Protein AF-A0A6A5VJM5-F1 (afdb_monomer_lite)

Foldseek 3Di:
DDPDDPPLPQCADPVRANDDDDDDDDDDDDCQLCLLLPDDQDDDDDDPDPDDPDDDPDDDPCNVVVVVVVVVLQQQLQAPDPRVQVVRPHFLAGWPDSDPDPPDTNDGDPVVSSVVLSVLSNCCRHVVPVVCVRSNVRNVVVVVVVLQDADPQGGQPPCRHPSHRGVVLVCLPPFQQDPVNQVPDRQRKDFLQSLLLVLLSLCSVQVVCVVVVHHDVCSSPCSSVSLSVNQLQQDPDPRSLAGQGIDRVSHGDPAPSLFLSNLVSQLSNADLPDALDPSSNHLQHLSNLLSLQSNQVLCCPPPQNPPPAFQDQDQGFGGNCQCCQSHPVDGRTDRDPCSSVSSVSSVVSNVSSCVVVVDHADDPRNQVSCCRNVVPDDGRD

Organism: NCBI:txid1447943

Sequence (381 aa):
MGTRDLSPRKFYNSNGQCTDRFNFCAVLWWALVLASIAGLGYLIYALPNFQDVDTHQEFPADWFKTQKTVSVNAIFANFGSAGAKAYNASQGILLDSALPDPRDHLWTRIRDSSLVFKTLIDRFVINGDEKLRTAINNYITAQAAVQKAQSRSGNLTEGNSAANEPYSWQLWHQPSIDFWSSIRKVNLVDSVFGRAVQHHTLFKGAVFARVIRKECPICETQAPQILCTMQSFRKVGEDKSTIVPELVNTEVSERSGRDTSTILGSVLNFDLDAECNDETFQPCSQPMLRKHKEVVDSFRGWSINNGVGAGKAVATGRFPEDGEGNDVRLPGGNAWYVGTLAAAGQLYDALWAYDKFGSITIGDASLPFWQAIYPDAEKGL

Radius of gyration: 21.41 Å; chains: 1; bounding box: 58×48×58 Å

Structure (mmCIF, N/CA/C/O backbone):
data_AF-A0A6A5VJM5-F1
#
_entry.id   AF-A0A6A5VJM5-F1
#
loop_
_atom_site.group_PDB
_atom_site.id
_atom_site.type_symbol
_atom_site.label_atom_id
_atom_site.label_alt_id
_atom_site.label_comp_id
_atom_site.label_asym_id
_atom_site.label_entity_id
_atom_site.label_seq_id
_atom_site.pdbx_PDB_ins_code
_atom_site.Cartn_x
_atom_site.Cartn_y
_atom_site.Cartn_z
_atom_site.occupancy
_atom_site.B_iso_or_equiv
_atom_site.auth_seq_id
_atom_site.auth_comp_id
_atom_site.auth_asym_id
_atom_site.auth_atom_id
_atom_site.pdbx_PDB_model_num
ATOM 1 N N . MET A 1 1 ? 30.643 -13.262 13.855 1.00 32.84 1 MET A N 1
ATOM 2 C CA . MET A 1 1 ? 29.408 -13.434 14.648 1.00 32.84 1 MET A CA 1
ATOM 3 C C . MET A 1 1 ? 29.295 -12.257 15.594 1.00 32.84 1 MET A C 1
ATOM 5 O O . MET A 1 1 ? 30.251 -11.964 16.294 1.00 32.84 1 MET A O 1
ATOM 9 N N . GLY A 1 2 ? 28.178 -11.548 15.522 1.00 26.95 2 GLY A N 1
ATOM 10 C CA . GLY A 1 2 ? 27.902 -10.321 16.260 1.00 26.95 2 GLY A CA 1
ATOM 11 C C . GLY A 1 2 ? 26.589 -9.767 15.730 1.00 26.95 2 GLY A C 1
ATOM 12 O O . GLY A 1 2 ? 26.587 -8.922 14.841 1.00 26.95 2 GLY A O 1
ATOM 13 N N . THR A 1 3 ? 25.478 -10.338 16.187 1.00 26.16 3 THR A N 1
ATOM 14 C CA . THR A 1 3 ? 24.123 -9.859 15.906 1.00 26.16 3 THR A CA 1
ATOM 15 C C . THR A 1 3 ? 23.966 -8.499 16.577 1.00 26.16 3 THR A C 1
ATOM 17 O O . THR A 1 3 ? 23.711 -8.418 17.777 1.00 26.16 3 THR A O 1
ATOM 20 N N . ARG A 1 4 ? 24.200 -7.413 15.833 1.00 30.33 4 ARG A N 1
ATOM 21 C CA . ARG A 1 4 ? 23.780 -6.089 16.292 1.00 30.33 4 ARG A CA 1
ATOM 22 C C . ARG A 1 4 ? 22.262 -6.054 16.206 1.00 30.33 4 ARG A C 1
ATOM 24 O O . ARG A 1 4 ? 21.709 -6.133 15.115 1.00 30.33 4 ARG A O 1
ATOM 31 N N . ASP A 1 5 ? 21.649 -5.986 17.377 1.00 32.69 5 ASP A N 1
ATOM 32 C CA . ASP A 1 5 ? 20.227 -5.766 1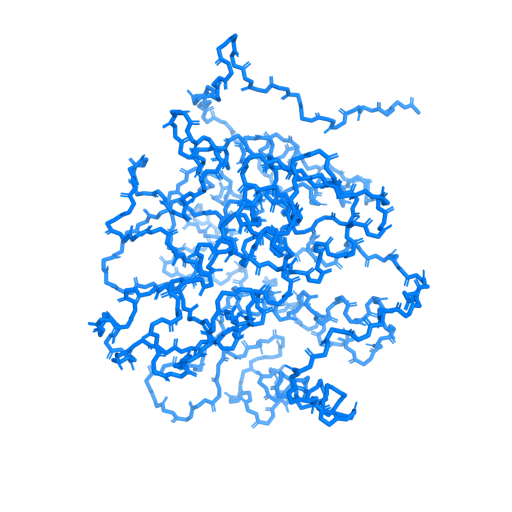7.571 1.00 32.69 5 ASP A CA 1
ATOM 33 C C . ASP A 1 5 ? 19.764 -4.543 16.756 1.00 32.69 5 ASP A C 1
ATOM 35 O O . ASP A 1 5 ? 20.320 -3.445 16.887 1.00 32.69 5 ASP A O 1
ATOM 39 N N . LEU A 1 6 ? 18.807 -4.786 15.857 1.00 33.38 6 LEU A N 1
ATOM 40 C CA . LEU A 1 6 ? 18.124 -3.782 15.036 1.00 33.38 6 LEU A CA 1
ATOM 41 C C . LEU A 1 6 ? 16.783 -3.377 15.657 1.00 33.38 6 LEU A C 1
ATOM 43 O O . LEU A 1 6 ? 15.984 -2.730 14.980 1.00 33.38 6 LEU A O 1
ATOM 47 N N . SER A 1 7 ? 16.527 -3.742 16.920 1.00 30.52 7 SER A N 1
ATOM 48 C CA . SER A 1 7 ? 15.418 -3.181 17.679 1.00 30.52 7 SER A CA 1
ATOM 49 C C . SER A 1 7 ? 15.451 -1.652 17.561 1.00 30.52 7 SER A C 1
ATOM 51 O O . SER A 1 7 ? 16.541 -1.057 17.518 1.00 30.52 7 SER A O 1
ATOM 53 N N . PRO A 1 8 ? 14.284 -0.990 17.455 1.00 32.47 8 PRO A N 1
ATOM 54 C CA . PRO A 1 8 ? 14.216 0.460 17.403 1.00 32.47 8 PRO A CA 1
ATOM 55 C C . PRO A 1 8 ? 14.941 1.012 18.631 1.00 32.47 8 PRO A C 1
ATOM 57 O O . PRO A 1 8 ? 14.432 0.957 19.753 1.00 32.47 8 PRO A O 1
ATOM 60 N N . ARG A 1 9 ? 16.169 1.519 18.459 1.00 33.88 9 ARG A N 1
ATOM 61 C CA . ARG A 1 9 ? 16.814 2.268 19.535 1.00 33.88 9 ARG A CA 1
ATOM 62 C C . ARG A 1 9 ? 15.917 3.463 19.761 1.00 33.88 9 ARG A C 1
ATOM 64 O O . ARG A 1 9 ? 15.761 4.282 18.867 1.00 33.88 9 ARG A O 1
ATOM 71 N N . LYS A 1 10 ? 15.275 3.498 20.923 1.00 35.69 10 LYS A N 1
ATOM 72 C CA . LYS A 1 10 ? 14.340 4.537 21.342 1.00 35.69 10 LYS A CA 1
ATOM 73 C C . LYS A 1 10 ? 14.981 5.915 21.134 1.00 35.69 10 LYS A C 1
ATOM 75 O O . LYS A 1 10 ? 15.751 6.366 21.972 1.00 35.69 10 LYS A O 1
ATOM 80 N N . PHE A 1 11 ? 14.649 6.581 20.028 1.00 42.34 11 PHE A N 1
ATOM 81 C CA . PHE A 1 11 ? 14.987 7.983 19.742 1.00 42.34 11 PHE A CA 1
ATOM 82 C C . PHE A 1 11 ? 13.976 8.926 20.419 1.00 42.34 11 PHE A C 1
ATOM 84 O O . PHE A 1 11 ? 13.573 9.950 19.874 1.00 42.34 11 PHE A O 1
ATOM 91 N N . TYR A 1 12 ? 13.540 8.542 21.617 1.00 42.12 12 TYR A N 1
ATOM 92 C CA . TYR A 1 12 ? 12.601 9.282 22.439 1.00 42.12 12 TYR A CA 1
ATOM 93 C C . TYR A 1 12 ? 13.398 10.020 23.516 1.00 42.12 12 TYR A C 1
ATOM 95 O O . TYR A 1 12 ? 14.265 9.426 24.163 1.00 42.12 12 TYR A O 1
ATOM 103 N N . ASN A 1 13 ? 13.115 11.305 23.737 1.00 47.38 13 ASN A N 1
ATOM 104 C CA . ASN A 1 13 ? 13.624 11.985 24.928 1.00 47.38 13 ASN A CA 1
ATOM 105 C C . ASN A 1 13 ? 13.018 11.372 26.210 1.00 47.38 13 ASN A C 1
ATOM 107 O O . ASN A 1 13 ? 12.140 10.508 26.160 1.00 47.38 13 ASN A O 1
ATOM 111 N N . SER A 1 14 ? 13.447 11.857 27.378 1.00 37.53 14 SER A N 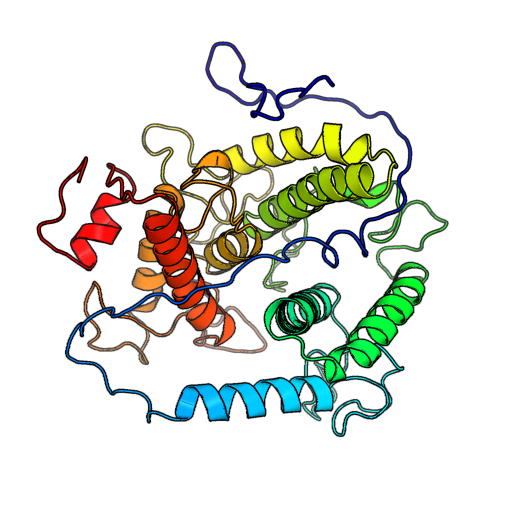1
ATOM 112 C CA . SER A 1 14 ? 12.933 11.431 28.691 1.00 37.53 14 SER A CA 1
ATOM 113 C C . SER A 1 14 ? 11.411 11.565 28.859 1.00 37.53 14 SER A C 1
ATOM 115 O O . SER A 1 14 ? 10.859 11.003 29.798 1.00 37.53 14 SER A O 1
ATOM 117 N N . ASN A 1 15 ? 10.739 12.283 27.953 1.00 41.16 15 ASN A N 1
ATOM 118 C CA . ASN A 1 15 ? 9.299 12.526 27.954 1.00 41.16 15 ASN A CA 1
ATOM 119 C C . ASN A 1 15 ? 8.558 11.724 26.864 1.00 41.16 15 ASN A C 1
ATOM 121 O O . ASN A 1 15 ? 7.366 11.940 26.655 1.00 41.16 15 ASN A O 1
ATOM 125 N N . GLY A 1 16 ? 9.233 10.818 26.145 1.00 42.38 16 GLY A N 1
ATOM 126 C CA . GLY A 1 16 ? 8.606 10.015 25.091 1.00 42.38 16 GLY A CA 1
ATOM 127 C C . GLY A 1 16 ? 8.358 10.768 23.778 1.00 42.38 16 GLY A C 1
ATOM 128 O O . GLY A 1 16 ? 7.544 10.318 22.978 1.00 42.38 16 GLY A O 1
ATOM 129 N N . GLN A 1 17 ? 9.010 11.914 23.551 1.00 45.88 17 GLN A N 1
ATOM 130 C CA . GLN A 1 17 ? 8.847 12.715 22.332 1.00 45.88 17 GLN A CA 1
ATOM 131 C C . GLN A 1 17 ? 10.015 12.483 21.362 1.00 45.88 17 GLN A C 1
ATOM 133 O O . GLN A 1 17 ? 11.178 12.511 21.778 1.00 45.88 17 GLN A O 1
ATOM 138 N N . CYS A 1 18 ? 9.697 12.282 20.076 1.00 48.16 18 CYS A N 1
ATOM 139 C CA . CYS A 1 18 ? 10.659 12.338 18.971 1.00 48.16 18 CYS A CA 1
ATOM 140 C C . CYS A 1 18 ? 11.252 13.747 18.918 1.00 48.16 18 CYS A C 1
ATOM 142 O O . CYS A 1 18 ? 10.523 14.722 18.745 1.00 48.16 18 CYS A O 1
ATOM 144 N N . THR A 1 19 ? 12.561 13.881 19.116 1.00 41.09 19 THR A N 1
ATOM 145 C CA . THR A 1 19 ? 13.209 15.192 19.049 1.00 41.09 19 THR A CA 1
ATOM 146 C C . THR A 1 19 ? 13.570 15.507 17.607 1.00 41.09 19 THR A C 1
ATOM 148 O O . THR A 1 19 ? 14.595 15.043 17.108 1.00 41.09 19 THR A O 1
ATOM 151 N N . ASP A 1 20 ? 12.743 16.322 16.957 1.00 42.50 20 ASP A N 1
ATOM 152 C CA . ASP A 1 20 ? 13.117 17.042 15.744 1.00 42.50 20 ASP A CA 1
ATOM 153 C C . ASP A 1 20 ? 14.386 17.850 16.019 1.00 42.50 20 ASP A C 1
ATOM 155 O O . ASP A 1 20 ? 14.364 18.771 16.838 1.00 42.50 20 ASP A O 1
ATOM 159 N N . ARG A 1 21 ? 15.493 17.479 15.367 1.00 33.44 21 ARG A N 1
ATOM 160 C CA . ARG A 1 21 ? 16.594 18.350 14.907 1.00 33.44 21 ARG A CA 1
ATOM 161 C C . ARG A 1 21 ? 17.814 17.490 14.601 1.00 33.44 21 ARG A C 1
ATOM 163 O O . ARG A 1 21 ? 18.617 17.226 15.489 1.00 33.44 21 ARG A O 1
ATOM 170 N N . PHE A 1 22 ? 18.027 17.169 13.328 1.00 33.91 22 PHE A N 1
ATOM 171 C CA . PHE A 1 22 ? 19.390 16.978 12.841 1.00 33.91 22 PHE A CA 1
ATOM 172 C C . PHE A 1 22 ? 19.614 17.727 11.529 1.00 33.91 22 PHE A C 1
ATOM 174 O O . PHE A 1 22 ? 18.931 17.520 10.531 1.00 33.91 22 PHE A O 1
ATOM 181 N N . ASN A 1 23 ? 20.577 18.648 11.598 1.00 25.69 23 ASN A N 1
ATOM 182 C CA . ASN A 1 23 ? 21.116 19.410 10.485 1.00 25.69 23 ASN A CA 1
ATOM 183 C C . ASN A 1 23 ? 21.919 18.505 9.542 1.00 25.69 23 ASN A C 1
ATOM 185 O O . ASN A 1 23 ? 22.612 17.586 9.975 1.00 25.69 23 ASN A O 1
ATOM 189 N N . PHE A 1 24 ? 21.827 18.855 8.260 1.00 28.39 24 PHE A N 1
ATOM 190 C CA . PHE A 1 24 ? 22.558 18.354 7.098 1.00 28.39 24 PHE A CA 1
ATOM 191 C C . PHE A 1 24 ? 23.978 17.827 7.364 1.00 28.39 24 PHE A C 1
ATOM 193 O O . PHE A 1 24 ? 24.811 18.533 7.928 1.00 28.39 24 PHE A O 1
ATOM 200 N N . CYS A 1 25 ? 24.289 16.665 6.781 1.00 22.88 25 CYS A N 1
ATOM 201 C CA . CYS A 1 25 ? 25.530 16.451 6.036 1.00 22.88 25 CYS A CA 1
ATOM 202 C C . CYS A 1 25 ? 25.424 15.215 5.132 1.00 22.88 25 CYS A C 1
ATOM 204 O O . CYS A 1 25 ? 24.651 14.294 5.378 1.00 22.88 25 CYS A O 1
ATOM 206 N N . ALA A 1 26 ? 26.165 15.282 4.034 1.00 24.75 26 ALA A N 1
ATOM 207 C CA . ALA A 1 26 ? 25.969 14.549 2.798 1.00 24.75 26 ALA A CA 1
ATOM 208 C C . ALA A 1 26 ? 26.534 13.117 2.776 1.00 24.75 26 ALA A C 1
ATOM 210 O O . ALA A 1 26 ? 27.402 12.771 3.573 1.00 24.75 26 ALA A O 1
ATOM 211 N N . VAL A 1 27 ? 26.105 12.367 1.749 1.00 24.91 27 VAL A N 1
ATOM 212 C CA . VAL A 1 27 ? 26.924 11.630 0.752 1.00 24.91 27 VAL A CA 1
ATOM 213 C C . VAL A 1 27 ? 26.337 10.238 0.441 1.00 24.91 27 VAL A C 1
ATOM 215 O O . VAL A 1 27 ? 26.381 9.355 1.289 1.00 24.91 27 VAL A O 1
ATOM 218 N N . LEU A 1 28 ? 25.884 10.118 -0.825 1.00 23.59 28 LEU A N 1
ATOM 219 C CA . LEU A 1 28 ? 25.772 8.974 -1.767 1.00 23.59 28 LEU A CA 1
ATOM 220 C C . LEU A 1 28 ? 25.026 7.699 -1.312 1.00 23.59 28 LEU A C 1
ATOM 222 O O . LEU A 1 28 ? 25.209 7.307 -0.181 1.00 23.59 28 LEU A O 1
ATOM 226 N N . TRP A 1 29 ? 24.231 7.032 -2.174 1.00 33.44 29 TRP A N 1
ATOM 227 C CA . TRP A 1 29 ? 24.177 5.549 -2.331 1.00 33.44 29 TRP A CA 1
ATOM 228 C C . TRP A 1 29 ? 23.164 4.964 -3.362 1.00 33.44 29 TRP A C 1
ATOM 230 O O . TRP A 1 29 ? 22.020 5.391 -3.520 1.00 33.44 29 TRP A O 1
ATOM 240 N N . TRP A 1 30 ? 23.625 3.855 -3.959 1.00 28.77 30 TRP A N 1
ATOM 241 C CA . TRP A 1 30 ? 23.414 3.308 -5.310 1.00 28.77 30 TRP A CA 1
ATOM 242 C C . TRP A 1 30 ? 22.229 2.330 -5.559 1.00 28.77 30 TRP A C 1
ATOM 244 O O . TRP A 1 30 ? 22.300 1.559 -6.513 1.00 28.77 30 TRP A O 1
ATOM 254 N N . ALA A 1 31 ? 21.152 2.236 -4.763 1.00 32.38 31 ALA A N 1
ATOM 255 C CA . ALA A 1 31 ? 20.311 1.009 -4.836 1.00 32.38 31 ALA A CA 1
ATOM 256 C C . ALA A 1 31 ? 18.784 1.117 -4.622 1.00 32.38 31 ALA A C 1
ATOM 258 O O . ALA A 1 31 ? 18.171 0.160 -4.150 1.00 32.38 31 ALA A O 1
ATOM 259 N N . LEU A 1 32 ? 18.121 2.212 -5.005 1.00 39.69 32 LEU A N 1
ATOM 260 C CA . LEU A 1 32 ? 16.695 2.419 -4.668 1.00 39.69 32 LEU A CA 1
ATOM 261 C C . LEU A 1 32 ? 15.642 1.896 -5.669 1.00 39.69 32 LEU A C 1
ATOM 263 O O . LEU A 1 32 ? 14.454 2.040 -5.413 1.00 39.69 32 LEU A O 1
ATOM 267 N N . VAL A 1 33 ? 16.027 1.218 -6.758 1.00 35.91 33 VAL A N 1
ATOM 268 C CA . VAL A 1 33 ? 15.058 0.523 -7.649 1.00 35.91 33 VAL A CA 1
ATOM 269 C C . VAL A 1 33 ? 15.178 -1.008 -7.597 1.00 35.91 33 VAL A C 1
ATOM 271 O O . VAL A 1 33 ? 14.279 -1.713 -8.038 1.00 35.91 33 VAL A O 1
ATOM 274 N N . LEU A 1 34 ? 16.238 -1.548 -6.983 1.00 31.78 34 LEU A N 1
ATOM 275 C CA . LEU A 1 34 ? 16.456 -3.000 -6.880 1.00 31.78 34 LEU A CA 1
ATOM 276 C C . LEU A 1 34 ? 16.066 -3.591 -5.511 1.00 31.78 34 LEU A C 1
ATOM 278 O O . LEU A 1 34 ? 15.781 -4.783 -5.431 1.00 31.78 34 LEU A O 1
ATOM 282 N N . ALA A 1 35 ? 15.991 -2.786 -4.444 1.00 32.03 35 ALA A N 1
ATOM 283 C CA . ALA A 1 35 ? 15.690 -3.280 -3.094 1.00 32.03 35 ALA A CA 1
ATOM 284 C C . ALA A 1 35 ? 14.216 -3.680 -2.872 1.00 32.03 35 ALA A C 1
ATOM 286 O O . ALA A 1 35 ? 13.937 -4.501 -2.002 1.00 32.03 35 ALA A O 1
ATOM 287 N N . SER A 1 36 ? 13.278 -3.180 -3.680 1.00 34.00 36 SER A N 1
ATOM 288 C CA . SER A 1 36 ? 11.877 -3.632 -3.681 1.00 34.00 36 SER A CA 1
ATOM 289 C C . SER A 1 36 ? 11.651 -4.919 -4.493 1.00 34.00 36 SER A C 1
ATOM 291 O O . SER A 1 36 ? 10.546 -5.455 -4.480 1.00 34.00 36 SER A O 1
ATOM 293 N N . ILE A 1 37 ? 12.690 -5.437 -5.168 1.00 38.28 37 ILE A N 1
ATOM 294 C CA . ILE A 1 37 ? 12.622 -6.610 -6.061 1.00 38.28 37 ILE A CA 1
ATOM 295 C C . ILE A 1 37 ? 13.185 -7.889 -5.399 1.00 38.28 37 ILE A C 1
ATOM 297 O O . ILE A 1 37 ? 12.952 -8.985 -5.899 1.00 38.28 37 ILE A O 1
ATOM 301 N N . ALA A 1 38 ? 13.891 -7.796 -4.264 1.00 30.75 38 ALA A N 1
ATOM 302 C CA . ALA A 1 38 ? 14.704 -8.908 -3.742 1.00 30.75 38 ALA A CA 1
ATOM 303 C C . ALA A 1 38 ? 14.396 -9.379 -2.304 1.00 30.75 38 ALA A C 1
ATOM 305 O O . ALA A 1 38 ? 15.216 -10.073 -1.705 1.00 30.75 38 ALA A O 1
ATOM 306 N N . GLY A 1 39 ? 13.239 -9.048 -1.733 1.00 33.91 39 GLY A N 1
ATOM 307 C CA . GLY A 1 39 ? 12.830 -9.557 -0.421 1.00 33.91 39 GLY A CA 1
ATOM 308 C C . GLY A 1 39 ? 11.450 -10.190 -0.491 1.00 33.91 39 GLY A C 1
ATOM 309 O O . GLY A 1 39 ? 10.539 -9.529 -0.969 1.00 33.91 39 GLY A O 1
ATOM 310 N N . LEU A 1 40 ? 11.332 -11.413 0.043 1.00 34.06 40 LEU A N 1
ATOM 311 C CA . LEU A 1 40 ? 10.129 -12.242 0.258 1.00 34.06 40 LEU A CA 1
ATOM 312 C C . LEU A 1 40 ? 10.044 -13.488 -0.638 1.00 34.06 40 LEU A C 1
ATOM 314 O O . LEU A 1 40 ? 9.138 -13.663 -1.445 1.00 34.06 40 LEU A O 1
ATOM 318 N N . GLY A 1 41 ? 10.994 -14.401 -0.433 1.00 31.58 41 GLY A N 1
ATOM 319 C CA . GLY A 1 41 ? 10.823 -15.812 -0.760 1.00 31.58 41 GLY A CA 1
ATOM 320 C C . GLY A 1 41 ? 10.731 -16.615 0.528 1.00 31.58 41 GLY A C 1
ATOM 321 O O . GLY A 1 41 ? 11.765 -17.036 1.017 1.00 31.58 41 GLY A O 1
ATOM 322 N N . TYR A 1 42 ? 9.527 -16.780 1.077 1.00 31.53 42 TYR A N 1
ATOM 323 C CA . TYR A 1 42 ? 9.138 -17.906 1.935 1.00 31.53 42 TYR A CA 1
ATOM 324 C C . TYR A 1 42 ? 7.618 -17.878 2.115 1.00 31.53 42 TYR A C 1
ATOM 326 O O . TYR A 1 42 ? 7.102 -16.939 2.706 1.00 31.53 42 TYR A O 1
ATOM 334 N N . LEU A 1 43 ? 6.925 -18.902 1.607 1.00 31.55 43 LEU A N 1
ATOM 335 C CA . LEU A 1 43 ? 5.739 -19.504 2.226 1.00 31.55 43 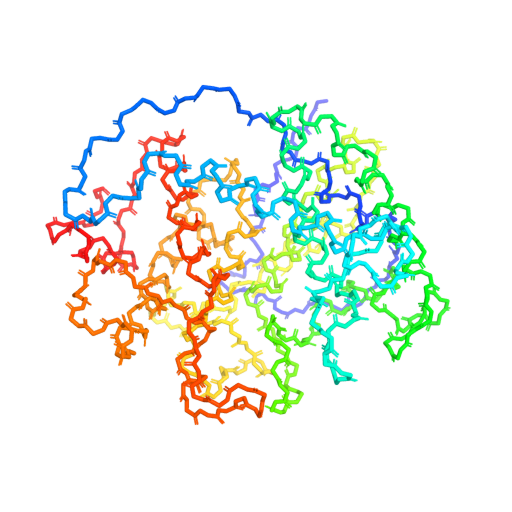LEU A CA 1
ATOM 336 C C . LEU A 1 43 ? 5.389 -20.791 1.470 1.00 31.55 43 LEU A C 1
ATOM 338 O O . LEU A 1 43 ? 4.935 -20.771 0.328 1.00 31.55 43 LEU A O 1
ATOM 342 N N . ILE A 1 44 ? 5.627 -21.914 2.143 1.00 29.11 44 ILE A N 1
ATOM 343 C CA . ILE A 1 44 ? 4.929 -23.174 1.902 1.00 29.11 44 ILE A CA 1
ATOM 344 C C . ILE A 1 44 ? 3.963 -23.347 3.079 1.00 29.11 44 ILE A C 1
ATOM 346 O O . ILE A 1 44 ? 4.325 -23.038 4.212 1.00 29.11 44 ILE A O 1
ATOM 350 N N . TYR A 1 45 ? 2.798 -23.911 2.758 1.00 28.02 45 TYR A N 1
ATOM 351 C CA . TYR A 1 45 ? 1.735 -24.444 3.618 1.00 28.02 45 TYR A CA 1
ATOM 352 C C . TYR A 1 45 ? 0.594 -23.487 3.984 1.00 28.02 45 TYR A C 1
ATOM 354 O O . TYR A 1 45 ? 0.619 -22.768 4.969 1.00 28.02 45 TYR A O 1
ATOM 362 N N . ALA A 1 46 ? -0.420 -23.537 3.112 1.00 32.22 46 ALA A N 1
ATOM 363 C CA . ALA A 1 46 ? -1.816 -23.848 3.424 1.00 32.22 46 ALA A CA 1
ATOM 364 C C . ALA A 1 46 ? -2.334 -23.468 4.822 1.00 32.22 46 ALA A C 1
ATOM 366 O O . ALA A 1 46 ? -2.010 -24.131 5.802 1.00 32.22 46 ALA A O 1
ATOM 367 N N . LEU A 1 47 ? -3.277 -22.523 4.857 1.00 30.92 47 LEU A N 1
ATOM 368 C CA . LEU A 1 47 ? -4.257 -22.426 5.936 1.00 30.92 47 LEU A CA 1
ATOM 369 C C . LEU A 1 47 ? -5.395 -23.423 5.660 1.00 30.92 47 LEU A C 1
ATOM 371 O O . LEU A 1 47 ? -6.054 -23.304 4.620 1.00 30.92 47 LEU A O 1
ATOM 375 N N . PRO A 1 48 ? -5.637 -24.413 6.534 1.00 33.97 48 PRO A N 1
ATOM 376 C CA . PRO A 1 48 ? -6.828 -25.239 6.467 1.00 33.97 48 PRO A CA 1
ATOM 377 C C . PRO A 1 48 ? -8.004 -24.520 7.145 1.00 33.97 48 PRO A C 1
ATOM 379 O O . PRO A 1 48 ? -7.905 -24.091 8.287 1.00 33.97 48 PRO A O 1
ATOM 382 N N . ASN A 1 49 ? -9.134 -24.467 6.437 1.00 36.06 49 ASN A N 1
ATOM 383 C CA . ASN A 1 49 ? -10.493 -24.300 6.965 1.00 36.06 49 ASN A CA 1
ATOM 384 C C . ASN A 1 49 ? -10.756 -23.088 7.879 1.00 36.06 49 ASN A C 1
ATOM 386 O O . ASN A 1 49 ? -10.954 -23.236 9.083 1.00 36.06 49 ASN A O 1
ATOM 390 N N . PHE A 1 50 ? -10.939 -21.913 7.272 1.00 34.44 50 PHE A N 1
ATOM 391 C CA . PHE A 1 50 ? -11.879 -20.934 7.824 1.00 34.44 50 PHE A CA 1
ATOM 392 C C . PHE A 1 50 ? -13.296 -21.424 7.497 1.00 34.44 50 PHE A C 1
ATOM 394 O O . PHE A 1 50 ? -13.684 -21.443 6.329 1.00 34.44 50 PHE A O 1
ATOM 401 N N . GLN A 1 51 ? -14.026 -21.908 8.505 1.00 35.00 51 GLN A N 1
ATOM 402 C CA . GLN A 1 51 ? -15.440 -22.257 8.358 1.00 35.00 51 GLN A CA 1
ATOM 403 C C . GLN A 1 51 ? -16.305 -20.994 8.288 1.00 35.00 51 GLN A C 1
ATOM 405 O O . GLN A 1 51 ? -16.014 -19.991 8.939 1.00 35.00 51 GLN A O 1
ATOM 410 N N . ASP A 1 52 ? -17.344 -21.098 7.460 1.00 39.22 52 ASP A N 1
ATOM 411 C CA . ASP A 1 52 ? -18.263 -20.062 6.996 1.00 39.22 52 ASP A CA 1
ATOM 412 C C . ASP A 1 52 ? -18.678 -19.013 8.030 1.00 39.22 52 ASP A C 1
ATOM 414 O O . ASP A 1 52 ? -19.283 -19.314 9.061 1.00 39.22 52 ASP A O 1
ATOM 418 N N . VAL A 1 53 ? -18.466 -17.747 7.661 1.00 40.84 53 VAL A N 1
ATOM 419 C CA . VAL A 1 53 ? -19.265 -16.632 8.174 1.00 40.84 53 VAL A CA 1
ATOM 420 C C . VAL A 1 53 ? -20.366 -16.367 7.151 1.00 40.84 53 VAL A C 1
ATOM 422 O O . VAL A 1 53 ? -20.157 -15.725 6.122 1.00 40.84 53 VAL A O 1
ATOM 425 N N . ASP A 1 54 ? -21.526 -16.935 7.459 1.00 46.81 54 ASP A N 1
ATOM 426 C CA . ASP A 1 54 ? -22.722 -17.018 6.630 1.00 46.81 54 ASP A CA 1
ATOM 427 C C . ASP A 1 54 ? -23.309 -15.636 6.248 1.00 46.81 54 ASP A C 1
ATOM 429 O O . ASP A 1 54 ? -23.187 -14.637 6.968 1.00 46.81 54 ASP A O 1
ATOM 433 N N . THR A 1 55 ? -23.985 -15.629 5.097 1.00 45.12 55 THR A N 1
ATOM 434 C CA . THR A 1 55 ? -24.693 -14.545 4.391 1.00 45.12 55 THR A CA 1
ATOM 435 C C . THR A 1 55 ? -23.849 -13.516 3.628 1.00 45.12 55 THR A C 1
ATOM 437 O O . THR A 1 55 ? -23.897 -12.322 3.924 1.00 45.12 55 THR A O 1
ATOM 440 N N . HIS A 1 56 ? -23.167 -13.929 2.560 1.00 50.47 56 HIS A N 1
ATOM 441 C CA . HIS A 1 56 ? -22.871 -13.041 1.431 1.00 50.47 56 HIS A CA 1
ATOM 442 C C . HIS A 1 56 ? -23.067 -13.801 0.121 1.00 50.47 56 HIS A C 1
ATOM 444 O O . HIS A 1 56 ? -22.937 -15.016 0.081 1.00 50.47 56 HIS A O 1
ATOM 450 N N . GLN A 1 57 ? -23.434 -13.085 -0.940 1.00 53.59 57 GLN A N 1
ATOM 451 C CA . GLN A 1 57 ? -23.510 -13.629 -2.291 1.00 53.59 57 GLN A CA 1
ATOM 452 C C . GLN A 1 57 ? -22.138 -14.233 -2.612 1.00 53.59 57 GLN A C 1
ATOM 454 O O . GLN A 1 57 ? -21.187 -13.492 -2.863 1.00 53.59 57 GLN A O 1
ATOM 459 N N . GLU A 1 58 ? -22.006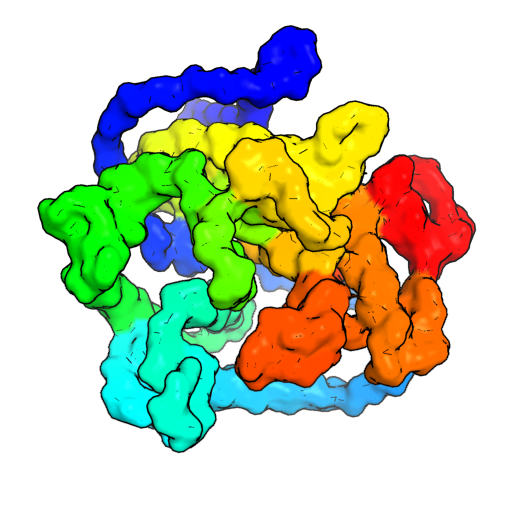 -15.555 -2.494 1.00 60.09 58 GLU A N 1
ATOM 460 C CA . GLU A 1 58 ? -20.741 -16.219 -2.765 1.00 60.09 58 GLU A CA 1
ATOM 461 C C . GLU A 1 58 ? -20.353 -15.879 -4.197 1.00 60.09 58 GLU A C 1
ATOM 463 O O . GLU A 1 58 ? -21.144 -16.030 -5.138 1.00 60.09 58 GLU A O 1
ATOM 468 N N . PHE A 1 59 ? -19.135 -15.366 -4.369 1.00 66.25 59 PHE A N 1
ATOM 469 C CA . PHE A 1 59 ? -18.575 -15.291 -5.703 1.00 66.25 59 PHE A CA 1
ATOM 470 C C . PHE A 1 59 ? -18.654 -16.697 -6.306 1.00 66.25 59 PHE A C 1
ATOM 472 O O . PHE A 1 59 ? -18.356 -17.665 -5.601 1.00 66.25 59 PHE A O 1
ATOM 479 N N . PRO A 1 60 ? -19.020 -16.840 -7.593 1.00 76.88 60 PRO A N 1
ATOM 480 C CA . PRO A 1 60 ? -18.919 -18.131 -8.257 1.00 76.88 60 PRO A CA 1
ATOM 481 C C . PRO A 1 60 ? -17.548 -18.748 -7.960 1.00 76.88 60 PRO A C 1
ATOM 483 O O . PRO A 1 60 ? -16.554 -18.020 -7.984 1.00 76.88 60 PRO A O 1
ATOM 486 N N . ALA A 1 61 ? -17.482 -20.054 -7.691 1.00 73.25 61 ALA A N 1
ATOM 487 C CA . ALA A 1 61 ? -16.265 -20.712 -7.192 1.00 73.25 61 ALA A CA 1
ATOM 488 C C . ALA A 1 61 ? -14.995 -20.394 -8.018 1.00 73.25 61 ALA A C 1
ATOM 490 O O . ALA A 1 61 ? -13.895 -20.296 -7.478 1.00 73.25 61 ALA A O 1
ATOM 491 N N . ASP A 1 62 ? -15.150 -20.150 -9.324 1.00 83.94 62 ASP A N 1
ATOM 492 C CA . ASP A 1 62 ? -14.062 -19.817 -10.250 1.00 83.94 62 ASP A CA 1
ATOM 493 C C . ASP A 1 62 ? -13.868 -18.313 -10.524 1.00 83.94 62 ASP A C 1
ATOM 495 O O . ASP A 1 62 ? -13.009 -17.936 -11.331 1.00 83.94 62 ASP A O 1
ATOM 499 N N . TRP A 1 63 ? -14.633 -17.421 -9.890 1.00 85.19 63 TRP A N 1
ATOM 500 C CA . TRP A 1 63 ? -14.590 -15.985 -10.177 1.00 85.19 63 TRP A CA 1
ATOM 501 C C . TRP A 1 63 ? -13.206 -15.400 -9.906 1.00 85.19 63 TRP A C 1
ATOM 503 O O . TRP A 1 63 ? -12.628 -14.781 -10.796 1.00 85.19 63 TRP A O 1
ATOM 513 N N . PHE A 1 64 ? -12.613 -15.666 -8.736 1.00 81.00 64 PHE A N 1
ATOM 514 C CA . PHE A 1 64 ? -11.277 -15.156 -8.403 1.00 81.00 64 PHE A CA 1
ATOM 515 C C . PHE A 1 64 ? -10.205 -15.676 -9.364 1.00 81.00 64 PHE A C 1
ATOM 517 O O . PHE A 1 64 ? -9.325 -14.924 -9.784 1.00 81.00 64 PHE A O 1
ATOM 524 N N . LYS A 1 65 ? -10.294 -16.947 -9.769 1.00 82.44 65 LYS A N 1
ATOM 525 C CA . LYS A 1 65 ? -9.381 -17.554 -10.748 1.00 82.44 65 LYS A CA 1
ATOM 526 C C . LYS A 1 65 ? -9.518 -16.901 -12.127 1.00 82.44 65 LYS A C 1
ATOM 528 O O . LYS A 1 65 ? -8.512 -16.591 -12.774 1.00 82.44 65 LYS A O 1
ATOM 533 N N . THR A 1 66 ? -10.752 -16.653 -12.553 1.00 85.88 66 THR A N 1
ATOM 534 C CA . THR A 1 66 ? -11.070 -15.991 -13.822 1.00 85.88 66 THR A CA 1
ATOM 535 C C . THR A 1 66 ? -10.592 -14.543 -13.806 1.00 85.88 66 THR A C 1
ATOM 537 O O . THR A 1 66 ? -9.813 -14.136 -14.670 1.00 85.88 66 THR A O 1
ATOM 540 N N . GLN A 1 67 ? -10.958 -13.787 -12.773 1.00 87.44 67 GLN A N 1
ATOM 541 C CA . GLN A 1 67 ? -10.597 -12.383 -12.629 1.00 87.44 67 GLN A CA 1
ATOM 542 C C . GLN A 1 67 ? -9.081 -12.197 -12.492 1.00 87.44 67 GLN A C 1
ATOM 544 O O . GLN A 1 67 ? -8.527 -11.284 -13.097 1.00 87.44 67 GLN A O 1
ATOM 549 N N . LYS A 1 68 ? -8.373 -13.098 -11.794 1.00 85.00 68 LYS A N 1
ATOM 550 C CA . LYS A 1 68 ? -6.899 -13.106 -11.729 1.00 85.00 68 LYS A CA 1
ATOM 551 C C . LYS A 1 68 ? -6.272 -13.188 -13.123 1.00 85.00 68 LYS A C 1
ATOM 553 O O . LYS A 1 68 ? -5.310 -12.471 -13.396 1.00 85.00 68 LYS A O 1
ATOM 558 N N . THR A 1 69 ? -6.800 -14.048 -13.995 1.00 85.38 69 THR A N 1
ATOM 559 C CA . THR A 1 69 ? -6.326 -14.186 -15.383 1.00 85.38 69 THR A CA 1
ATOM 560 C C . THR A 1 69 ? -6.612 -12.922 -16.192 1.00 85.38 69 THR A C 1
ATOM 562 O O . THR A 1 69 ? -5.717 -12.410 -16.864 1.00 85.38 69 THR A O 1
ATOM 565 N N . VAL A 1 70 ? -7.827 -12.375 -16.082 1.00 87.62 70 VAL A N 1
ATOM 566 C CA . VAL A 1 70 ? -8.222 -11.130 -16.760 1.00 87.62 70 VAL A CA 1
ATOM 567 C C . VAL A 1 70 ? -7.321 -9.964 -16.345 1.00 87.62 70 VAL A C 1
ATOM 569 O O . VAL A 1 70 ? -6.786 -9.277 -17.213 1.00 87.62 70 VAL A O 1
ATOM 572 N N . SER A 1 71 ? -7.088 -9.776 -15.044 1.00 87.69 71 SER A N 1
ATOM 573 C CA . SER A 1 71 ? -6.259 -8.686 -14.519 1.00 87.69 71 SER A CA 1
ATOM 574 C C . SER A 1 71 ? -4.809 -8.766 -15.003 1.00 87.69 71 SER A C 1
ATOM 576 O O . SER A 1 71 ? -4.249 -7.759 -15.428 1.00 87.69 71 SER A O 1
ATOM 578 N N . VAL A 1 72 ? -4.197 -9.956 -14.999 1.00 86.19 72 VAL A N 1
ATOM 579 C CA . VAL A 1 72 ? -2.817 -10.130 -15.490 1.00 86.19 72 VAL A CA 1
ATOM 580 C C . VAL A 1 72 ? -2.729 -9.854 -16.988 1.00 86.19 72 VAL A C 1
ATOM 582 O O . VAL A 1 72 ? -1.843 -9.122 -17.425 1.00 86.19 72 VAL A O 1
ATOM 585 N N . ASN A 1 73 ? -3.670 -10.374 -17.778 1.00 89.06 73 ASN A N 1
ATOM 586 C CA . ASN A 1 73 ? -3.704 -10.113 -19.216 1.00 89.06 73 ASN A CA 1
ATOM 587 C C . ASN A 1 73 ? -3.909 -8.621 -19.519 1.00 89.06 73 ASN A C 1
ATOM 589 O O . ASN A 1 73 ? -3.303 -8.102 -20.453 1.00 89.06 73 ASN A O 1
ATOM 593 N N . ALA A 1 74 ? -4.717 -7.918 -18.721 1.00 88.69 74 ALA A N 1
ATOM 594 C CA . ALA A 1 74 ? -4.911 -6.477 -18.854 1.00 88.69 74 ALA A CA 1
ATOM 595 C C . ALA A 1 74 ? -3.626 -5.685 -18.554 1.00 88.69 74 ALA A C 1
ATOM 597 O O . ALA A 1 74 ? -3.304 -4.764 -19.302 1.00 88.69 74 ALA A O 1
ATOM 598 N N . ILE A 1 75 ? -2.855 -6.080 -17.532 1.00 89.62 75 ILE A N 1
ATOM 599 C CA . ILE A 1 75 ? -1.534 -5.492 -17.251 1.00 89.62 75 ILE A CA 1
ATOM 600 C C . ILE A 1 75 ? -0.611 -5.659 -18.464 1.00 89.62 75 ILE A C 1
ATOM 602 O O . ILE A 1 75 ? -0.026 -4.686 -18.934 1.00 89.62 75 ILE A O 1
ATOM 606 N N . PHE A 1 76 ? -0.521 -6.872 -19.017 1.00 91.06 76 PHE A N 1
ATOM 607 C CA . PHE A 1 76 ? 0.318 -7.137 -20.188 1.00 91.06 76 PHE A CA 1
ATOM 608 C C . PHE A 1 76 ? -0.156 -6.422 -21.451 1.00 91.06 76 PHE A C 1
ATOM 610 O O . PHE A 1 76 ? 0.670 -6.027 -22.270 1.00 91.06 76 PHE A O 1
ATOM 617 N N . ALA A 1 77 ? -1.462 -6.201 -21.604 1.00 91.19 77 ALA A N 1
ATOM 618 C CA . ALA A 1 77 ? -1.981 -5.399 -22.701 1.00 91.19 77 ALA A CA 1
ATOM 619 C C . ALA A 1 77 ? -1.461 -3.952 -22.639 1.00 91.19 77 ALA A C 1
ATOM 621 O O . ALA A 1 77 ? -1.181 -3.385 -23.691 1.00 91.19 77 ALA A O 1
ATOM 622 N N . ASN A 1 78 ? -1.278 -3.382 -21.445 1.00 90.31 78 ASN A N 1
ATOM 623 C CA . ASN A 1 78 ? -0.759 -2.022 -21.249 1.00 90.31 78 ASN A CA 1
ATOM 624 C C . ASN A 1 78 ? 0.781 -1.941 -21.230 1.00 90.31 78 ASN A C 1
ATOM 626 O O . ASN A 1 78 ? 1.334 -0.847 -21.093 1.00 90.31 78 ASN A O 1
ATOM 630 N N . PHE A 1 79 ? 1.485 -3.074 -21.321 1.00 92.00 79 PHE A N 1
ATOM 631 C CA . PHE A 1 79 ? 2.937 -3.132 -21.175 1.00 92.00 79 PHE A CA 1
ATOM 632 C C . PHE A 1 79 ? 3.653 -3.037 -22.526 1.00 92.00 79 PHE A C 1
ATOM 634 O O . PHE A 1 79 ? 3.425 -3.829 -23.445 1.00 92.00 79 PHE A O 1
ATOM 641 N N . GLY A 1 80 ? 4.548 -2.062 -22.644 1.00 91.00 80 GLY A N 1
ATOM 642 C CA . GLY A 1 80 ? 5.343 -1.848 -23.840 1.00 91.00 80 GLY A CA 1
ATOM 643 C C . GLY A 1 80 ? 6.387 -2.949 -24.061 1.00 91.00 80 GLY A C 1
ATOM 644 O O . GLY A 1 80 ? 6.944 -3.519 -23.120 1.00 91.00 80 GLY A O 1
ATOM 645 N N . SER A 1 81 ? 6.731 -3.283 -25.305 1.00 87.62 81 SER A N 1
ATOM 646 C CA . SER A 1 81 ? 6.252 -2.710 -26.577 1.00 87.62 81 SER A CA 1
ATOM 647 C C . SER A 1 81 ? 5.210 -3.571 -27.303 1.00 87.62 81 SER A C 1
ATOM 649 O O . SER A 1 81 ? 4.684 -3.157 -28.330 1.00 87.62 81 SER A O 1
ATOM 651 N N . ALA A 1 82 ? 4.919 -4.771 -26.797 1.00 84.94 82 ALA A N 1
ATOM 652 C CA . ALA A 1 82 ? 4.089 -5.763 -27.484 1.00 84.94 82 ALA A CA 1
ATOM 653 C C . ALA A 1 82 ? 2.619 -5.781 -27.026 1.00 84.94 82 ALA A C 1
ATOM 655 O O . ALA A 1 82 ? 1.800 -6.476 -27.626 1.00 84.94 82 ALA A O 1
ATOM 656 N N . GLY A 1 83 ? 2.276 -5.060 -25.955 1.00 90.12 83 GLY A N 1
ATOM 657 C CA . GLY A 1 83 ? 0.918 -5.022 -25.428 1.00 90.12 83 GLY A CA 1
ATOM 658 C C . GLY A 1 83 ? -0.075 -4.410 -26.419 1.00 90.12 83 GLY A C 1
ATOM 659 O O . GLY A 1 83 ? 0.164 -3.344 -26.985 1.00 90.12 83 GLY A O 1
ATOM 660 N N . ALA A 1 84 ? -1.235 -5.053 -26.594 1.00 90.50 84 ALA A N 1
ATOM 661 C CA . ALA A 1 84 ? -2.286 -4.612 -27.524 1.00 90.50 84 ALA A CA 1
ATOM 662 C C . ALA A 1 84 ? -2.848 -3.205 -27.223 1.00 90.50 84 ALA A C 1
ATOM 664 O O . ALA A 1 84 ? -3.522 -2.604 -28.055 1.00 90.50 84 ALA A O 1
ATOM 665 N N . LYS A 1 85 ? -2.585 -2.697 -26.020 1.00 88.25 85 LYS A N 1
ATOM 666 C CA . LYS A 1 85 ? -3.006 -1.406 -25.481 1.00 88.25 85 LYS A CA 1
ATOM 667 C C . LYS A 1 85 ? -1.808 -0.540 -25.065 1.00 88.25 85 LYS A C 1
ATOM 669 O O . LYS A 1 85 ? -1.967 0.420 -24.321 1.00 88.25 85 LYS A O 1
ATOM 674 N N . ALA A 1 86 ? -0.603 -0.876 -25.529 1.00 86.44 86 ALA A N 1
ATOM 675 C CA . ALA A 1 86 ? 0.619 -0.172 -25.164 1.00 86.44 86 ALA A CA 1
ATOM 676 C C . ALA A 1 86 ? 0.886 1.079 -26.021 1.00 86.44 86 ALA A C 1
ATOM 678 O O . ALA A 1 86 ? 1.819 1.802 -25.713 1.00 86.44 86 ALA A O 1
ATOM 679 N N . TYR A 1 87 ? 0.115 1.350 -27.086 1.00 84.69 87 TYR A N 1
ATOM 680 C CA . TYR A 1 87 ? 0.191 2.580 -27.906 1.00 84.69 87 TYR A CA 1
ATOM 681 C C . TYR A 1 87 ? 1.625 3.063 -28.225 1.00 84.69 87 TYR A C 1
ATOM 683 O O . TYR A 1 87 ? 1.958 4.229 -28.027 1.00 84.69 87 TYR A O 1
ATOM 691 N N . ASN A 1 88 ? 2.481 2.162 -28.722 1.00 85.12 88 ASN A N 1
ATOM 692 C CA . ASN A 1 88 ? 3.904 2.403 -29.025 1.00 85.12 88 ASN A CA 1
ATOM 693 C C . ASN A 1 88 ? 4.801 2.736 -27.818 1.00 85.12 88 ASN A C 1
ATOM 695 O O . ASN A 1 88 ? 5.917 3.222 -28.002 1.00 85.12 88 ASN A O 1
ATOM 699 N N . ALA A 1 89 ? 4.359 2.463 -26.591 1.00 88.44 89 ALA A N 1
ATOM 700 C CA . ALA A 1 89 ? 5.199 2.569 -25.409 1.00 88.44 89 ALA A CA 1
ATOM 701 C C . ALA A 1 89 ? 6.463 1.715 -25.569 1.00 88.44 89 ALA A C 1
ATOM 703 O O . ALA A 1 89 ? 6.420 0.568 -26.028 1.00 88.44 89 ALA A O 1
ATOM 704 N N . SER A 1 90 ? 7.595 2.285 -25.162 1.00 91.75 90 SER A N 1
ATOM 705 C CA . SER A 1 90 ? 8.882 1.597 -25.170 1.00 91.75 90 SER A CA 1
ATOM 706 C C . SER A 1 90 ? 8.839 0.319 -24.333 1.00 91.75 90 SER A C 1
ATOM 708 O O . SER A 1 90 ? 8.068 0.194 -23.380 1.00 91.75 90 SER A O 1
ATOM 710 N N . GLN A 1 91 ? 9.708 -0.634 -24.665 1.00 94.44 91 GLN A N 1
ATOM 711 C CA . GLN A 1 91 ? 9.859 -1.857 -23.884 1.00 94.44 91 GLN A CA 1
ATOM 712 C C . GLN A 1 91 ? 10.113 -1.539 -22.403 1.00 94.44 91 GLN A C 1
ATOM 714 O O . GLN A 1 91 ? 10.940 -0.689 -22.085 1.00 94.44 91 GLN A O 1
ATOM 719 N N . GLY A 1 92 ? 9.401 -2.224 -21.504 1.00 90.00 92 GLY A N 1
ATOM 720 C CA . GLY A 1 92 ? 9.566 -2.023 -20.062 1.00 90.00 92 GLY A CA 1
ATOM 721 C C . GLY A 1 92 ? 8.738 -0.881 -19.466 1.00 90.00 92 GLY A C 1
ATOM 722 O O . GLY A 1 92 ? 8.748 -0.705 -18.249 1.00 90.00 92 GLY A O 1
ATOM 723 N N . ILE A 1 93 ? 7.999 -0.129 -20.289 1.00 91.88 93 ILE A N 1
ATOM 724 C CA . ILE A 1 93 ? 7.103 0.941 -19.843 1.00 91.88 93 ILE A CA 1
ATOM 725 C C . ILE A 1 93 ? 5.683 0.398 -19.680 1.00 91.88 93 ILE A C 1
ATOM 727 O O . ILE A 1 93 ? 5.135 -0.205 -20.601 1.00 91.88 93 ILE A O 1
ATOM 731 N N . LEU A 1 94 ? 5.078 0.626 -18.512 1.00 90.06 94 LEU A N 1
ATOM 732 C CA . LEU A 1 94 ? 3.681 0.290 -18.243 1.00 90.06 94 LEU A CA 1
ATOM 733 C C . LEU A 1 94 ? 2.828 1.558 -18.309 1.00 90.06 94 LEU A C 1
ATOM 735 O O . LEU A 1 94 ? 3.078 2.504 -17.564 1.00 90.06 94 LEU A O 1
ATOM 739 N N . LEU A 1 95 ? 1.819 1.568 -19.177 1.00 87.00 95 LEU A N 1
ATOM 740 C CA . LEU A 1 95 ? 0.864 2.673 -19.236 1.00 87.00 95 LEU A CA 1
ATOM 741 C C . LEU A 1 95 ? -0.169 2.579 -18.102 1.00 87.00 95 LEU A C 1
ATOM 743 O O . LEU A 1 95 ? -0.702 1.499 -17.842 1.00 87.00 95 LEU A O 1
ATOM 747 N N . ASP A 1 96 ? -0.460 3.724 -17.477 1.00 78.06 96 ASP A N 1
ATOM 748 C CA . ASP A 1 96 ? -1.475 3.913 -16.426 1.00 78.06 96 ASP A CA 1
ATOM 749 C C . ASP A 1 96 ? -2.852 3.433 -16.917 1.00 78.06 96 ASP A C 1
ATOM 751 O O . ASP A 1 96 ? -3.440 2.502 -16.362 1.00 78.06 96 ASP A O 1
ATOM 755 N N . SER A 1 97 ? -3.324 3.972 -18.046 1.00 73.38 97 SER A N 1
ATOM 756 C CA . SER A 1 97 ? -4.539 3.480 -18.687 1.00 73.38 97 SER A CA 1
ATOM 757 C C . SER A 1 97 ? -4.521 3.680 -20.200 1.00 73.38 97 SER A C 1
ATOM 759 O O . SER A 1 97 ? -3.894 4.573 -20.758 1.00 73.38 97 SER A O 1
ATOM 761 N N . ALA A 1 98 ? -5.241 2.800 -20.878 1.00 60.19 98 ALA A N 1
ATOM 762 C CA . ALA A 1 98 ? -5.304 2.686 -22.324 1.00 60.19 98 ALA A CA 1
ATOM 763 C C . ALA A 1 98 ? -6.630 3.221 -22.886 1.00 60.19 98 ALA A C 1
ATOM 765 O O . ALA A 1 98 ? -7.190 2.661 -23.830 1.00 60.19 98 ALA A O 1
ATOM 766 N N . LEU A 1 99 ? -7.184 4.260 -22.256 1.00 62.84 99 LEU A N 1
ATOM 767 C CA . LEU A 1 99 ? -8.395 4.909 -22.743 1.00 62.84 99 LEU A CA 1
ATOM 768 C C . LEU A 1 99 ? -8.038 5.876 -23.887 1.00 62.84 99 LEU A C 1
ATOM 770 O O . LEU A 1 99 ? -7.162 6.719 -23.704 1.00 62.84 99 LEU A O 1
ATOM 774 N N . PRO A 1 100 ? -8.709 5.787 -25.051 1.00 52.66 100 PRO A N 1
ATOM 775 C CA . PRO A 1 100 ? -8.376 6.563 -26.248 1.00 52.66 100 PRO A CA 1
ATOM 776 C C . PRO A 1 100 ? -8.781 8.051 -26.189 1.00 52.66 100 PRO A C 1
ATOM 778 O O . PRO A 1 100 ? -8.783 8.711 -27.227 1.00 52.66 100 PRO A O 1
ATOM 781 N N . ASP A 1 101 ? -9.130 8.601 -25.017 1.00 58.09 101 ASP A N 1
ATOM 782 C CA . ASP A 1 101 ? -9.406 10.038 -24.888 1.00 58.09 101 ASP A CA 1
ATOM 783 C C . ASP A 1 101 ? -8.080 10.826 -24.975 1.00 58.09 101 ASP A C 1
ATOM 785 O O . ASP A 1 101 ? -7.166 10.566 -24.182 1.00 58.09 101 ASP A O 1
ATOM 789 N N . PRO A 1 102 ? -7.958 11.800 -25.900 1.00 45.47 102 PRO A N 1
ATOM 790 C CA . PRO A 1 102 ? -6.754 12.608 -26.103 1.00 45.47 102 PRO A CA 1
ATOM 791 C C . PRO A 1 102 ? -6.338 13.476 -24.903 1.00 45.47 102 PRO A C 1
ATOM 793 O O . PRO A 1 102 ? -5.341 14.192 -25.010 1.00 45.47 102 PRO A O 1
ATOM 796 N N . ARG A 1 103 ? -7.060 13.445 -23.773 1.00 53.38 103 ARG A N 1
ATOM 797 C CA . ARG A 1 103 ? -6.752 14.283 -22.612 1.00 53.38 103 ARG A CA 1
ATOM 798 C C . ARG A 1 103 ? -5.964 13.664 -21.457 1.00 53.38 103 ARG A C 1
ATOM 800 O O . ARG A 1 103 ? -5.382 14.494 -20.770 1.00 53.38 103 ARG A O 1
ATOM 807 N N . ASP A 1 104 ? -5.872 12.343 -21.181 1.00 56.72 104 ASP A N 1
ATOM 808 C CA . ASP A 1 104 ? -5.390 12.022 -19.807 1.00 56.72 104 ASP A CA 1
ATOM 809 C C . ASP A 1 104 ? -4.749 10.688 -19.344 1.00 56.72 104 ASP A C 1
ATOM 811 O O . ASP A 1 104 ? -4.441 10.644 -18.159 1.00 56.72 104 ASP A O 1
ATOM 815 N N . HIS A 1 105 ? -4.442 9.633 -20.123 1.00 60.59 105 HIS A N 1
ATOM 816 C CA . HIS A 1 105 ? -3.832 8.424 -19.485 1.00 60.59 105 HIS A CA 1
ATOM 817 C C . HIS A 1 105 ? -2.745 7.645 -20.245 1.00 60.59 105 HIS A C 1
ATOM 819 O O . HIS A 1 105 ? -2.248 6.642 -19.731 1.00 60.59 105 HIS A O 1
ATOM 825 N N . LEU A 1 106 ? -2.271 8.135 -21.394 1.00 77.38 106 LEU A N 1
ATOM 826 C CA . LEU A 1 106 ? -1.133 7.538 -22.116 1.00 77.38 106 LEU A CA 1
ATOM 827 C C . LEU A 1 106 ? 0.224 7.914 -21.491 1.00 77.38 106 LEU A C 1
ATOM 829 O O . LEU A 1 106 ? 1.142 8.367 -22.171 1.00 77.38 106 LEU A O 1
ATOM 833 N N . TRP A 1 107 ? 0.345 7.739 -20.179 1.00 80.56 107 TRP A N 1
ATOM 834 C CA . TRP A 1 107 ? 1.542 8.044 -19.404 1.00 80.56 107 TRP A CA 1
ATOM 835 C C . TRP A 1 107 ? 1.957 6.833 -18.580 1.00 80.56 107 TRP A C 1
ATOM 837 O O . TRP A 1 107 ? 1.127 6.025 -18.171 1.00 80.56 107 TRP A O 1
ATOM 847 N N . THR A 1 108 ? 3.248 6.744 -18.278 1.00 84.00 108 THR A N 1
ATOM 848 C CA . THR A 1 108 ? 3.738 5.879 -17.204 1.00 84.00 108 THR A CA 1
ATOM 849 C C . THR A 1 108 ? 3.831 6.696 -15.925 1.00 84.00 108 THR A C 1
ATOM 851 O O . THR A 1 108 ? 4.462 7.755 -15.900 1.00 84.00 108 THR A O 1
ATOM 854 N N . ARG A 1 109 ? 3.218 6.212 -14.845 1.00 82.19 109 ARG A N 1
ATOM 855 C CA . ARG A 1 109 ? 3.406 6.766 -13.501 1.00 82.19 109 ARG A CA 1
ATOM 856 C C . ARG A 1 109 ? 4.344 5.850 -12.731 1.00 82.19 109 ARG A C 1
ATOM 858 O O . ARG A 1 109 ? 4.066 4.662 -12.621 1.00 82.19 109 ARG A O 1
ATOM 865 N N . ILE A 1 110 ? 5.422 6.407 -12.168 1.00 82.12 110 ILE A N 1
ATOM 866 C CA . ILE A 1 110 ? 6.423 5.643 -11.396 1.00 82.12 110 ILE A CA 1
ATOM 867 C C . ILE A 1 110 ? 5.754 4.849 -10.272 1.00 82.12 110 ILE A C 1
ATOM 869 O O . ILE A 1 110 ? 6.073 3.682 -10.059 1.00 82.12 110 ILE A O 1
ATOM 873 N N . ARG A 1 111 ? 4.806 5.474 -9.568 1.00 81.50 111 ARG A N 1
ATOM 874 C CA . ARG A 1 111 ? 4.024 4.840 -8.506 1.00 81.50 111 ARG A CA 1
ATOM 875 C C . ARG A 1 111 ? 3.271 3.619 -9.029 1.00 81.50 111 ARG A C 1
ATOM 877 O O . ARG A 1 111 ? 3.474 2.518 -8.536 1.00 81.50 111 ARG A O 1
ATOM 884 N N . ASP A 1 112 ? 2.432 3.820 -10.033 1.00 82.62 112 ASP A N 1
ATOM 885 C CA . ASP A 1 112 ? 1.513 2.815 -10.555 1.00 82.62 112 ASP A CA 1
ATOM 886 C C . ASP A 1 112 ? 2.292 1.635 -11.156 1.00 82.62 112 ASP A C 1
ATOM 888 O O . ASP A 1 112 ? 2.028 0.481 -10.817 1.00 82.62 112 ASP A O 1
ATOM 892 N N . SER A 1 113 ? 3.338 1.914 -11.945 1.00 88.25 113 SER A N 1
ATOM 893 C CA . SER A 1 113 ? 4.213 0.871 -12.483 1.00 88.25 113 SER A CA 1
ATOM 894 C C . SER A 1 113 ? 4.956 0.113 -11.384 1.00 88.25 113 SER A C 1
ATOM 896 O O . SER A 1 113 ? 5.033 -1.111 -11.444 1.00 88.25 113 SER A O 1
ATOM 898 N N . SER A 1 114 ? 5.448 0.797 -10.347 1.00 86.06 114 SER A N 1
ATOM 899 C CA . SER A 1 114 ? 6.156 0.141 -9.238 1.00 86.06 114 SER A CA 1
ATOM 900 C C . SER A 1 114 ? 5.241 -0.765 -8.417 1.00 86.06 114 SER A C 1
ATOM 902 O O . SER A 1 114 ? 5.648 -1.870 -8.069 1.00 86.06 114 SER A O 1
ATOM 904 N N . LEU A 1 115 ? 4.002 -0.341 -8.149 1.00 85.31 115 LEU A N 1
ATOM 905 C CA . LEU A 1 115 ? 3.017 -1.152 -7.429 1.00 85.31 115 LEU A CA 1
ATOM 906 C C . LEU A 1 115 ? 2.629 -2.402 -8.224 1.00 85.31 115 LEU A C 1
ATOM 908 O O . LEU A 1 115 ? 2.633 -3.505 -7.679 1.00 85.31 115 LEU A O 1
ATOM 912 N N . VAL A 1 116 ? 2.372 -2.256 -9.528 1.00 88.94 116 VAL A N 1
ATOM 913 C CA . VAL A 1 116 ? 2.068 -3.400 -10.398 1.00 88.94 116 VAL A CA 1
ATOM 914 C C . VAL A 1 116 ? 3.247 -4.368 -10.459 1.00 88.94 116 VAL A C 1
ATOM 916 O O . VAL A 1 116 ? 3.063 -5.575 -10.292 1.00 88.94 116 VAL A O 1
ATOM 919 N N . PHE A 1 117 ? 4.467 -3.863 -10.662 1.00 90.81 117 PHE A N 1
ATOM 920 C CA . PHE A 1 117 ? 5.641 -4.726 -10.745 1.00 90.81 117 PHE A CA 1
ATOM 921 C C . PHE A 1 117 ? 5.986 -5.387 -9.416 1.00 90.81 117 PHE A C 1
ATOM 923 O O . PHE A 1 117 ? 6.386 -6.547 -9.446 1.00 90.81 117 PHE A O 1
ATOM 930 N N . LYS A 1 118 ? 5.742 -4.743 -8.267 1.00 87.75 118 LYS A N 1
ATOM 931 C CA . LYS A 1 118 ? 5.834 -5.404 -6.957 1.00 87.75 118 LYS A CA 1
ATOM 932 C C . LYS A 1 118 ? 4.941 -6.647 -6.912 1.00 87.75 118 LYS A C 1
ATOM 934 O O . LYS A 1 118 ? 5.436 -7.731 -6.627 1.00 87.75 118 LYS A O 1
ATOM 939 N N . THR A 1 119 ? 3.672 -6.530 -7.310 1.00 86.31 119 THR A N 1
ATOM 940 C CA . THR A 1 119 ? 2.753 -7.680 -7.375 1.00 86.31 119 THR A CA 1
ATOM 941 C C . THR A 1 119 ? 3.206 -8.750 -8.377 1.00 86.31 119 THR A C 1
ATOM 943 O O . THR A 1 119 ? 3.086 -9.944 -8.101 1.00 86.31 119 THR A O 1
ATOM 946 N N . LEU A 1 120 ? 3.718 -8.369 -9.553 1.00 88.31 120 LEU A N 1
ATOM 947 C CA . LEU A 1 120 ? 4.217 -9.339 -10.539 1.00 88.31 120 LEU A CA 1
ATOM 948 C C . LEU A 1 120 ? 5.472 -10.072 -10.050 1.00 88.31 120 LEU A C 1
ATOM 950 O O . LEU A 1 120 ? 5.599 -11.273 -10.282 1.00 88.31 120 LEU A O 1
ATOM 954 N N . ILE A 1 121 ? 6.372 -9.375 -9.359 1.00 88.94 121 ILE A N 1
ATOM 955 C CA . ILE A 1 121 ? 7.565 -9.968 -8.751 1.00 88.94 121 ILE A CA 1
ATOM 956 C C . ILE A 1 121 ? 7.159 -10.937 -7.644 1.00 88.94 121 ILE A C 1
ATOM 958 O O . ILE A 1 121 ? 7.623 -12.073 -7.655 1.00 88.94 121 ILE A O 1
ATOM 962 N N . ASP A 1 122 ? 6.232 -10.554 -6.763 1.00 83.69 122 ASP A N 1
ATOM 963 C CA . ASP A 1 122 ? 5.718 -11.453 -5.724 1.00 83.69 122 ASP A CA 1
ATOM 964 C C . ASP A 1 122 ? 5.124 -12.720 -6.350 1.00 83.69 122 ASP A C 1
ATOM 966 O O . ASP A 1 122 ? 5.404 -13.833 -5.918 1.00 83.69 122 ASP A O 1
ATOM 970 N N . ARG A 1 123 ? 4.366 -12.591 -7.447 1.00 84.12 123 ARG A N 1
ATOM 971 C CA . ARG A 1 123 ? 3.842 -13.756 -8.177 1.00 84.12 123 ARG A CA 1
ATOM 972 C C . ARG A 1 123 ? 4.934 -14.620 -8.792 1.00 84.12 123 ARG A C 1
ATOM 974 O O . ARG A 1 123 ? 4.788 -15.840 -8.776 1.00 84.12 123 ARG A O 1
ATOM 981 N N . PHE A 1 124 ? 5.967 -14.008 -9.362 1.00 87.12 124 PHE A N 1
ATOM 982 C CA . PHE A 1 124 ? 7.110 -14.713 -9.933 1.00 87.12 124 PHE A CA 1
ATOM 983 C C . PHE A 1 124 ? 7.847 -15.513 -8.852 1.00 87.12 124 PHE A C 1
ATOM 985 O O . PHE A 1 124 ? 8.080 -16.703 -9.039 1.00 87.12 124 PHE A O 1
ATOM 992 N N . VAL A 1 125 ? 8.133 -14.889 -7.706 1.00 84.06 125 VAL A N 1
ATOM 993 C CA . VAL A 1 125 ? 8.860 -15.512 -6.593 1.00 84.06 125 VAL A CA 1
ATOM 994 C C . VAL A 1 125 ? 8.018 -16.583 -5.894 1.00 84.06 125 VAL A C 1
ATOM 996 O O . VAL A 1 125 ? 8.514 -17.679 -5.654 1.00 84.06 125 VAL A O 1
ATOM 999 N N . ILE A 1 126 ? 6.748 -16.297 -5.590 1.00 75.31 126 ILE A N 1
ATOM 1000 C CA . ILE A 1 126 ? 5.884 -17.180 -4.788 1.00 75.31 126 ILE A CA 1
ATOM 1001 C C . ILE A 1 126 ? 5.314 -18.331 -5.625 1.00 75.31 126 ILE A C 1
ATOM 1003 O O . ILE A 1 126 ? 5.277 -19.467 -5.163 1.00 75.31 126 ILE A O 1
ATOM 1007 N N . ASN A 1 127 ? 4.866 -18.062 -6.856 1.00 79.19 127 ASN A N 1
ATOM 1008 C CA . ASN A 1 127 ? 4.189 -19.069 -7.686 1.00 79.19 127 ASN A CA 1
ATOM 1009 C C . ASN A 1 127 ? 5.099 -19.697 -8.754 1.00 79.19 127 ASN A C 1
ATOM 1011 O O . ASN A 1 127 ? 4.620 -20.525 -9.528 1.00 79.19 127 ASN A O 1
ATOM 1015 N N . GLY A 1 128 ? 6.367 -19.278 -8.853 1.00 80.69 128 GLY A N 1
ATOM 1016 C CA . GLY A 1 128 ? 7.291 -19.756 -9.886 1.00 80.69 128 GLY A CA 1
ATOM 1017 C C . GLY A 1 128 ? 6.845 -19.410 -11.312 1.00 80.69 128 GLY A C 1
ATOM 1018 O O . GLY A 1 128 ? 7.077 -20.184 -12.240 1.00 80.69 128 GLY A O 1
ATOM 1019 N N . ASP A 1 129 ? 6.153 -18.279 -11.502 1.00 82.12 129 ASP A N 1
ATOM 1020 C CA . ASP A 1 129 ? 5.609 -17.865 -12.804 1.00 82.12 129 ASP A CA 1
ATOM 1021 C C . ASP A 1 129 ? 6.718 -17.309 -13.715 1.00 82.12 129 ASP A C 1
ATOM 1023 O O . ASP A 1 129 ? 6.836 -16.106 -13.951 1.00 82.12 129 ASP A O 1
ATOM 1027 N N . GLU A 1 130 ? 7.566 -18.206 -14.224 1.00 83.69 130 GLU A N 1
ATOM 1028 C CA . GLU A 1 130 ? 8.747 -17.905 -15.047 1.00 83.69 130 GLU A CA 1
ATOM 1029 C C . GLU A 1 130 ? 8.440 -17.056 -16.291 1.00 83.69 130 GLU A C 1
ATOM 1031 O O . GLU A 1 130 ? 9.312 -16.350 -16.804 1.00 83.69 130 GLU A O 1
ATOM 1036 N N . LYS A 1 131 ? 7.182 -17.043 -16.751 1.00 85.00 131 LYS A N 1
ATOM 1037 C CA . LYS A 1 131 ? 6.735 -16.201 -17.870 1.00 85.00 131 LYS A CA 1
ATOM 1038 C C . LYS A 1 131 ? 6.846 -14.706 -17.557 1.00 85.00 131 LYS A C 1
ATOM 1040 O O . LYS A 1 131 ? 6.970 -13.902 -18.479 1.00 85.00 131 LYS A O 1
ATOM 1045 N N . LEU A 1 132 ? 6.843 -14.324 -16.278 1.00 88.88 132 LEU A N 1
ATOM 1046 C CA . LEU A 1 132 ? 6.975 -12.934 -15.836 1.00 88.88 132 LEU A CA 1
ATOM 1047 C C . LEU A 1 132 ? 8.423 -12.423 -15.895 1.00 88.88 132 LEU A C 1
ATOM 1049 O O . LEU A 1 132 ? 8.632 -11.211 -15.953 1.00 88.88 132 LEU A O 1
ATOM 1053 N N . ARG A 1 133 ? 9.427 -13.314 -15.929 1.00 90.50 133 ARG A N 1
ATOM 1054 C CA . ARG A 1 133 ? 10.856 -12.960 -15.832 1.00 90.50 133 ARG A CA 1
ATOM 1055 C C . ARG A 1 133 ? 11.286 -11.930 -16.874 1.00 90.50 133 ARG A C 1
ATOM 1057 O O . ARG A 1 133 ? 11.922 -10.935 -16.534 1.00 90.50 133 ARG A O 1
ATOM 1064 N N . THR A 1 134 ? 10.918 -12.138 -18.137 1.00 92.19 134 THR A N 1
ATOM 1065 C CA . THR A 1 134 ? 11.264 -11.208 -19.224 1.00 92.19 134 THR A CA 1
ATOM 1066 C C . THR A 1 134 ? 10.656 -9.829 -18.992 1.00 92.19 134 THR A C 1
ATOM 1068 O O . THR A 1 134 ? 11.328 -8.820 -19.176 1.00 92.19 134 THR A O 1
ATOM 1071 N N . ALA A 1 135 ? 9.401 -9.771 -18.543 1.00 92.06 135 ALA A N 1
ATOM 1072 C CA . ALA A 1 135 ? 8.734 -8.505 -18.273 1.00 92.06 135 ALA A CA 1
ATOM 1073 C C . ALA A 1 135 ? 9.380 -7.753 -17.103 1.00 92.06 135 ALA A C 1
ATOM 1075 O O . ALA A 1 135 ? 9.610 -6.551 -17.208 1.00 92.06 135 ALA A O 1
ATOM 1076 N N . ILE A 1 136 ? 9.735 -8.468 -16.030 1.00 91.88 136 ILE A N 1
ATOM 1077 C CA . ILE A 1 136 ? 10.446 -7.916 -14.869 1.00 91.88 136 ILE A CA 1
ATOM 1078 C C . ILE A 1 136 ? 11.804 -7.343 -15.292 1.00 91.88 136 ILE A C 1
ATOM 1080 O O . ILE A 1 136 ? 12.111 -6.198 -14.971 1.00 91.88 136 ILE A O 1
ATOM 1084 N N . ASN A 1 137 ? 12.591 -8.090 -16.071 1.00 92.06 137 ASN A N 1
ATOM 1085 C CA . ASN A 1 137 ? 13.887 -7.615 -16.562 1.00 92.06 137 ASN A CA 1
ATOM 1086 C C . ASN A 1 137 ? 13.743 -6.367 -17.441 1.00 92.06 137 ASN A C 1
ATOM 1088 O O . ASN A 1 137 ? 14.467 -5.392 -17.250 1.00 92.06 137 ASN A O 1
ATOM 1092 N N . ASN A 1 138 ? 12.769 -6.367 -18.353 1.00 93.00 138 ASN A N 1
ATOM 1093 C CA . ASN A 1 138 ? 12.488 -5.216 -19.207 1.00 93.00 138 ASN A CA 1
ATOM 1094 C C . ASN A 1 138 ? 12.103 -3.982 -18.384 1.00 93.00 138 ASN A C 1
ATOM 1096 O O . ASN A 1 138 ? 12.575 -2.885 -18.674 1.00 93.00 138 ASN A O 1
ATOM 1100 N N . TYR A 1 139 ? 11.283 -4.155 -17.344 1.00 93.25 139 TYR A N 1
ATOM 1101 C CA . TYR A 1 139 ? 10.932 -3.077 -16.424 1.00 93.25 139 TYR A CA 1
ATOM 1102 C C . TYR A 1 139 ? 12.161 -2.521 -15.704 1.00 93.25 139 TYR A C 1
ATOM 1104 O O . TYR A 1 139 ? 12.371 -1.310 -15.721 1.00 93.25 139 TYR A O 1
ATOM 1112 N N . ILE A 1 140 ? 13.016 -3.387 -15.146 1.00 87.38 140 ILE A N 1
ATOM 1113 C CA . ILE A 1 140 ? 14.267 -2.985 -14.479 1.00 87.38 140 ILE A CA 1
ATOM 1114 C C . ILE A 1 140 ? 15.146 -2.159 -15.429 1.00 87.38 140 ILE A C 1
ATOM 1116 O O . ILE A 1 140 ? 15.614 -1.079 -15.062 1.00 87.38 140 ILE A O 1
ATOM 1120 N N . THR A 1 141 ? 15.337 -2.628 -16.666 1.00 87.81 141 THR A N 1
ATOM 1121 C CA . THR A 1 141 ? 16.113 -1.909 -17.685 1.00 87.81 141 THR A CA 1
ATOM 1122 C C . THR A 1 141 ? 15.487 -0.558 -18.033 1.00 87.81 141 THR A C 1
ATOM 1124 O O . THR A 1 141 ? 16.201 0.441 -18.116 1.00 87.81 141 THR A O 1
ATOM 1127 N N . ALA A 1 142 ? 14.163 -0.494 -18.191 1.00 88.06 142 ALA A N 1
ATOM 1128 C CA . ALA A 1 142 ? 13.469 0.753 -18.487 1.00 88.06 142 ALA A CA 1
ATOM 1129 C C . ALA A 1 142 ? 13.567 1.764 -17.336 1.00 88.06 142 ALA A C 1
ATOM 1131 O O . ALA A 1 142 ? 13.817 2.941 -17.591 1.00 88.06 142 ALA A O 1
ATOM 1132 N N . GLN A 1 143 ? 13.460 1.328 -16.075 1.00 85.38 143 GLN A N 1
ATOM 1133 C CA . GLN A 1 143 ? 13.593 2.235 -14.930 1.00 85.38 143 GLN A CA 1
ATOM 1134 C C . GLN A 1 143 ? 14.997 2.848 -14.835 1.00 85.38 143 GLN A C 1
ATOM 1136 O O . GLN A 1 143 ? 15.121 4.027 -14.509 1.00 85.38 143 GLN A O 1
ATOM 1141 N N . ALA A 1 144 ? 16.049 2.112 -15.209 1.00 80.56 144 ALA A N 1
ATOM 1142 C CA . ALA A 1 144 ? 17.404 2.664 -15.283 1.00 80.56 144 ALA A CA 1
ATOM 1143 C C . ALA A 1 144 ? 17.538 3.794 -16.326 1.00 80.56 144 ALA A C 1
ATOM 1145 O O . ALA A 1 144 ? 18.360 4.700 -16.162 1.00 80.56 144 ALA A O 1
ATOM 1146 N N . ALA A 1 145 ? 16.738 3.761 -17.397 1.00 82.12 145 ALA A N 1
ATOM 1147 C CA . ALA A 1 145 ? 16.659 4.846 -18.373 1.00 82.12 145 ALA A CA 1
ATOM 1148 C C . ALA A 1 145 ? 15.790 6.009 -17.867 1.00 82.12 145 ALA A C 1
ATOM 1150 O O . ALA A 1 145 ? 16.204 7.161 -17.979 1.00 82.12 145 ALA A O 1
ATOM 1151 N N . VAL A 1 146 ? 14.632 5.718 -17.258 1.00 82.31 146 VAL A N 1
ATOM 1152 C CA . VAL A 1 146 ? 13.729 6.728 -16.669 1.00 82.31 146 VAL A CA 1
ATOM 1153 C C . VAL A 1 146 ? 14.442 7.554 -15.604 1.00 82.31 146 VAL A C 1
ATOM 1155 O O . VAL A 1 146 ? 14.297 8.772 -15.590 1.00 82.31 146 VAL A O 1
ATOM 1158 N N . GLN A 1 147 ? 15.273 6.928 -14.767 1.00 72.44 147 GLN A N 1
ATOM 1159 C CA . GLN A 1 147 ? 16.088 7.640 -13.782 1.00 72.44 147 GLN A CA 1
ATOM 1160 C C . GLN A 1 147 ? 16.961 8.722 -14.421 1.00 72.44 147 GLN A C 1
ATOM 1162 O O . GLN A 1 147 ? 17.108 9.791 -13.847 1.00 72.44 147 GLN A O 1
ATOM 1167 N N . LYS A 1 148 ? 17.521 8.469 -15.610 1.00 74.06 148 LYS A N 1
ATOM 1168 C CA . LYS A 1 148 ? 18.418 9.396 -16.319 1.00 74.06 148 LYS A CA 1
ATOM 1169 C C . LYS A 1 148 ? 17.681 10.474 -17.110 1.00 74.06 148 LYS A C 1
ATOM 1171 O O . LYS A 1 148 ? 18.329 11.382 -17.627 1.00 74.06 148 LYS A O 1
ATOM 1176 N N . ALA A 1 149 ? 16.361 10.375 -17.237 1.00 75.44 149 ALA A N 1
ATOM 1177 C CA . ALA A 1 149 ? 15.581 11.319 -18.017 1.00 75.44 149 ALA A CA 1
ATOM 1178 C C . ALA A 1 149 ? 15.531 12.694 -17.333 1.00 75.44 149 ALA A C 1
ATOM 1180 O O . ALA A 1 149 ? 15.362 12.808 -16.119 1.00 75.44 149 ALA A O 1
ATOM 1181 N N . GLN A 1 150 ? 15.642 13.758 -18.128 1.00 76.81 150 GLN A N 1
ATOM 1182 C CA . GLN A 1 150 ? 15.379 15.110 -17.651 1.00 76.81 150 GLN A CA 1
ATOM 1183 C C . GLN A 1 150 ? 13.871 15.317 -17.498 1.00 76.81 150 GLN A C 1
ATOM 1185 O O . GLN A 1 150 ? 13.089 15.001 -18.394 1.00 76.81 150 GLN A O 1
ATOM 1190 N N . SER A 1 151 ? 13.467 15.883 -16.367 1.00 74.50 151 SER A N 1
ATOM 1191 C CA . SER A 1 151 ? 12.075 16.194 -16.058 1.00 74.50 151 SER A CA 1
ATOM 1192 C C . SER A 1 151 ? 11.935 17.627 -15.545 1.00 74.50 151 SER A C 1
ATOM 1194 O O . SER A 1 151 ? 12.919 18.299 -15.240 1.00 74.50 151 SER A O 1
ATOM 1196 N N . ARG A 1 152 ? 10.690 18.097 -15.396 1.00 72.62 152 ARG A N 1
ATOM 1197 C CA . ARG A 1 152 ? 10.400 19.366 -14.699 1.00 72.62 152 ARG A CA 1
ATOM 1198 C C . ARG A 1 152 ? 10.788 19.324 -13.225 1.00 72.62 152 ARG A C 1
ATOM 1200 O O . ARG A 1 152 ? 11.037 20.362 -12.630 1.00 72.62 152 ARG A O 1
ATOM 1207 N N . SER A 1 153 ? 10.849 18.123 -12.668 1.00 65.31 153 SER A N 1
ATOM 1208 C CA . SER A 1 153 ? 11.372 17.866 -11.340 1.00 65.31 153 SER A CA 1
ATOM 1209 C C . SER A 1 153 ? 12.888 17.692 -11.356 1.00 65.31 153 SER A C 1
ATOM 1211 O O . SER A 1 153 ? 13.365 17.170 -10.376 1.00 65.31 153 SER A O 1
ATOM 1213 N N . GLY A 1 154 ? 13.627 18.031 -12.427 1.00 63.38 154 GLY A N 1
ATOM 1214 C CA . GLY A 1 154 ? 15.097 17.968 -12.526 1.00 63.38 154 GLY A CA 1
ATOM 1215 C C . GLY A 1 154 ? 15.666 16.775 -13.315 1.00 63.38 154 GLY A C 1
ATOM 1216 O O . GLY A 1 154 ? 14.920 15.972 -13.879 1.00 63.38 154 GLY A O 1
ATOM 1217 N N . ASN A 1 155 ? 17.002 16.655 -13.349 1.00 61.16 155 ASN A N 1
ATOM 1218 C CA . ASN A 1 155 ? 17.772 15.540 -13.940 1.00 61.16 155 ASN A CA 1
ATOM 1219 C C . ASN A 1 155 ? 18.831 14.974 -12.963 1.00 61.16 155 ASN A C 1
ATOM 1221 O O . ASN A 1 155 ? 19.059 15.564 -11.909 1.00 61.16 155 ASN A O 1
ATOM 1225 N N . LEU A 1 156 ? 19.499 13.863 -13.312 1.00 59.41 156 LEU A N 1
ATOM 1226 C CA . LEU A 1 156 ? 20.534 13.218 -12.473 1.00 59.41 156 LEU A CA 1
ATOM 1227 C C . LEU A 1 156 ? 21.843 14.012 -12.286 1.00 59.41 156 LEU A C 1
ATOM 1229 O O . LEU A 1 156 ? 22.705 13.622 -11.504 1.00 59.41 156 LEU A O 1
ATOM 1233 N N . THR A 1 157 ? 22.049 15.080 -13.049 1.00 52.28 157 THR A N 1
ATOM 1234 C CA . THR A 1 157 ? 23.320 15.819 -13.086 1.00 52.28 157 THR A CA 1
ATOM 1235 C C . THR A 1 157 ? 23.264 17.148 -12.333 1.00 52.28 157 THR A C 1
ATOM 1237 O O . THR A 1 157 ? 24.299 17.647 -11.909 1.00 52.28 157 THR A O 1
ATOM 1240 N N . GLU A 1 158 ? 22.073 17.712 -12.124 1.00 46.56 158 GLU A N 1
ATOM 1241 C CA . GLU A 1 158 ? 21.873 19.061 -11.570 1.00 46.56 158 GLU A CA 1
ATOM 1242 C C . GLU A 1 158 ? 21.534 19.090 -10.073 1.00 46.56 158 GLU A C 1
ATOM 1244 O O . GLU A 1 158 ? 21.129 20.126 -9.560 1.00 46.56 158 GLU A O 1
ATOM 1249 N N . GLY A 1 159 ? 21.633 17.977 -9.342 1.00 44.19 159 GLY A N 1
ATOM 1250 C CA . GLY A 1 159 ? 21.285 17.930 -7.911 1.00 44.19 159 GLY A CA 1
ATOM 1251 C C . GLY A 1 159 ? 19.791 18.132 -7.584 1.00 44.19 159 GLY A C 1
ATOM 1252 O O . GLY A 1 159 ? 19.366 17.774 -6.497 1.00 44.19 159 GLY A O 1
ATOM 1253 N N . ASN A 1 160 ? 18.967 18.572 -8.540 1.00 38.66 160 ASN A N 1
ATOM 1254 C CA . ASN A 1 160 ? 17.590 19.031 -8.331 1.00 38.66 160 ASN A CA 1
ATOM 1255 C C . ASN A 1 160 ? 16.502 18.000 -8.684 1.00 38.66 160 ASN A C 1
ATOM 1257 O O . ASN A 1 160 ? 15.461 18.421 -9.172 1.00 38.66 160 ASN A O 1
ATOM 1261 N N . SER A 1 161 ? 16.716 16.679 -8.536 1.00 41.53 161 SER A N 1
ATOM 1262 C CA . SER A 1 161 ? 15.755 15.687 -9.062 1.00 41.53 161 SER A CA 1
ATOM 1263 C C . SER A 1 161 ? 15.294 14.583 -8.138 1.00 41.53 161 SER A C 1
ATOM 1265 O O . SER A 1 161 ? 16.059 14.084 -7.333 1.00 41.53 161 SER A O 1
ATOM 1267 N N . ALA A 1 162 ? 14.044 14.136 -8.290 1.00 42.47 162 ALA A N 1
ATOM 1268 C CA . ALA A 1 162 ? 13.524 12.959 -7.582 1.00 42.47 162 ALA A CA 1
ATOM 1269 C C . ALA A 1 162 ? 14.318 11.668 -7.891 1.00 42.47 162 ALA A C 1
ATOM 1271 O O . ALA A 1 162 ? 14.248 10.706 -7.131 1.00 42.47 162 ALA A O 1
ATOM 1272 N N . ALA A 1 163 ? 15.085 11.657 -8.990 1.00 37.41 163 ALA A N 1
ATOM 1273 C CA . ALA A 1 163 ? 16.021 10.596 -9.348 1.00 37.41 163 ALA A CA 1
ATOM 1274 C C . ALA A 1 163 ? 17.441 10.830 -8.796 1.00 37.41 163 ALA A C 1
ATOM 1276 O O . ALA A 1 163 ? 18.236 9.893 -8.765 1.00 37.41 163 ALA A O 1
ATOM 1277 N N . ASN A 1 164 ? 17.773 12.049 -8.353 1.00 35.47 164 ASN A N 1
ATOM 1278 C CA . ASN A 1 164 ? 19.079 12.366 -7.798 1.00 35.47 164 ASN A CA 1
ATOM 1279 C C . ASN A 1 164 ? 19.285 11.657 -6.473 1.00 35.47 164 ASN A C 1
ATOM 1281 O O . ASN A 1 164 ? 18.556 11.857 -5.501 1.00 35.47 164 ASN A O 1
ATOM 1285 N N . GLU A 1 165 ? 20.370 10.897 -6.441 1.00 38.09 165 GLU A N 1
ATOM 1286 C CA . GLU A 1 165 ? 20.901 10.260 -5.255 1.00 38.09 165 GLU A CA 1
ATOM 1287 C C . GLU A 1 165 ? 21.113 11.227 -4.079 1.00 38.09 165 GLU A C 1
ATOM 1289 O O . GLU A 1 165 ? 20.893 10.769 -2.970 1.00 38.09 165 GLU A O 1
ATOM 1294 N N . PRO A 1 166 ? 21.459 12.531 -4.230 1.00 37.75 166 PRO A N 1
ATOM 1295 C CA . PRO A 1 166 ? 21.438 13.465 -3.102 1.00 37.75 166 PRO A CA 1
ATOM 1296 C C . PRO A 1 166 ? 20.040 13.953 -2.694 1.00 37.75 166 PRO A C 1
ATOM 1298 O O . PRO A 1 166 ? 19.889 14.418 -1.576 1.00 37.75 166 PRO A O 1
ATOM 1301 N N . TYR A 1 167 ? 19.014 13.876 -3.541 1.00 38.31 167 TYR A N 1
ATOM 1302 C CA . TYR A 1 167 ? 17.773 14.623 -3.317 1.00 38.31 167 TYR A CA 1
ATOM 1303 C C . TYR A 1 167 ? 16.691 13.792 -2.614 1.00 38.31 167 TYR A C 1
ATOM 1305 O O . TYR A 1 167 ? 16.045 14.310 -1.719 1.00 38.31 167 TYR A O 1
ATOM 1313 N N . SER A 1 168 ? 16.504 12.498 -2.904 1.00 38.78 168 SER A N 1
ATOM 1314 C CA . SER A 1 168 ? 15.391 11.726 -2.302 1.00 38.78 168 SER A CA 1
ATOM 1315 C C . SER A 1 168 ? 15.464 11.588 -0.770 1.00 38.78 168 SER A C 1
ATOM 1317 O O . SER A 1 168 ? 14.425 11.595 -0.111 1.00 38.78 168 SER A O 1
ATOM 1319 N N . TRP A 1 169 ? 16.664 11.545 -0.176 1.00 42.78 169 TRP A N 1
ATOM 1320 C CA . TRP A 1 169 ? 16.845 11.581 1.285 1.00 42.78 169 TRP A CA 1
ATOM 1321 C C . TRP A 1 169 ? 16.913 13.007 1.857 1.00 42.78 169 TRP A C 1
ATOM 1323 O O . TRP A 1 169 ? 16.540 13.212 3.008 1.00 42.78 169 TRP A O 1
ATOM 1333 N N . GLN A 1 170 ? 17.322 14.014 1.079 1.00 46.88 170 GLN A N 1
ATOM 1334 C CA . GLN A 1 170 ? 17.174 15.425 1.485 1.00 46.88 170 GLN A CA 1
ATOM 1335 C C . GLN A 1 170 ? 15.704 15.858 1.471 1.00 46.88 170 GLN A C 1
ATOM 1337 O O . GLN A 1 170 ? 15.300 16.724 2.243 1.00 46.88 170 GLN A O 1
ATOM 1342 N N . LEU A 1 171 ? 14.914 15.228 0.602 1.00 52.78 171 LEU A N 1
ATOM 1343 C CA . LEU A 1 171 ? 13.498 15.471 0.405 1.00 52.78 171 LEU A CA 1
ATOM 1344 C C . LEU A 1 171 ? 12.609 14.583 1.252 1.00 52.78 171 LEU A C 1
ATOM 1346 O O . LEU A 1 171 ? 11.416 14.861 1.273 1.00 52.78 171 LEU A O 1
ATOM 1350 N N . TRP A 1 172 ? 13.109 13.533 1.924 1.00 60.47 172 TRP A N 1
ATOM 1351 C CA . TRP A 1 172 ? 12.202 12.768 2.773 1.00 60.47 172 TRP A CA 1
ATOM 1352 C C . TRP A 1 172 ? 11.610 13.736 3.790 1.00 60.47 172 TRP A C 1
ATOM 1354 O O . TRP A 1 172 ? 10.413 13.894 3.781 1.00 60.47 172 TRP A O 1
ATOM 1364 N N . HIS A 1 173 ? 12.386 14.565 4.480 1.00 65.12 173 HIS A N 1
ATOM 1365 C CA . HIS A 1 173 ? 11.851 15.616 5.359 1.00 65.12 173 HIS A CA 1
ATOM 1366 C C . HIS A 1 173 ? 10.997 16.702 4.668 1.00 65.12 173 HIS A C 1
ATOM 1368 O O . HIS A 1 173 ? 10.438 17.551 5.357 1.00 65.12 173 HIS A O 1
ATOM 1374 N N . GLN A 1 174 ? 10.923 16.735 3.334 1.00 66.00 174 GLN A N 1
ATOM 1375 C CA . GLN A 1 174 ? 10.104 17.700 2.612 1.00 66.00 174 GLN A CA 1
ATOM 1376 C C . GLN A 1 174 ? 8.701 17.137 2.356 1.00 66.00 174 GLN A C 1
ATOM 1378 O O . GLN A 1 174 ? 8.562 15.990 1.915 1.00 66.00 174 GLN A O 1
ATOM 1383 N N . PRO A 1 175 ? 7.657 17.948 2.578 1.00 66.94 175 PRO A N 1
ATOM 1384 C CA . PRO A 1 175 ? 6.308 17.585 2.183 1.00 66.94 175 PRO A CA 1
ATOM 1385 C C . PRO A 1 175 ? 6.230 17.334 0.666 1.00 66.94 175 PRO A C 1
ATOM 1387 O O . PRO A 1 175 ? 6.957 17.941 -0.127 1.00 66.94 175 PRO A O 1
ATOM 1390 N N . SER A 1 176 ? 5.337 16.442 0.239 1.00 67.81 176 SER A N 1
ATOM 1391 C CA . SER A 1 176 ? 5.213 16.016 -1.162 1.00 67.81 176 SER A CA 1
ATOM 1392 C C . SER A 1 176 ? 3.756 15.901 -1.603 1.00 67.81 176 SER A C 1
ATOM 1394 O O . SER A 1 176 ? 2.841 16.017 -0.796 1.00 67.81 176 SER A O 1
ATOM 1396 N N . ILE A 1 177 ? 3.524 15.700 -2.899 1.00 72.25 177 ILE A N 1
ATOM 1397 C CA . ILE A 1 177 ? 2.174 15.429 -3.401 1.00 72.25 177 ILE A CA 1
ATOM 1398 C C . ILE A 1 177 ? 1.701 14.070 -2.866 1.00 72.25 177 ILE A C 1
ATOM 1400 O O . ILE A 1 177 ? 2.444 13.088 -2.893 1.00 72.25 177 ILE A O 1
ATOM 1404 N N . ASP A 1 178 ? 0.452 14.025 -2.413 1.00 70.38 178 ASP A N 1
ATOM 1405 C CA . ASP A 1 178 ? -0.190 12.842 -1.852 1.00 70.38 178 ASP A CA 1
ATOM 1406 C C . ASP A 1 178 ? -0.404 11.699 -2.863 1.00 70.38 178 ASP A C 1
ATOM 1408 O O . ASP A 1 178 ? -0.217 11.828 -4.081 1.00 70.38 178 ASP A O 1
ATOM 1412 N N . PHE A 1 179 ? -0.861 10.549 -2.353 1.00 79.56 179 PHE A N 1
ATOM 1413 C CA . PHE A 1 179 ? -1.178 9.384 -3.182 1.00 79.56 179 PHE A CA 1
ATOM 1414 C C . PHE A 1 179 ? -2.260 9.682 -4.228 1.00 79.56 179 PHE A C 1
ATOM 1416 O O . PHE A 1 179 ? -2.243 9.094 -5.306 1.00 79.56 179 PHE A O 1
ATOM 1423 N N . TRP A 1 180 ? -3.188 10.606 -3.993 1.00 78.62 180 TRP A N 1
ATOM 1424 C CA . TRP A 1 180 ? -4.235 10.880 -4.977 1.00 78.62 180 TRP A CA 1
ATOM 1425 C C . TRP A 1 180 ? -3.830 11.913 -6.022 1.00 78.62 180 TRP A C 1
ATOM 1427 O O . TRP A 1 180 ? -4.513 12.036 -7.039 1.00 78.62 180 TRP A O 1
ATOM 1437 N N . SER A 1 181 ? -2.708 12.610 -5.818 1.00 68.44 181 SER A N 1
ATOM 1438 C CA . SER A 1 181 ? -2.279 13.721 -6.670 1.00 68.44 181 SER A CA 1
ATOM 1439 C C . SER A 1 181 ? -3.396 14.749 -6.856 1.00 68.44 181 SER A C 1
ATOM 1441 O O . SER A 1 181 ? -3.637 15.225 -7.969 1.00 68.44 181 SER A O 1
ATOM 1443 N N . SER A 1 182 ? -4.136 15.026 -5.777 1.00 59.34 182 SER A N 1
ATOM 1444 C CA . SER A 1 182 ? -5.367 15.808 -5.864 1.00 59.34 182 SER A CA 1
ATOM 1445 C C . SER A 1 182 ? -5.063 17.264 -6.257 1.00 59.34 182 SER A C 1
ATOM 1447 O O . SER A 1 182 ? -4.249 17.950 -5.652 1.00 59.34 182 SER A O 1
ATOM 1449 N N . ILE A 1 183 ? -5.690 17.722 -7.347 1.00 46.19 183 ILE A N 1
ATOM 1450 C CA . ILE A 1 183 ? -5.301 18.931 -8.110 1.00 46.19 183 ILE A CA 1
ATOM 1451 C C . ILE A 1 183 ? -5.721 20.237 -7.406 1.00 46.19 183 ILE A C 1
ATOM 1453 O O . ILE A 1 183 ? -5.295 21.336 -7.774 1.00 46.19 183 ILE A O 1
ATOM 1457 N N . ARG A 1 184 ? -6.576 20.157 -6.384 1.00 44.06 184 ARG A N 1
ATOM 1458 C CA . ARG A 1 184 ? -7.166 21.338 -5.748 1.00 44.06 184 ARG A CA 1
ATOM 1459 C C . ARG A 1 184 ? -6.267 21.808 -4.607 1.00 44.06 184 ARG A C 1
ATOM 1461 O O . ARG A 1 184 ? -6.481 21.438 -3.460 1.00 44.06 184 ARG A O 1
ATOM 1468 N N . LYS A 1 185 ? -5.321 22.677 -4.983 1.00 44.47 185 LYS A N 1
ATOM 1469 C CA . LYS A 1 185 ? -4.208 23.238 -4.195 1.00 44.47 185 LYS A CA 1
ATOM 1470 C C . LYS A 1 185 ? -3.049 22.243 -4.105 1.00 44.47 185 LYS A C 1
ATOM 1472 O O . LYS A 1 185 ? -3.208 21.144 -3.594 1.00 44.47 185 LYS A O 1
ATOM 1477 N N . VAL A 1 186 ? -1.884 22.635 -4.625 1.00 49.41 186 VAL A N 1
ATOM 1478 C CA . VAL A 1 186 ? -0.608 21.916 -4.473 1.00 49.41 186 VAL A CA 1
ATOM 1479 C C . VAL A 1 186 ? -0.191 22.017 -3.003 1.00 49.41 186 VAL A C 1
ATOM 1481 O O . VAL A 1 186 ? 0.719 22.759 -2.649 1.00 49.41 186 VAL A O 1
ATOM 1484 N N . ASN A 1 187 ? -0.926 21.344 -2.125 1.00 54.06 187 ASN A N 1
ATOM 1485 C CA . ASN A 1 187 ? -0.549 21.209 -0.735 1.00 54.06 187 ASN A CA 1
ATOM 1486 C C . ASN A 1 187 ? 0.453 20.068 -0.700 1.00 54.06 187 ASN A C 1
ATOM 1488 O O . ASN A 1 187 ? 0.112 18.908 -0.916 1.00 54.06 187 ASN A O 1
ATOM 1492 N N . LEU A 1 188 ? 1.716 20.428 -0.515 1.00 67.69 188 LEU A N 1
ATOM 1493 C CA . LEU A 1 188 ? 2.737 19.459 -0.181 1.00 67.69 188 LEU A CA 1
ATOM 1494 C C . LEU A 1 188 ? 2.429 18.962 1.239 1.00 67.69 188 LEU A C 1
ATOM 1496 O O . LEU A 1 188 ? 2.283 19.770 2.157 1.00 67.69 188 LEU A O 1
ATOM 1500 N N . VAL A 1 189 ? 2.294 17.649 1.399 1.00 71.19 189 VAL A N 1
ATOM 1501 C CA . VAL A 1 189 ? 1.913 16.996 2.653 1.00 71.19 189 VAL A CA 1
ATOM 1502 C C . VAL A 1 189 ? 2.935 15.956 3.078 1.00 71.19 189 VAL A C 1
ATOM 1504 O O . VAL A 1 189 ? 3.589 15.310 2.254 1.00 71.19 189 VAL A O 1
ATOM 1507 N N . ASP A 1 190 ? 3.019 15.756 4.386 1.00 77.25 190 ASP A N 1
ATOM 1508 C CA . ASP A 1 190 ? 3.526 14.516 4.951 1.00 77.25 190 ASP A CA 1
ATOM 1509 C C . ASP A 1 190 ? 2.362 13.541 5.036 1.00 77.25 190 ASP A C 1
ATOM 1511 O O . ASP A 1 190 ? 1.362 13.851 5.672 1.00 77.25 190 ASP A O 1
ATOM 1515 N N . SER A 1 191 ? 2.466 12.377 4.396 1.00 82.31 191 SER A N 1
ATOM 1516 C CA . SER A 1 191 ? 1.400 11.369 4.403 1.00 82.31 191 SER A CA 1
ATOM 1517 C C . SER A 1 191 ? 1.861 10.058 5.025 1.00 82.31 191 SER A C 1
ATOM 1519 O O . SER A 1 191 ? 3.020 9.654 4.867 1.00 82.31 191 SER A O 1
ATOM 1521 N N . VAL A 1 192 ? 0.930 9.355 5.674 1.00 85.31 192 VAL A N 1
ATOM 1522 C CA . VAL A 1 192 ? 1.155 8.000 6.202 1.00 85.31 192 VAL A CA 1
ATOM 1523 C C . VAL A 1 192 ? 1.632 7.073 5.090 1.00 85.31 192 VAL A C 1
ATOM 1525 O O . VAL A 1 192 ? 2.626 6.376 5.270 1.00 85.31 192 VAL A O 1
ATOM 1528 N N . PHE A 1 193 ? 0.988 7.117 3.917 1.00 86.12 193 PHE A N 1
ATOM 1529 C CA . PHE A 1 193 ? 1.403 6.346 2.743 1.00 86.12 193 PHE A CA 1
ATOM 1530 C C . PHE A 1 193 ? 2.867 6.614 2.373 1.00 86.12 193 PHE A C 1
ATOM 1532 O O . PHE A 1 193 ? 3.666 5.681 2.278 1.00 86.12 193 PHE A O 1
ATOM 1539 N N . GLY A 1 194 ? 3.229 7.888 2.179 1.00 82.62 194 GLY A N 1
ATOM 1540 C CA . GLY A 1 194 ? 4.564 8.263 1.720 1.00 82.62 194 GLY A CA 1
ATOM 1541 C C . GLY A 1 194 ? 5.643 7.838 2.710 1.00 82.62 194 GLY A C 1
ATOM 1542 O O . GLY A 1 194 ? 6.625 7.206 2.322 1.00 82.62 194 GLY A O 1
ATOM 1543 N N . ARG A 1 195 ? 5.434 8.121 3.999 1.00 84.62 195 ARG A N 1
ATOM 1544 C CA . ARG A 1 195 ? 6.393 7.799 5.063 1.00 84.62 195 ARG A CA 1
ATOM 1545 C C . ARG A 1 195 ? 6.523 6.302 5.300 1.00 84.62 195 ARG A C 1
ATOM 1547 O O . ARG A 1 195 ? 7.647 5.822 5.419 1.00 84.62 195 ARG A O 1
ATOM 1554 N N . ALA A 1 196 ? 5.414 5.564 5.314 1.00 86.62 196 ALA A N 1
ATOM 1555 C CA . ALA A 1 196 ? 5.434 4.119 5.514 1.00 86.62 196 ALA A CA 1
ATOM 1556 C C . ALA A 1 196 ? 6.207 3.414 4.389 1.00 86.62 196 ALA A C 1
ATOM 1558 O O . ALA A 1 196 ? 7.115 2.632 4.662 1.00 86.62 196 ALA A O 1
ATOM 1559 N N . VAL A 1 197 ? 5.941 3.761 3.124 1.00 84.12 197 VAL A N 1
ATOM 1560 C CA . VAL A 1 197 ? 6.652 3.169 1.976 1.00 84.12 197 VAL A CA 1
ATOM 1561 C C . VAL A 1 197 ? 8.128 3.590 1.944 1.00 84.12 197 VAL A C 1
ATOM 1563 O O . VAL A 1 197 ? 8.994 2.768 1.634 1.00 84.12 197 VAL A O 1
ATOM 1566 N N . GLN A 1 198 ? 8.455 4.838 2.299 1.00 82.88 198 GLN A N 1
ATOM 1567 C CA . GLN A 1 198 ? 9.847 5.297 2.410 1.00 82.88 198 GLN A CA 1
ATOM 1568 C C . GLN A 1 198 ? 10.612 4.548 3.509 1.00 82.88 198 GLN A C 1
ATOM 1570 O O . GLN A 1 198 ? 11.716 4.060 3.257 1.00 82.88 198 GLN A O 1
ATOM 1575 N N . HIS A 1 199 ? 10.019 4.413 4.700 1.00 86.12 199 HIS A N 1
ATOM 1576 C CA . HIS A 1 199 ? 10.577 3.628 5.798 1.00 86.12 199 HIS A CA 1
ATOM 1577 C C . HIS A 1 199 ? 10.826 2.183 5.358 1.00 86.12 199 HIS A C 1
ATOM 1579 O O . HIS A 1 199 ? 11.954 1.700 5.473 1.00 86.12 199 HIS A O 1
ATOM 1585 N N . HIS A 1 200 ? 9.807 1.528 4.787 1.00 84.94 200 HIS A N 1
ATOM 1586 C CA . HIS A 1 200 ? 9.905 0.154 4.295 1.00 84.94 200 HIS A CA 1
ATOM 1587 C C . HIS A 1 200 ? 11.072 -0.015 3.321 1.00 84.94 200 HIS A C 1
ATOM 1589 O O . HIS A 1 200 ? 11.888 -0.928 3.448 1.00 84.94 200 HIS A O 1
ATOM 1595 N N . THR A 1 201 ? 11.172 0.904 2.358 1.00 80.81 201 THR A N 1
ATOM 1596 C CA . THR A 1 201 ? 12.179 0.866 1.298 1.00 80.81 201 THR A CA 1
ATOM 1597 C C . THR A 1 201 ? 13.590 0.980 1.864 1.00 80.81 201 THR A C 1
ATOM 1599 O O . THR A 1 201 ? 14.464 0.199 1.488 1.00 80.81 201 THR A O 1
ATOM 1602 N N . LEU A 1 202 ? 13.831 1.915 2.789 1.00 81.19 202 LEU A N 1
ATOM 1603 C CA . LEU A 1 202 ? 15.143 2.059 3.418 1.00 81.19 202 LEU A CA 1
ATOM 1604 C C . LEU A 1 202 ? 15.464 0.873 4.328 1.00 81.19 202 LEU A C 1
ATOM 1606 O O . LEU A 1 202 ? 16.565 0.332 4.256 1.00 81.19 202 LEU A O 1
ATOM 1610 N N . PHE A 1 203 ? 14.502 0.411 5.125 1.00 84.50 203 PHE A N 1
ATOM 1611 C CA . PHE A 1 203 ? 14.696 -0.740 6.000 1.00 84.50 203 PHE A CA 1
ATOM 1612 C C . PHE A 1 203 ? 15.063 -2.004 5.206 1.00 84.50 203 PHE A C 1
ATOM 1614 O O . PHE A 1 203 ? 16.116 -2.606 5.443 1.00 84.50 203 PHE A O 1
ATOM 1621 N N . LYS A 1 204 ? 14.263 -2.373 4.195 1.00 82.94 204 LYS A N 1
ATOM 1622 C CA . LYS A 1 204 ? 14.558 -3.524 3.325 1.00 82.94 204 LYS A CA 1
ATOM 1623 C C . LYS A 1 204 ? 15.807 -3.287 2.464 1.00 82.94 204 LYS A C 1
ATOM 1625 O O . LYS A 1 204 ? 16.548 -4.233 2.206 1.00 82.94 204 LYS A O 1
ATOM 1630 N N . GLY A 1 205 ? 16.111 -2.041 2.098 1.00 80.06 205 GLY A N 1
ATOM 1631 C CA . GLY A 1 205 ? 17.360 -1.656 1.436 1.00 80.06 205 GLY A CA 1
ATOM 1632 C C . GLY A 1 205 ? 18.608 -1.958 2.270 1.00 80.06 205 GLY A C 1
ATOM 1633 O O . GLY A 1 205 ? 19.567 -2.525 1.745 1.00 80.06 205 GLY A O 1
ATOM 1634 N N . ALA A 1 206 ? 18.585 -1.669 3.576 1.00 82.38 206 ALA A N 1
ATOM 1635 C CA . ALA A 1 206 ? 19.672 -2.037 4.489 1.00 82.38 206 ALA A CA 1
ATOM 1636 C C . ALA A 1 206 ? 19.843 -3.561 4.585 1.00 82.38 206 ALA A C 1
ATOM 1638 O O . ALA A 1 206 ? 20.968 -4.065 4.567 1.00 82.38 206 ALA A O 1
ATOM 1639 N N . VAL A 1 207 ? 18.733 -4.305 4.657 1.00 85.69 207 VAL A N 1
ATOM 1640 C CA . VAL A 1 207 ? 18.753 -5.778 4.662 1.00 85.69 207 VAL A CA 1
ATOM 1641 C C . VAL A 1 207 ? 19.371 -6.311 3.368 1.00 85.69 207 VAL A C 1
ATOM 1643 O O . VAL A 1 207 ? 20.315 -7.100 3.420 1.00 85.69 207 VAL A O 1
ATOM 1646 N N . PHE A 1 208 ? 18.901 -5.837 2.213 1.00 83.56 208 PHE A N 1
ATOM 1647 C CA . PHE A 1 208 ? 19.410 -6.244 0.906 1.00 83.56 208 PHE A CA 1
ATOM 1648 C C . PHE A 1 208 ? 20.903 -5.939 0.744 1.00 83.56 208 PHE A C 1
ATOM 1650 O O . PHE A 1 208 ? 21.658 -6.819 0.332 1.00 83.56 208 PHE A O 1
ATOM 1657 N N . ALA A 1 209 ? 21.351 -4.737 1.124 1.00 81.00 209 ALA A N 1
ATOM 1658 C CA . ALA A 1 209 ? 22.757 -4.347 1.051 1.00 81.00 209 ALA A CA 1
ATOM 1659 C C . ALA A 1 209 ? 23.655 -5.355 1.784 1.00 81.00 209 ALA A C 1
ATOM 1661 O O . ALA A 1 209 ? 24.626 -5.851 1.210 1.00 81.00 209 ALA A O 1
ATOM 1662 N N . ARG A 1 210 ? 23.275 -5.760 3.003 1.00 85.56 210 ARG A N 1
ATOM 1663 C CA . ARG A 1 210 ? 24.022 -6.762 3.780 1.00 85.56 210 ARG A CA 1
ATOM 1664 C C . ARG A 1 210 ? 24.064 -8.123 3.088 1.00 85.56 210 ARG A C 1
ATOM 1666 O O . ARG A 1 210 ? 25.127 -8.743 3.057 1.00 85.56 210 ARG A O 1
ATOM 1673 N N . VAL A 1 211 ? 22.951 -8.567 2.496 1.00 88.31 211 VAL A N 1
ATOM 1674 C CA . VAL A 1 211 ? 22.881 -9.831 1.737 1.00 88.31 211 VAL A CA 1
ATOM 1675 C C . VAL A 1 211 ? 23.880 -9.829 0.576 1.00 88.31 211 VAL A C 1
ATOM 1677 O O . VAL A 1 211 ? 24.610 -10.803 0.393 1.00 88.31 211 VAL A O 1
ATOM 1680 N N . ILE A 1 212 ? 23.988 -8.718 -0.158 1.00 88.75 212 ILE A N 1
ATOM 1681 C CA . ILE A 1 212 ? 24.934 -8.577 -1.278 1.00 88.75 212 ILE A CA 1
ATOM 1682 C C . ILE A 1 212 ? 26.338 -8.113 -0.852 1.00 88.75 212 ILE A C 1
ATOM 1684 O O . ILE A 1 212 ? 27.158 -7.768 -1.705 1.00 88.75 212 ILE A O 1
ATOM 1688 N N . ARG A 1 213 ? 26.636 -8.109 0.457 1.00 91.50 213 ARG A N 1
ATOM 1689 C CA . ARG A 1 213 ? 27.919 -7.666 1.038 1.00 91.50 213 ARG A CA 1
ATOM 1690 C C . ARG A 1 213 ? 28.301 -6.235 0.631 1.00 91.50 213 ARG A C 1
ATOM 1692 O O . ARG A 1 213 ? 29.459 -5.941 0.333 1.00 91.50 213 ARG A O 1
ATOM 1699 N N . LYS A 1 214 ? 27.307 -5.353 0.599 1.00 86.94 214 LYS A N 1
ATOM 1700 C CA . LYS A 1 214 ? 27.436 -3.903 0.439 1.00 86.94 214 LYS A CA 1
ATOM 1701 C C . LYS A 1 214 ? 26.916 -3.202 1.690 1.00 86.94 214 LYS A C 1
ATOM 1703 O O . LYS A 1 214 ? 26.222 -3.792 2.513 1.00 86.94 214 LYS A O 1
ATOM 1708 N N . GLU A 1 215 ? 27.254 -1.931 1.817 1.00 83.69 215 GLU A N 1
ATOM 1709 C CA . GLU A 1 215 ? 26.728 -1.074 2.874 1.00 83.69 215 GLU A CA 1
ATOM 1710 C C . GLU A 1 215 ? 25.627 -0.182 2.306 1.00 83.69 215 GLU A C 1
ATOM 1712 O O . GLU A 1 215 ? 25.629 0.147 1.124 1.00 83.69 215 GLU A O 1
ATOM 1717 N N . CYS A 1 216 ? 24.684 0.224 3.152 1.00 78.44 216 CYS A N 1
ATOM 1718 C CA . CYS A 1 216 ? 23.798 1.340 2.847 1.00 78.44 216 CYS A CA 1
ATOM 1719 C C . CYS A 1 216 ? 23.689 2.234 4.090 1.00 78.44 216 CYS A C 1
ATOM 1721 O O . CYS A 1 216 ? 22.711 2.136 4.835 1.00 78.44 216 CYS A O 1
ATOM 1723 N N . PRO A 1 217 ? 24.688 3.097 4.349 1.00 81.06 217 PRO A N 1
ATOM 1724 C CA . PRO A 1 217 ? 24.698 3.958 5.531 1.00 81.06 217 PRO A CA 1
ATOM 1725 C C . PRO A 1 217 ? 23.453 4.851 5.628 1.00 81.06 217 PRO A C 1
ATOM 1727 O O . PRO A 1 217 ? 22.917 5.061 6.713 1.00 81.06 217 PRO A O 1
ATOM 1730 N N . ILE A 1 218 ? 22.931 5.330 4.494 1.00 72.62 218 ILE A N 1
ATOM 1731 C CA . ILE A 1 218 ? 21.695 6.127 4.449 1.00 72.62 218 ILE A CA 1
ATOM 1732 C C . ILE A 1 218 ? 20.489 5.291 4.886 1.00 72.62 218 ILE A C 1
ATOM 1734 O O . ILE A 1 218 ? 19.689 5.750 5.696 1.00 72.62 218 ILE A O 1
ATOM 1738 N N . CYS A 1 219 ? 20.377 4.051 4.406 1.00 79.12 219 CYS A N 1
ATOM 1739 C CA . CYS A 1 219 ? 19.306 3.149 4.814 1.00 79.12 219 CYS A CA 1
ATOM 1740 C C . CYS A 1 219 ? 19.298 2.946 6.338 1.00 79.12 219 CYS A C 1
ATOM 1742 O O . CYS A 1 219 ? 18.250 3.028 6.973 1.00 79.12 219 CYS A O 1
ATOM 1744 N N . GLU A 1 220 ? 20.476 2.722 6.926 1.00 81.50 220 GLU A N 1
ATOM 1745 C CA . GLU A 1 220 ? 20.624 2.473 8.364 1.00 81.50 220 GLU A CA 1
ATOM 1746 C C . GLU A 1 220 ? 20.399 3.727 9.221 1.00 81.50 220 GLU A C 1
ATOM 1748 O O . GLU A 1 220 ? 19.855 3.628 10.319 1.00 81.50 220 GLU A O 1
ATOM 1753 N N . THR A 1 221 ? 20.801 4.905 8.735 1.00 80.81 221 THR A N 1
ATOM 1754 C CA . THR A 1 221 ? 20.702 6.160 9.499 1.00 80.81 221 THR A CA 1
ATOM 1755 C C . THR A 1 221 ? 19.346 6.845 9.366 1.00 80.81 221 THR A C 1
ATOM 1757 O O . THR A 1 221 ? 18.890 7.454 10.331 1.00 80.81 221 THR A O 1
ATOM 1760 N N . GLN A 1 222 ? 18.691 6.752 8.205 1.00 81.81 222 GLN A N 1
ATOM 1761 C CA . GLN A 1 222 ? 17.457 7.491 7.927 1.00 81.81 222 GLN A CA 1
ATOM 1762 C C . GLN A 1 222 ? 16.190 6.685 8.212 1.00 81.81 222 GLN A C 1
ATOM 1764 O O . GLN A 1 222 ? 15.203 7.285 8.625 1.00 81.81 222 GLN A O 1
ATOM 1769 N N . ALA A 1 223 ? 16.190 5.351 8.068 1.00 83.75 223 ALA A N 1
ATOM 1770 C CA . ALA A 1 223 ? 14.993 4.557 8.373 1.00 83.75 223 ALA A CA 1
ATOM 1771 C C . ALA A 1 223 ? 14.450 4.827 9.796 1.00 83.75 223 ALA A C 1
ATOM 1773 O O . ALA A 1 223 ? 13.261 5.121 9.915 1.00 83.75 223 ALA A O 1
ATOM 1774 N N . PRO A 1 224 ? 15.276 4.875 10.864 1.00 86.62 224 PRO A N 1
ATOM 1775 C CA . PRO A 1 224 ? 14.776 5.211 12.199 1.00 86.62 224 PRO A CA 1
ATOM 1776 C C . PRO A 1 224 ? 14.214 6.636 12.318 1.00 86.62 224 PRO A C 1
ATOM 1778 O O . PRO A 1 224 ? 13.296 6.866 13.100 1.00 86.62 224 PRO A O 1
ATOM 1781 N N . GLN A 1 225 ? 14.737 7.594 11.545 1.00 83.19 225 GLN A N 1
ATOM 1782 C CA . GLN A 1 225 ? 14.242 8.975 11.552 1.00 83.19 225 GLN A CA 1
ATOM 1783 C C . GLN A 1 225 ? 12.870 9.071 10.882 1.00 83.19 225 GLN A C 1
ATOM 1785 O O . GLN A 1 225 ? 11.955 9.668 11.443 1.00 83.19 225 GLN A O 1
ATOM 1790 N N . ILE A 1 226 ? 12.691 8.394 9.743 1.00 84.19 226 ILE A N 1
ATOM 1791 C CA . ILE A 1 226 ? 11.390 8.301 9.070 1.00 84.19 226 ILE A CA 1
ATOM 1792 C C . ILE A 1 226 ? 10.377 7.598 9.976 1.00 84.19 226 ILE A C 1
ATOM 1794 O O . ILE A 1 226 ? 9.241 8.055 10.078 1.00 84.19 226 ILE A O 1
ATOM 1798 N N . LEU A 1 227 ? 10.784 6.534 10.679 1.00 87.56 227 LEU A N 1
ATOM 1799 C CA . LEU A 1 227 ? 9.933 5.869 11.666 1.00 87.56 227 LEU A CA 1
ATOM 1800 C C . LEU A 1 227 ? 9.526 6.820 12.802 1.00 87.56 227 LEU A C 1
ATOM 1802 O O . LEU A 1 227 ? 8.374 6.787 13.231 1.00 87.56 227 LEU A O 1
ATOM 1806 N N . CYS A 1 228 ? 10.427 7.696 13.258 1.00 85.56 228 CYS A N 1
ATOM 1807 C CA . CYS A 1 228 ? 10.091 8.739 14.230 1.00 85.56 228 CYS A CA 1
ATOM 1808 C C . CYS A 1 228 ? 9.019 9.684 13.673 1.00 85.56 228 CYS A C 1
ATOM 1810 O O . CYS A 1 228 ? 8.009 9.931 14.328 1.00 85.56 228 CYS A O 1
ATOM 1812 N N . THR A 1 229 ? 9.189 10.158 12.434 1.00 83.19 229 THR A N 1
ATOM 1813 C CA . THR A 1 229 ? 8.195 11.009 11.767 1.00 83.19 229 THR A CA 1
ATOM 1814 C C . THR A 1 229 ? 6.870 10.290 11.556 1.00 83.19 229 THR A C 1
ATOM 1816 O O . THR A 1 229 ? 5.830 10.911 11.704 1.00 83.19 229 THR A O 1
ATOM 1819 N N . MET A 1 230 ? 6.852 8.980 11.298 1.00 86.38 230 MET A N 1
ATOM 1820 C CA . MET A 1 230 ? 5.591 8.229 11.242 1.00 86.38 230 MET A CA 1
ATOM 1821 C C . MET A 1 230 ? 4.783 8.363 12.540 1.00 86.38 230 MET A C 1
ATOM 1823 O O . MET A 1 230 ? 3.556 8.370 12.495 1.00 86.38 230 MET A O 1
ATOM 1827 N N . GLN A 1 231 ? 5.438 8.545 13.691 1.00 87.31 231 GLN A N 1
ATOM 1828 C CA . GLN A 1 231 ? 4.728 8.714 14.958 1.00 87.31 231 GLN A CA 1
ATOM 1829 C C . GLN A 1 231 ? 4.007 10.064 15.065 1.00 87.31 231 GLN A C 1
ATOM 1831 O O . GLN A 1 231 ? 3.062 10.161 15.847 1.00 87.31 231 GLN A O 1
ATOM 1836 N N . SER A 1 232 ? 4.370 11.080 14.268 1.00 83.12 232 SER A N 1
ATOM 1837 C CA . SER A 1 232 ? 3.675 12.378 14.266 1.00 83.12 232 SER A CA 1
ATOM 1838 C C . SER A 1 232 ? 2.264 12.302 13.676 1.00 83.12 232 SER A C 1
ATOM 1840 O O . SER A 1 232 ? 1.427 13.150 13.980 1.00 83.12 232 SER A O 1
ATOM 1842 N N . PHE A 1 233 ? 1.956 11.259 12.897 1.00 83.38 233 PHE A N 1
ATOM 1843 C CA . PHE A 1 233 ? 0.600 11.009 12.399 1.00 83.38 233 PHE A CA 1
ATOM 1844 C C . PHE A 1 233 ? -0.359 10.532 13.484 1.00 83.38 233 PHE A C 1
ATOM 1846 O O . PHE A 1 233 ? -1.570 10.532 13.274 1.00 83.38 233 PHE A O 1
ATOM 1853 N N . ARG A 1 234 ? 0.142 10.115 14.647 1.00 81.12 234 ARG A N 1
ATOM 1854 C CA . ARG A 1 234 ? -0.717 9.801 15.787 1.00 81.12 234 ARG A CA 1
ATOM 1855 C C . ARG A 1 234 ? -1.152 11.108 16.435 1.00 81.12 234 ARG A C 1
ATOM 1857 O O . ARG A 1 234 ? -0.309 11.944 16.756 1.00 81.12 234 ARG A O 1
ATOM 1864 N N . LYS A 1 235 ? -2.457 11.293 16.658 1.00 68.75 235 LYS A N 1
ATOM 1865 C CA . LYS A 1 235 ? -2.955 12.492 17.345 1.00 68.75 235 LYS A CA 1
ATOM 1866 C C . LYS A 1 235 ? -2.260 12.658 18.702 1.00 68.75 235 LYS A C 1
ATOM 1868 O O . LYS A 1 235 ? -2.171 11.723 19.497 1.00 68.75 235 LYS A O 1
ATOM 1873 N N . VAL A 1 236 ? -1.773 13.869 18.961 1.00 51.28 236 VAL A N 1
ATOM 1874 C CA . VAL A 1 236 ? -1.156 14.249 20.237 1.00 51.28 236 VAL A CA 1
ATOM 1875 C C . VAL A 1 236 ? -2.258 14.475 21.279 1.00 51.28 236 VAL A C 1
ATOM 1877 O O . VAL A 1 236 ? -3.260 15.122 20.983 1.00 51.28 236 VAL A O 1
ATOM 1880 N N . GLY A 1 237 ? -2.082 13.952 22.497 1.00 53.31 237 GLY A N 1
ATOM 1881 C CA . GLY A 1 237 ? -3.052 14.057 23.596 1.00 53.31 237 GLY A CA 1
ATOM 1882 C C . GLY A 1 237 ? -3.451 12.690 24.157 1.00 53.31 237 GLY A C 1
ATOM 1883 O O . GLY A 1 237 ? -2.658 11.749 24.113 1.00 53.31 237 GLY A O 1
ATOM 1884 N N . GLU A 1 238 ? -4.669 12.583 24.693 1.00 47.50 238 GLU A N 1
ATOM 1885 C CA . GLU A 1 238 ? -5.188 11.345 25.302 1.00 47.50 238 GLU A CA 1
ATOM 1886 C C . GLU A 1 238 ? -5.516 10.252 24.269 1.00 47.50 238 GLU A C 1
ATOM 1888 O O . GLU A 1 238 ? -5.506 9.073 24.608 1.00 47.50 238 GLU A O 1
ATOM 1893 N N . ASP A 1 239 ? -5.716 10.605 22.992 1.00 61.16 239 ASP A N 1
ATOM 1894 C CA . ASP A 1 239 ? -6.069 9.651 21.932 1.00 61.16 239 ASP A CA 1
ATOM 1895 C C . ASP A 1 239 ? -4.935 9.411 20.918 1.00 61.16 239 ASP A C 1
ATOM 1897 O O . ASP A 1 239 ? -5.070 9.648 19.714 1.00 61.16 239 ASP A O 1
ATOM 1901 N N . LYS A 1 240 ? -3.810 8.873 21.408 1.00 59.03 240 LYS A N 1
ATOM 1902 C CA . LYS A 1 240 ? -2.652 8.463 20.582 1.00 59.03 240 LYS A CA 1
ATOM 1903 C C . LYS A 1 240 ? -2.948 7.319 19.603 1.00 59.03 240 LYS A C 1
ATOM 1905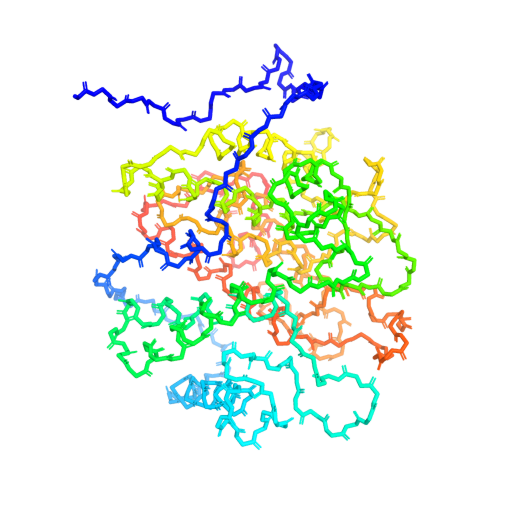 O O . LYS A 1 240 ? -2.069 6.924 18.839 1.00 59.03 240 LYS A O 1
ATOM 1910 N N . SER A 1 241 ? -4.151 6.752 19.653 1.00 65.31 241 SER A N 1
ATOM 1911 C CA . SER A 1 241 ? -4.565 5.649 18.788 1.00 65.31 241 SER A CA 1
ATOM 1912 C C . SER A 1 241 ? -5.233 6.099 17.491 1.00 65.31 241 SER A C 1
ATOM 1914 O O . SER A 1 241 ? -5.373 5.305 16.562 1.00 65.31 241 SER A O 1
ATOM 1916 N N . THR A 1 242 ? -5.605 7.378 17.395 1.00 76.75 242 THR A N 1
ATOM 1917 C CA . THR A 1 242 ? -6.105 7.957 16.149 1.00 76.75 242 THR A CA 1
ATOM 1918 C C . THR A 1 242 ? -4.943 8.335 15.237 1.00 76.75 242 THR A C 1
ATOM 1920 O O . THR A 1 242 ? -4.121 9.182 15.586 1.00 76.75 242 THR A O 1
ATOM 1923 N N . ILE A 1 243 ? -4.924 7.761 14.034 1.00 82.19 243 ILE A N 1
ATOM 1924 C CA . ILE A 1 243 ? -4.000 8.138 12.958 1.00 82.19 243 ILE A CA 1
ATOM 1925 C C . ILE A 1 243 ? -4.622 9.262 12.117 1.00 82.19 243 ILE A C 1
ATOM 1927 O O . ILE A 1 243 ? -5.801 9.212 11.774 1.00 82.19 243 ILE A O 1
ATOM 1931 N N . VAL A 1 244 ? -3.842 10.271 11.755 1.00 81.44 244 VAL A N 1
ATOM 1932 C CA . VAL A 1 244 ? -4.184 11.294 10.763 1.00 81.44 244 VAL A CA 1
ATOM 1933 C C . VAL A 1 244 ? -3.479 10.924 9.454 1.00 81.44 244 VAL A C 1
ATOM 1935 O O . VAL A 1 244 ? -2.293 10.610 9.490 1.00 81.44 244 VAL A O 1
ATOM 1938 N N . PRO A 1 245 ? -4.168 10.916 8.300 1.00 74.50 245 PRO A N 1
ATOM 1939 C CA . PRO A 1 245 ? -3.587 10.429 7.052 1.00 74.50 245 PRO A CA 1
ATOM 1940 C C . PRO A 1 245 ? -2.492 11.345 6.519 1.00 74.50 245 PRO A C 1
ATOM 1942 O O . PRO A 1 245 ? -1.557 10.862 5.879 1.00 74.50 245 PRO A O 1
ATOM 1945 N N . GLU A 1 246 ? -2.622 12.647 6.779 1.00 76.81 246 GLU A N 1
ATOM 1946 C CA . GLU A 1 246 ? -1.780 13.692 6.217 1.00 76.81 246 GLU A CA 1
ATOM 1947 C C . GLU A 1 246 ? -1.603 14.862 7.187 1.00 76.81 246 GLU A C 1
ATOM 1949 O O . GLU A 1 246 ? -2.544 15.255 7.884 1.00 76.81 246 GLU A O 1
ATOM 1954 N N . LEU A 1 247 ? -0.412 15.456 7.167 1.00 68.75 247 LEU A N 1
ATOM 1955 C CA . LEU A 1 247 ? -0.082 16.711 7.833 1.00 68.75 247 LEU A CA 1
ATOM 1956 C C . LEU A 1 247 ? 0.347 17.744 6.777 1.00 68.75 247 LEU A C 1
ATOM 1958 O O . LEU A 1 247 ? 1.171 17.453 5.909 1.00 68.75 247 LEU A O 1
ATOM 1962 N N . VAL A 1 248 ? -0.193 18.959 6.861 1.00 63.28 248 VAL A N 1
ATOM 1963 C CA . VAL A 1 248 ? 0.166 20.132 6.050 1.00 63.28 248 VAL A CA 1
ATOM 1964 C C . VAL A 1 248 ? 0.947 21.083 6.953 1.00 63.28 248 VAL A C 1
ATOM 1966 O O . VAL A 1 248 ? 0.379 21.619 7.894 1.00 63.28 248 VAL A O 1
ATOM 1969 N N . ASN A 1 249 ? 2.244 21.305 6.707 1.00 59.47 249 ASN A N 1
ATOM 1970 C CA . ASN A 1 249 ? 3.091 22.151 7.571 1.00 59.47 249 ASN A CA 1
ATOM 1971 C C . ASN A 1 249 ? 2.973 21.811 9.075 1.00 59.47 249 ASN A C 1
ATOM 1973 O O . ASN A 1 249 ? 2.923 22.714 9.903 1.00 59.47 249 ASN A O 1
ATOM 1977 N N . THR A 1 250 ? 2.914 20.521 9.431 1.00 56.84 250 THR A N 1
ATOM 1978 C CA . THR A 1 250 ? 2.665 19.995 10.798 1.00 56.84 250 THR A CA 1
ATOM 1979 C C . THR A 1 250 ? 1.251 20.197 11.365 1.00 56.84 250 THR A C 1
ATOM 1981 O O . THR A 1 250 ? 0.971 19.758 12.478 1.00 56.84 250 THR A O 1
ATOM 1984 N N . GLU A 1 251 ? 0.332 20.773 10.593 1.00 55.19 251 GLU A N 1
ATOM 1985 C CA . GLU A 1 251 ? -1.082 20.920 10.941 1.00 55.19 251 GLU A CA 1
ATOM 1986 C C . GLU A 1 251 ? -1.938 19.840 10.266 1.00 55.19 251 GLU A C 1
ATOM 1988 O O . GLU A 1 251 ? -1.586 19.289 9.223 1.00 55.19 251 GLU A O 1
ATOM 1993 N N . VAL A 1 252 ? -3.083 19.508 10.861 1.00 57.81 252 VAL A N 1
ATOM 1994 C CA . VAL A 1 252 ? -4.019 18.540 10.274 1.00 57.81 252 VAL A CA 1
ATOM 1995 C C . VAL A 1 252 ? -4.690 19.169 9.050 1.00 57.81 252 VAL A C 1
ATOM 1997 O O . VAL A 1 252 ? -5.144 20.309 9.109 1.00 57.81 252 VAL A O 1
ATOM 2000 N N . SER A 1 253 ? -4.761 18.418 7.947 1.00 64.44 253 SER A N 1
ATOM 2001 C CA . SER A 1 253 ? -5.486 18.813 6.729 1.00 64.44 253 SER A CA 1
ATOM 2002 C C . SER A 1 253 ? -6.934 19.245 7.026 1.00 64.44 253 SER A C 1
ATOM 2004 O O . SER A 1 253 ? -7.564 18.719 7.939 1.00 64.44 253 SER A O 1
ATOM 2006 N N . GLU A 1 254 ? -7.499 20.152 6.217 1.00 65.31 254 GLU A N 1
ATOM 2007 C CA . GLU A 1 254 ? -8.905 20.601 6.320 1.00 65.31 254 GLU A CA 1
ATOM 2008 C C . GLU A 1 254 ? -9.928 19.460 6.088 1.00 65.31 254 GLU A C 1
ATOM 2010 O O . GLU A 1 254 ? -11.120 19.636 6.336 1.00 65.31 254 GLU A O 1
ATOM 2015 N N . ARG A 1 255 ? -9.482 18.286 5.612 1.00 74.31 255 ARG A N 1
ATOM 2016 C CA . ARG A 1 255 ? -10.309 17.077 5.444 1.00 74.31 255 ARG A CA 1
ATOM 2017 C C . ARG A 1 255 ? -10.502 16.330 6.770 1.00 74.31 255 ARG A C 1
ATOM 2019 O O . ARG A 1 255 ? -9.691 16.420 7.685 1.00 74.31 255 ARG A O 1
ATOM 2026 N N . SER A 1 256 ? -11.524 15.477 6.844 1.00 75.94 256 SER A N 1
ATOM 2027 C CA . SER A 1 256 ? -11.865 14.665 8.026 1.00 75.94 256 SER A CA 1
ATOM 2028 C C . SER A 1 256 ? -10.777 13.681 8.476 1.00 75.94 256 SER A C 1
ATOM 2030 O O . SER A 1 256 ? -10.881 13.100 9.559 1.00 75.94 256 SER A O 1
ATOM 2032 N N . GLY A 1 257 ? -9.755 13.447 7.648 1.00 78.44 257 GLY A N 1
ATOM 2033 C CA . GLY A 1 257 ? -8.692 12.484 7.915 1.00 78.44 257 GLY A CA 1
ATOM 2034 C C . GLY A 1 257 ? -9.105 11.019 7.702 1.00 78.44 257 GLY A C 1
ATOM 2035 O O . GLY A 1 257 ? -8.440 10.102 8.193 1.00 78.44 257 GLY A O 1
ATOM 2036 N N . ARG A 1 258 ? -10.218 10.771 7.003 1.00 87.62 258 ARG A N 1
ATOM 2037 C CA . ARG A 1 258 ? -10.706 9.428 6.660 1.00 87.62 258 ARG A CA 1
ATOM 2038 C C . ARG A 1 258 ? -10.334 9.115 5.216 1.00 87.62 258 ARG A C 1
ATOM 2040 O O . ARG A 1 258 ? -11.129 9.301 4.307 1.00 87.62 258 ARG A O 1
ATOM 2047 N N . ASP A 1 259 ? -9.097 8.681 5.013 1.00 89.75 259 ASP A N 1
ATOM 2048 C CA . ASP A 1 259 ? -8.532 8.494 3.677 1.00 89.75 259 ASP A CA 1
ATOM 2049 C C . ASP A 1 259 ? -7.981 7.076 3.505 1.00 89.75 259 ASP A C 1
ATOM 2051 O O . ASP A 1 259 ? -7.131 6.629 4.279 1.00 89.75 259 ASP A O 1
ATOM 2055 N N . THR A 1 260 ? -8.437 6.374 2.469 1.00 91.25 260 THR A N 1
ATOM 2056 C CA . THR A 1 260 ? -8.028 5.003 2.146 1.00 91.25 260 THR A CA 1
ATOM 2057 C C . THR A 1 260 ? -6.529 4.885 1.833 1.00 91.25 260 THR A C 1
ATOM 2059 O O . THR A 1 260 ? -5.965 3.795 1.928 1.00 91.25 260 THR A O 1
ATOM 2062 N N . SER A 1 261 ? -5.829 5.987 1.540 1.00 87.50 261 SER A N 1
ATOM 2063 C CA . SER A 1 261 ? -4.363 6.007 1.428 1.00 87.50 261 SER A CA 1
ATOM 2064 C C . SER A 1 261 ? -3.653 5.566 2.715 1.00 87.50 261 SER A C 1
ATOM 2066 O O . SER A 1 261 ? -2.574 4.981 2.628 1.00 87.50 261 SER A O 1
ATOM 2068 N N . THR A 1 262 ? -4.253 5.751 3.901 1.00 91.50 262 THR A N 1
ATOM 2069 C CA . THR A 1 262 ? -3.693 5.209 5.159 1.00 91.50 262 THR A CA 1
ATOM 2070 C C . THR A 1 262 ? -3.697 3.689 5.185 1.00 91.50 262 THR A C 1
ATOM 2072 O O . THR A 1 262 ? -2.691 3.081 5.544 1.00 91.50 262 THR A O 1
ATOM 2075 N N . ILE A 1 263 ? -4.800 3.077 4.749 1.00 93.44 263 ILE A N 1
ATOM 2076 C CA . ILE A 1 263 ? -4.923 1.623 4.604 1.00 93.44 263 ILE A CA 1
ATOM 2077 C C . ILE A 1 263 ? -3.908 1.118 3.573 1.00 93.44 263 ILE A C 1
ATOM 2079 O O . ILE A 1 263 ? -3.168 0.178 3.848 1.00 93.44 263 ILE A O 1
ATOM 2083 N N . LEU A 1 264 ? -3.807 1.784 2.417 1.00 89.38 264 LEU A N 1
ATOM 2084 C CA . LEU A 1 264 ? -2.811 1.455 1.389 1.00 89.38 264 LEU A CA 1
ATOM 2085 C C . LEU A 1 264 ? -1.376 1.534 1.921 1.00 89.38 264 LEU A C 1
ATOM 2087 O O . LEU A 1 264 ? -0.572 0.654 1.629 1.00 89.38 264 LEU A O 1
ATOM 2091 N N . GLY A 1 265 ? -1.054 2.565 2.706 1.00 87.69 265 GLY A N 1
ATOM 2092 C CA . GLY A 1 265 ? 0.254 2.711 3.343 1.00 87.69 265 GLY A CA 1
ATOM 2093 C C . GLY A 1 265 ? 0.587 1.551 4.280 1.00 87.69 265 GLY A C 1
ATOM 2094 O O . GLY A 1 265 ? 1.715 1.071 4.265 1.00 87.69 265 GLY A O 1
ATOM 2095 N N . SER A 1 266 ? -0.398 1.070 5.044 1.00 92.31 266 SER A N 1
ATOM 2096 C CA . SER A 1 266 ? -0.247 -0.086 5.935 1.00 92.31 266 SER A CA 1
ATOM 2097 C C . SER A 1 266 ? -0.035 -1.391 5.164 1.00 92.31 266 SER A C 1
ATOM 2099 O O . SER A 1 266 ? 0.938 -2.092 5.426 1.00 92.31 266 SER A O 1
ATOM 2101 N N . VAL A 1 267 ? -0.865 -1.668 4.150 1.00 91.06 267 VAL A N 1
ATOM 2102 C CA . VAL A 1 267 ? -0.735 -2.861 3.286 1.00 91.06 267 VAL A CA 1
ATOM 2103 C C . VAL A 1 267 ? 0.619 -2.887 2.570 1.00 91.06 267 VAL A C 1
ATOM 2105 O O . VAL A 1 267 ? 1.277 -3.918 2.490 1.00 91.06 267 VAL A O 1
ATOM 2108 N N . LEU A 1 268 ? 1.094 -1.743 2.071 1.00 87.00 268 LEU A N 1
ATOM 2109 C CA . LEU A 1 268 ? 2.377 -1.664 1.361 1.00 87.00 268 LEU A CA 1
ATOM 2110 C C . LEU A 1 268 ? 3.602 -1.619 2.281 1.00 87.00 268 LEU A C 1
ATOM 2112 O O . LEU A 1 268 ? 4.724 -1.768 1.798 1.00 87.00 268 LEU A O 1
ATOM 2116 N N . ASN A 1 269 ? 3.400 -1.416 3.582 1.00 87.19 269 ASN A N 1
ATOM 2117 C CA . ASN A 1 269 ? 4.436 -1.512 4.607 1.00 87.19 269 ASN A CA 1
ATOM 2118 C C . ASN A 1 269 ? 4.337 -2.818 5.417 1.00 87.19 269 ASN A C 1
ATOM 2120 O O . ASN A 1 269 ? 5.030 -2.969 6.427 1.00 87.19 269 ASN A O 1
ATOM 2124 N N . PHE A 1 270 ? 3.491 -3.756 4.984 1.00 89.88 270 PHE A N 1
ATOM 2125 C CA . PHE A 1 270 ? 3.334 -5.042 5.642 1.00 89.88 270 PHE A CA 1
ATOM 2126 C C . PHE A 1 270 ? 4.665 -5.801 5.665 1.00 89.88 270 PHE A C 1
ATOM 2128 O O . PHE A 1 270 ? 5.328 -5.975 4.637 1.00 89.88 270 PHE A O 1
ATOM 2135 N N . ASP A 1 271 ? 5.075 -6.229 6.856 1.00 87.81 271 ASP A N 1
ATOM 2136 C CA . ASP A 1 271 ? 6.268 -7.038 7.056 1.00 87.81 271 ASP A CA 1
ATOM 2137 C C . ASP A 1 271 ? 5.872 -8.381 7.658 1.00 87.81 271 ASP A C 1
ATOM 2139 O O . ASP A 1 271 ? 5.393 -8.451 8.785 1.00 87.81 271 ASP A O 1
ATOM 2143 N N . LEU A 1 272 ? 6.121 -9.455 6.907 1.00 85.75 272 LEU A N 1
ATOM 2144 C CA . LEU A 1 272 ? 5.805 -10.815 7.328 1.00 85.75 272 LEU A CA 1
ATOM 2145 C C . LEU A 1 272 ? 6.485 -11.179 8.653 1.00 85.75 272 LEU A C 1
ATOM 2147 O O . LEU A 1 272 ? 5.985 -12.023 9.387 1.00 85.75 272 LEU A O 1
ATOM 2151 N N . ASP A 1 273 ? 7.632 -10.586 8.969 1.00 85.81 273 ASP A N 1
ATOM 2152 C CA . ASP A 1 273 ? 8.388 -10.905 10.183 1.00 85.81 273 ASP A CA 1
ATOM 2153 C C . ASP A 1 273 ? 8.113 -9.945 11.347 1.00 85.81 273 ASP A C 1
ATOM 2155 O O . ASP A 1 273 ? 8.679 -10.122 12.426 1.00 85.81 273 ASP A O 1
ATOM 2159 N N . ALA A 1 274 ? 7.239 -8.955 11.154 1.00 86.19 274 ALA A N 1
ATOM 2160 C CA . ALA A 1 274 ? 6.784 -8.084 12.225 1.00 86.19 274 ALA A CA 1
ATOM 2161 C C . ALA A 1 274 ? 5.480 -8.618 12.828 1.00 86.19 274 ALA A C 1
ATOM 2163 O O . ALA A 1 274 ? 4.538 -8.936 12.107 1.00 86.19 274 ALA A O 1
ATOM 2164 N N . GLU A 1 275 ? 5.410 -8.651 14.159 1.00 90.62 275 GLU A N 1
ATOM 2165 C CA . GLU A 1 275 ? 4.149 -8.799 14.896 1.00 90.62 275 GLU A CA 1
ATOM 2166 C C . GLU A 1 275 ? 3.208 -7.604 14.618 1.00 90.62 275 GLU A C 1
ATOM 2168 O O . GLU A 1 275 ? 3.477 -6.757 13.764 1.00 90.62 275 GLU A O 1
ATOM 2173 N N . CYS A 1 276 ? 2.114 -7.469 15.372 1.00 93.06 276 CYS A N 1
ATOM 2174 C CA . CYS A 1 276 ? 1.164 -6.356 15.256 1.00 93.06 276 CYS A CA 1
ATOM 2175 C C . CYS A 1 276 ? 1.715 -5.027 15.794 1.00 93.06 276 CYS A C 1
ATOM 2177 O O . CYS A 1 276 ? 1.180 -4.425 16.720 1.00 93.06 276 CYS A O 1
ATOM 2179 N N . ASN A 1 277 ? 2.812 -4.566 15.193 1.00 91.56 277 ASN A N 1
ATOM 2180 C CA . ASN A 1 277 ? 3.584 -3.418 15.622 1.00 91.56 277 ASN A CA 1
ATOM 2181 C C . ASN A 1 277 ? 2.907 -2.107 15.205 1.00 91.56 277 ASN A C 1
ATOM 2183 O O . ASN A 1 277 ? 2.943 -1.700 14.036 1.00 91.56 277 ASN A O 1
ATOM 2187 N N . ASP A 1 278 ? 2.363 -1.419 16.206 1.00 90.88 278 ASP A N 1
ATOM 2188 C CA . ASP A 1 278 ? 1.774 -0.094 16.074 1.00 90.88 278 ASP A CA 1
ATOM 2189 C C . ASP A 1 278 ? 2.751 0.933 15.472 1.00 90.88 278 ASP A C 1
ATOM 2191 O O . ASP A 1 278 ? 2.329 1.768 14.676 1.00 90.88 278 ASP A O 1
ATOM 2195 N N . GLU A 1 279 ? 4.038 0.948 15.855 1.00 89.31 279 GLU A N 1
ATOM 2196 C CA . GLU A 1 279 ? 5.018 1.972 15.422 1.00 89.31 279 GLU A CA 1
ATOM 2197 C C . GLU A 1 279 ? 5.208 1.970 13.907 1.00 89.31 279 GLU A C 1
ATOM 2199 O O . GLU A 1 279 ? 5.328 3.025 13.287 1.00 89.31 279 GLU A O 1
ATOM 2204 N N . THR A 1 280 ? 5.171 0.786 13.303 1.00 90.94 280 THR A N 1
ATOM 2205 C CA . THR A 1 280 ? 5.273 0.625 11.848 1.00 90.94 280 THR A CA 1
ATOM 2206 C C . THR A 1 280 ? 3.916 0.579 11.148 1.00 90.94 280 THR A C 1
ATOM 2208 O O . THR A 1 280 ? 3.876 0.373 9.941 1.00 90.94 280 THR A O 1
ATOM 2211 N N . PHE A 1 281 ? 2.804 0.768 11.863 1.00 93.19 281 PHE A N 1
ATOM 2212 C CA . PHE A 1 281 ? 1.454 0.691 11.296 1.00 93.19 281 PHE A CA 1
ATOM 2213 C C . PHE A 1 281 ? 1.189 -0.628 10.551 1.00 93.19 281 PHE A C 1
ATOM 2215 O O . PHE A 1 281 ? 0.661 -0.623 9.435 1.00 93.19 281 PHE A O 1
ATOM 2222 N N . GLN A 1 282 ? 1.556 -1.767 11.155 1.00 94.75 282 GLN A N 1
ATOM 2223 C CA . GLN A 1 282 ? 1.256 -3.079 10.566 1.00 94.75 282 GLN A CA 1
ATOM 2224 C C . GLN A 1 282 ? -0.264 -3.281 10.407 1.00 94.75 282 GLN A C 1
ATOM 2226 O O . GLN A 1 282 ? -1.027 -2.760 11.228 1.00 94.75 282 GLN A O 1
ATOM 2231 N N . PRO A 1 283 ? -0.729 -4.052 9.408 1.00 96.00 283 PRO A N 1
ATOM 2232 C CA . PRO A 1 283 ? -2.155 -4.258 9.141 1.00 96.00 283 PRO A CA 1
ATOM 2233 C C . PRO A 1 283 ? -2.989 -4.709 10.351 1.00 96.00 283 PRO A C 1
ATOM 2235 O O . PRO A 1 283 ? -4.102 -4.209 10.530 1.00 96.00 283 PRO A O 1
ATOM 2238 N N . CYS A 1 284 ? -2.434 -5.579 11.208 1.00 95.94 284 CYS A N 1
ATOM 2239 C CA . CYS A 1 284 ? -3.077 -6.066 12.438 1.00 95.94 284 CYS A CA 1
ATOM 2240 C C . CYS A 1 284 ? -2.896 -5.170 13.676 1.00 95.94 284 CYS A C 1
ATOM 2242 O O . CYS A 1 284 ? -3.407 -5.497 14.749 1.00 95.94 284 CYS A O 1
ATOM 2244 N N . SER A 1 285 ? -2.155 -4.066 13.559 1.00 94.50 285 SER A N 1
ATOM 2245 C CA . SER A 1 285 ? -1.905 -3.146 14.673 1.00 94.50 285 SER A CA 1
ATOM 2246 C C . SER A 1 285 ? -3.185 -2.438 15.118 1.00 94.50 285 SER A C 1
ATOM 2248 O O . SER A 1 285 ? -4.081 -2.162 14.311 1.00 94.50 285 SER A O 1
ATOM 2250 N N . GLN A 1 286 ? -3.285 -2.106 16.406 1.00 93.31 286 GLN A N 1
ATOM 2251 C CA . GLN A 1 286 ? -4.541 -1.578 16.945 1.00 93.31 286 GLN A CA 1
ATOM 2252 C C . GLN A 1 286 ? -4.950 -0.232 16.316 1.00 93.31 286 GLN A C 1
ATOM 2254 O O . GLN A 1 286 ? -6.120 -0.083 15.947 1.00 93.31 286 GLN A O 1
ATOM 2259 N N . PRO A 1 287 ? -4.025 0.735 16.120 1.00 92.25 287 PRO A N 1
ATOM 2260 C CA . PRO A 1 287 ? -4.328 1.986 15.431 1.00 92.25 287 PRO A CA 1
ATOM 2261 C C . PRO A 1 287 ? -4.800 1.776 13.988 1.00 92.25 287 PRO A C 1
ATOM 2263 O O . PRO A 1 287 ? -5.679 2.499 13.516 1.00 92.25 287 PRO A O 1
ATOM 2266 N N . MET A 1 288 ? -4.259 0.774 13.283 1.00 94.50 288 MET A N 1
ATOM 2267 C CA . MET A 1 288 ? -4.651 0.501 11.899 1.00 94.50 288 MET A CA 1
ATOM 2268 C C . MET A 1 288 ? -6.001 -0.198 11.788 1.00 94.50 288 MET A C 1
ATOM 2270 O O . MET A 1 288 ? -6.752 0.112 10.864 1.00 94.50 288 MET A O 1
ATOM 2274 N N . LEU A 1 289 ? -6.364 -1.074 12.727 1.00 96.31 289 LEU A N 1
ATOM 2275 C CA . LEU A 1 289 ? -7.717 -1.640 12.794 1.00 96.31 289 LEU A CA 1
ATOM 2276 C C . LEU A 1 289 ? -8.765 -0.574 13.129 1.00 96.31 289 LEU A C 1
ATOM 2278 O O . LEU A 1 289 ? -9.830 -0.518 12.508 1.00 96.31 289 LEU A O 1
ATOM 2282 N N . ARG A 1 290 ? -8.443 0.336 14.056 1.00 94.06 290 ARG A N 1
ATOM 2283 C CA . ARG A 1 290 ? -9.278 1.511 14.328 1.00 94.06 290 ARG A CA 1
ATOM 2284 C C . ARG A 1 290 ? -9.465 2.352 13.070 1.00 94.06 290 ARG A C 1
ATOM 2286 O O . ARG A 1 290 ? -10.596 2.667 12.698 1.00 94.06 290 ARG A O 1
ATOM 2293 N N . LYS A 1 291 ? -8.362 2.689 12.393 1.00 93.81 291 LYS A N 1
ATOM 2294 C CA . LYS A 1 291 ? -8.383 3.488 11.164 1.00 93.81 291 LYS A CA 1
ATOM 2295 C C . LYS A 1 291 ? -9.183 2.802 10.058 1.00 93.81 291 LYS A C 1
ATOM 2297 O O . LYS A 1 291 ? -9.972 3.468 9.394 1.00 93.81 291 LYS A O 1
ATOM 2302 N N . HIS A 1 292 ? -9.035 1.488 9.904 1.00 96.56 292 HIS A N 1
ATOM 2303 C CA . HIS A 1 292 ? -9.819 0.694 8.965 1.00 96.56 292 HIS A CA 1
ATOM 2304 C C . HIS A 1 292 ? -11.319 0.903 9.188 1.00 96.56 292 HIS A C 1
ATOM 2306 O O . HIS A 1 292 ? -12.032 1.283 8.259 1.00 96.56 292 HIS A O 1
ATOM 2312 N N . LYS A 1 293 ? -11.791 0.735 10.431 1.00 95.69 293 LYS A N 1
ATOM 2313 C CA . LYS A 1 293 ? -13.193 0.983 10.786 1.00 95.69 293 LYS A CA 1
ATOM 2314 C C . LYS A 1 293 ? -13.619 2.414 10.461 1.00 95.69 293 LYS A C 1
ATOM 2316 O O . LYS A 1 293 ? -14.646 2.600 9.819 1.00 95.69 293 LYS A O 1
ATOM 2321 N N . GLU A 1 294 ? -12.842 3.416 10.874 1.00 93.81 294 GLU A N 1
ATOM 2322 C CA . GLU A 1 294 ? -13.163 4.833 10.639 1.00 93.81 294 GLU A CA 1
ATOM 2323 C C . GLU A 1 294 ? -13.318 5.167 9.147 1.00 93.81 294 GLU A C 1
ATOM 2325 O O . GLU A 1 294 ? -14.235 5.903 8.770 1.00 93.81 294 GLU A O 1
ATOM 2330 N N . VAL A 1 295 ? -12.429 4.630 8.305 1.00 94.19 295 VAL A N 1
ATOM 2331 C CA . VAL A 1 295 ? -12.445 4.824 6.849 1.00 94.19 29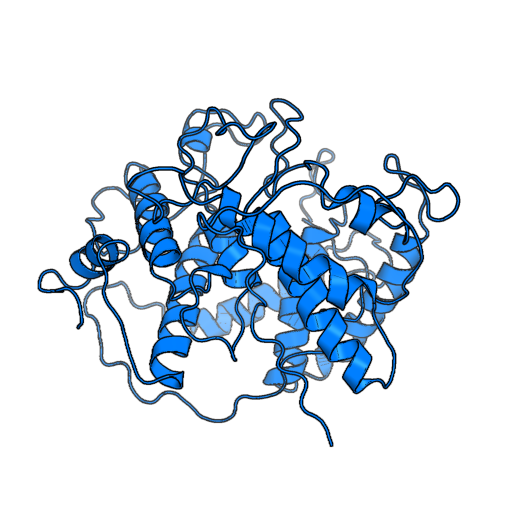5 VAL A CA 1
ATOM 2332 C C . VAL A 1 295 ? -13.629 4.090 6.226 1.00 94.19 295 VAL A C 1
ATOM 2334 O O . VAL A 1 295 ? -14.420 4.714 5.524 1.00 94.19 295 VAL A O 1
ATOM 2337 N N . VAL A 1 296 ? -13.807 2.798 6.509 1.00 95.94 296 VAL A N 1
ATOM 2338 C CA . VAL A 1 296 ? -14.900 1.991 5.938 1.00 95.94 296 VAL A CA 1
ATOM 2339 C C . VAL A 1 296 ? -16.268 2.543 6.344 1.00 95.94 296 VAL A C 1
ATOM 2341 O O . VAL A 1 296 ? -17.143 2.708 5.492 1.00 95.94 296 VAL A O 1
ATOM 2344 N N . ASP A 1 297 ? -16.447 2.909 7.616 1.00 95.31 297 ASP A N 1
ATOM 2345 C CA . ASP A 1 297 ? -17.706 3.471 8.110 1.00 95.31 297 ASP A CA 1
ATOM 2346 C C . ASP A 1 297 ? -18.035 4.822 7.454 1.00 95.31 297 ASP A C 1
ATOM 2348 O O . ASP A 1 297 ? -19.210 5.138 7.266 1.00 95.31 297 ASP A O 1
ATOM 2352 N N . SER A 1 298 ? -17.024 5.594 7.034 1.00 92.94 298 SER A N 1
ATOM 2353 C CA . SER A 1 298 ? -17.234 6.881 6.353 1.00 92.94 298 SER A CA 1
ATOM 2354 C C . SER A 1 298 ? -17.907 6.759 4.982 1.00 92.94 298 SER A C 1
ATOM 2356 O O . SER A 1 298 ? -18.564 7.700 4.543 1.00 92.94 298 SER A O 1
ATOM 2358 N N . PHE A 1 299 ? -17.809 5.595 4.333 1.00 92.81 299 PHE A N 1
ATOM 2359 C CA . PHE A 1 299 ? -18.412 5.344 3.023 1.00 92.81 299 PHE A CA 1
ATOM 2360 C C . PHE A 1 299 ? -19.804 4.701 3.105 1.00 92.81 299 PHE A C 1
ATOM 2362 O O . PHE A 1 299 ? -20.481 4.580 2.085 1.00 92.81 299 PHE A O 1
ATOM 2369 N N . ARG A 1 300 ? -20.283 4.305 4.294 1.00 91.75 300 ARG A N 1
ATOM 2370 C CA . ARG A 1 300 ? -21.586 3.620 4.442 1.00 91.75 300 ARG A CA 1
ATOM 2371 C C . ARG A 1 300 ? -22.781 4.466 4.004 1.00 91.75 300 ARG A C 1
ATOM 2373 O O . ARG A 1 300 ? -23.793 3.909 3.603 1.00 91.75 300 ARG A O 1
ATOM 2380 N N . GLY A 1 301 ? -22.658 5.793 4.057 1.00 87.62 301 GLY A N 1
ATOM 2381 C CA . GLY A 1 301 ? -23.701 6.722 3.609 1.00 87.62 301 GLY A CA 1
ATOM 2382 C C . GLY A 1 301 ? -23.817 6.873 2.088 1.00 87.62 301 GLY A C 1
ATOM 2383 O O . GLY A 1 301 ? -24.690 7.598 1.620 1.00 87.62 301 GLY A O 1
ATOM 2384 N N . TRP A 1 302 ? -22.938 6.243 1.304 1.00 86.00 302 TRP A N 1
ATOM 2385 C CA . TRP A 1 302 ? -23.003 6.305 -0.156 1.00 86.00 302 TRP A CA 1
ATOM 2386 C C . TRP A 1 302 ? -24.123 5.425 -0.704 1.00 86.00 302 TRP A C 1
ATOM 2388 O O . TRP A 1 302 ? -24.382 4.340 -0.191 1.00 86.00 302 TRP A O 1
ATOM 2398 N N . SER A 1 303 ? -24.742 5.857 -1.804 1.00 85.75 303 SER A N 1
ATOM 2399 C CA . SER A 1 303 ? -25.905 5.183 -2.400 1.00 85.75 303 SER A CA 1
ATOM 2400 C C . SER A 1 303 ? -25.659 3.708 -2.742 1.00 85.75 303 SER A C 1
ATOM 2402 O O . SER A 1 303 ? -26.551 2.883 -2.559 1.00 85.75 303 SER A O 1
ATOM 2404 N N . ILE A 1 304 ? -24.443 3.360 -3.178 1.00 83.44 304 ILE A N 1
ATOM 2405 C CA . ILE A 1 304 ? -24.024 1.976 -3.461 1.00 83.44 304 ILE A CA 1
ATOM 2406 C C . ILE A 1 304 ? -23.990 1.080 -2.208 1.00 83.44 304 ILE A C 1
ATOM 2408 O O . ILE A 1 304 ? -24.082 -0.137 -2.324 1.00 83.44 304 ILE A O 1
ATOM 2412 N N . ASN A 1 305 ? -23.894 1.675 -1.018 1.00 88.44 305 ASN A N 1
ATOM 2413 C CA . ASN A 1 305 ? -23.767 0.992 0.271 1.00 88.44 305 ASN A CA 1
ATOM 2414 C C . ASN A 1 305 ? -25.060 1.039 1.106 1.00 88.44 305 ASN A C 1
ATOM 2416 O O . ASN A 1 305 ? -25.059 0.655 2.279 1.00 88.44 305 ASN A O 1
ATOM 2420 N N . ASN A 1 306 ? -26.165 1.512 0.520 1.00 88.44 306 ASN A N 1
ATOM 2421 C CA . ASN A 1 306 ? -27.443 1.658 1.207 1.00 88.44 306 ASN A CA 1
ATOM 2422 C C . ASN A 1 306 ? -27.895 0.344 1.862 1.00 88.44 306 ASN A C 1
ATOM 2424 O O . ASN A 1 306 ? -27.971 -0.700 1.219 1.00 88.44 306 ASN A O 1
ATOM 2428 N N . GLY A 1 307 ? -28.244 0.420 3.148 1.00 87.19 307 GLY A N 1
ATOM 2429 C CA . GLY A 1 307 ? -28.744 -0.722 3.919 1.00 87.19 307 GLY A CA 1
ATOM 2430 C C . GLY A 1 307 ? -27.665 -1.661 4.467 1.00 87.19 307 GLY A C 1
ATOM 2431 O O . GLY A 1 307 ? -28.009 -2.640 5.127 1.00 87.19 307 GLY A O 1
ATOM 2432 N N . VAL A 1 308 ? -26.374 -1.378 4.256 1.00 90.19 308 VAL A N 1
ATOM 2433 C CA . VAL A 1 308 ? -25.282 -2.211 4.779 1.00 90.19 308 VAL A CA 1
ATOM 2434 C C . VAL A 1 308 ? -24.843 -1.740 6.173 1.00 90.19 308 VAL A C 1
ATOM 2436 O O . VAL A 1 308 ? -24.134 -0.742 6.326 1.00 90.19 308 VAL A O 1
ATOM 2439 N N . GLY A 1 309 ? -25.258 -2.484 7.203 1.00 89.06 309 GLY A N 1
ATOM 2440 C CA . GLY A 1 309 ? -24.955 -2.201 8.612 1.00 89.06 309 GLY A CA 1
ATOM 2441 C C . GLY A 1 309 ? -23.477 -2.358 9.004 1.00 89.06 309 GLY A C 1
ATOM 2442 O O . GLY A 1 309 ? -22.649 -2.827 8.223 1.00 89.06 309 GLY A O 1
ATOM 2443 N N . ALA A 1 310 ? -23.142 -1.961 10.238 1.00 89.56 310 ALA A N 1
ATOM 2444 C CA . ALA A 1 310 ? -21.796 -2.108 10.801 1.00 89.56 310 ALA A CA 1
ATOM 2445 C C . ALA A 1 310 ? -21.314 -3.572 10.773 1.00 89.56 310 ALA A C 1
ATOM 2447 O O . ALA A 1 310 ? -22.119 -4.500 10.763 1.00 89.56 310 ALA A O 1
ATOM 2448 N N . GLY A 1 311 ? -19.995 -3.775 10.712 1.00 88.19 311 GLY A N 1
ATOM 2449 C CA . GLY A 1 311 ? -19.398 -5.117 10.644 1.00 88.19 311 GLY A CA 1
ATOM 2450 C C . GLY A 1 311 ? -19.466 -5.789 9.275 1.00 88.19 311 GLY A C 1
ATOM 2451 O O . GLY A 1 311 ? -18.821 -6.810 9.062 1.00 88.19 311 GLY A O 1
ATOM 2452 N N . LYS A 1 312 ? -20.213 -5.219 8.323 1.00 91.12 312 LYS A N 1
ATOM 2453 C CA . LYS A 1 312 ? -20.323 -5.728 6.952 1.00 91.12 312 LYS A CA 1
ATOM 2454 C C . LYS A 1 312 ? -19.485 -4.900 5.978 1.00 91.12 312 LYS A C 1
ATOM 2456 O O . LYS A 1 312 ? -19.333 -3.685 6.158 1.00 91.12 312 LYS A O 1
ATOM 2461 N N . ALA A 1 313 ? -18.950 -5.565 4.955 1.00 90.94 313 ALA A N 1
ATOM 2462 C CA . ALA A 1 313 ? -18.136 -4.948 3.911 1.00 90.94 313 ALA A CA 1
ATOM 2463 C C . ALA A 1 313 ? -18.958 -3.974 3.051 1.00 90.94 313 ALA A C 1
ATOM 2465 O O . ALA A 1 313 ? -20.119 -4.238 2.750 1.00 90.94 313 ALA A O 1
ATOM 2466 N N . VAL A 1 314 ? -18.341 -2.866 2.637 1.00 92.12 314 VAL A N 1
ATOM 2467 C CA . VAL A 1 314 ? -18.931 -1.838 1.765 1.00 92.12 314 VAL A CA 1
ATOM 2468 C C . VAL A 1 314 ? -17.930 -1.402 0.702 1.00 92.12 314 VAL A C 1
ATOM 2470 O O . VAL A 1 314 ? -16.721 -1.555 0.883 1.00 92.12 314 VAL A O 1
ATOM 2473 N N . ALA A 1 315 ? -18.421 -0.843 -0.401 1.00 91.00 315 ALA A N 1
ATOM 2474 C CA . ALA A 1 315 ? -17.568 -0.234 -1.410 1.00 91.00 315 ALA A CA 1
ATOM 2475 C C . ALA A 1 315 ? -16.948 1.059 -0.859 1.00 91.00 315 ALA A C 1
ATOM 2477 O O . ALA A 1 315 ? -17.660 1.929 -0.353 1.00 91.00 315 ALA A O 1
ATOM 2478 N N . THR A 1 316 ? -15.628 1.198 -0.967 1.00 91.25 316 THR A N 1
ATOM 2479 C CA . THR A 1 316 ? -14.882 2.365 -0.471 1.00 91.25 316 THR A CA 1
ATOM 2480 C C . THR A 1 316 ? -14.269 3.168 -1.617 1.00 91.25 316 THR A C 1
ATOM 2482 O O . THR A 1 316 ? -13.955 2.632 -2.685 1.00 91.25 316 THR A O 1
ATOM 2485 N N . GLY A 1 317 ? -14.123 4.477 -1.409 1.00 88.88 317 GLY A N 1
ATOM 2486 C CA . GLY A 1 317 ? -13.484 5.406 -2.344 1.00 88.88 317 GLY A CA 1
ATOM 2487 C C . GLY A 1 317 ? -12.088 5.837 -1.893 1.00 88.88 317 GLY A C 1
ATOM 2488 O O . GLY A 1 317 ? -11.392 5.107 -1.186 1.00 88.88 317 GLY A O 1
ATOM 2489 N N . ARG A 1 318 ? -11.683 7.047 -2.297 1.00 86.38 318 ARG A N 1
ATOM 2490 C CA . ARG A 1 318 ? -10.435 7.687 -1.841 1.00 86.38 318 ARG A CA 1
ATOM 2491 C C . ARG A 1 318 ? -10.586 8.237 -0.420 1.00 86.38 318 ARG A C 1
ATOM 2493 O O . ARG A 1 318 ? -9.940 7.755 0.500 1.00 86.38 318 ARG A O 1
ATOM 2500 N N . PHE A 1 319 ? -11.496 9.192 -0.259 1.00 87.62 319 PHE A N 1
ATOM 2501 C CA . PHE A 1 319 ? -11.892 9.858 0.986 1.00 87.62 319 PHE A CA 1
ATOM 2502 C C . PHE A 1 319 ? -13.354 10.338 0.831 1.00 87.62 319 PHE A C 1
ATOM 2504 O O . PHE A 1 319 ? -13.798 10.525 -0.307 1.00 87.62 319 PHE A O 1
ATOM 2511 N N . PRO A 1 320 ? -14.148 10.488 1.908 1.00 86.00 320 PRO A N 1
ATOM 2512 C CA . PRO A 1 320 ? -15.586 10.758 1.807 1.00 86.00 320 PRO A CA 1
ATOM 2513 C C . PRO A 1 320 ? -15.915 12.119 1.169 1.00 86.00 320 PRO A C 1
ATOM 2515 O O . PRO A 1 320 ? -16.906 12.222 0.449 1.00 86.00 320 PRO A O 1
ATOM 2518 N N . GLU A 1 321 ? -15.062 13.135 1.344 1.00 82.62 321 GLU A N 1
ATOM 2519 C CA . GLU A 1 321 ? -15.223 14.486 0.774 1.00 82.62 321 GLU A CA 1
ATOM 2520 C C . GLU A 1 321 ? -15.024 14.526 -0.751 1.00 82.62 321 GLU A C 1
ATOM 2522 O O . GLU A 1 321 ? -15.304 15.536 -1.401 1.00 82.62 321 GLU A O 1
ATOM 2527 N N . ASP A 1 322 ? -14.547 13.432 -1.353 1.00 76.81 322 ASP A N 1
ATOM 2528 C CA . ASP A 1 322 ? -14.528 13.261 -2.808 1.00 76.81 322 ASP A CA 1
ATOM 2529 C C . ASP A 1 322 ? -15.963 13.256 -3.371 1.00 76.81 322 ASP A C 1
ATOM 2531 O O . ASP A 1 322 ? -16.220 13.763 -4.467 1.00 76.81 322 ASP A O 1
ATOM 2535 N N . GLY A 1 323 ? -16.917 12.757 -2.569 1.00 62.09 323 GLY A N 1
ATOM 2536 C CA . GLY A 1 323 ? -18.359 12.729 -2.846 1.00 62.09 323 GLY A CA 1
ATOM 2537 C C . GLY A 1 323 ? -18.979 14.103 -3.089 1.00 62.09 323 GLY A C 1
ATOM 2538 O O . GLY A 1 323 ? -19.987 14.223 -3.778 1.00 62.09 323 GLY A O 1
ATOM 2539 N N . GLU A 1 324 ? -18.347 15.163 -2.587 1.00 65.56 324 GLU A N 1
ATOM 2540 C CA . GLU A 1 324 ? -18.866 16.533 -2.649 1.00 65.56 324 GLU A CA 1
ATOM 2541 C C . GLU A 1 324 ? -18.572 17.236 -3.991 1.00 65.56 324 GLU A C 1
ATOM 2543 O O . GLU A 1 324 ? -18.755 18.444 -4.124 1.00 65.56 324 GLU A O 1
ATOM 2548 N N . GLY A 1 325 ? -18.123 16.501 -5.019 1.00 54.84 325 GLY A N 1
ATOM 2549 C CA . GLY A 1 325 ? -17.868 17.065 -6.354 1.00 54.84 325 GLY A CA 1
ATOM 2550 C C . GLY A 1 325 ? -16.555 17.843 -6.444 1.00 54.84 325 GLY A C 1
ATOM 2551 O O . GLY A 1 325 ? -16.403 18.762 -7.253 1.00 54.84 325 GLY A O 1
ATOM 2552 N N . ASN A 1 326 ? -15.590 17.486 -5.597 1.00 51.78 326 ASN A N 1
ATOM 2553 C CA . ASN A 1 326 ? -14.338 18.218 -5.477 1.00 51.78 326 ASN A CA 1
ATOM 2554 C C . ASN A 1 326 ? -13.282 17.827 -6.531 1.00 51.78 326 ASN A C 1
ATOM 2556 O O . ASN A 1 326 ? -12.306 18.558 -6.732 1.00 51.78 326 ASN A O 1
ATOM 2560 N N . ASP A 1 327 ? -13.504 16.739 -7.267 1.00 55.69 327 ASP A N 1
ATOM 2561 C CA . ASP A 1 327 ? -12.716 16.384 -8.443 1.00 55.69 327 ASP A CA 1
ATOM 2562 C C . ASP A 1 327 ? -13.382 16.904 -9.726 1.00 55.69 327 ASP A C 1
ATOM 2564 O O . ASP A 1 327 ? -14.500 16.525 -10.072 1.00 55.69 327 ASP A O 1
ATOM 2568 N N . VAL A 1 328 ? -12.671 17.769 -10.457 1.00 52.56 328 VAL A N 1
ATOM 2569 C CA . VAL A 1 328 ? -13.136 18.347 -11.732 1.00 52.56 328 VAL A CA 1
ATOM 2570 C C . VAL A 1 328 ? -13.278 17.266 -12.815 1.00 52.56 328 VAL A C 1
ATOM 2572 O O . VAL A 1 328 ? -14.018 17.453 -13.778 1.00 52.56 328 VAL A O 1
ATOM 2575 N N . ARG A 1 329 ? -12.577 16.132 -12.668 1.00 55.28 329 ARG A N 1
ATOM 2576 C CA . ARG A 1 329 ? -12.581 15.022 -13.632 1.00 55.28 329 ARG A CA 1
ATOM 2577 C C . ARG A 1 329 ? -13.655 13.978 -13.327 1.00 55.28 329 ARG A C 1
ATOM 2579 O O . ARG A 1 329 ? -14.117 13.315 -14.249 1.00 55.28 329 ARG A O 1
ATOM 2586 N N . LEU A 1 330 ? -14.040 13.826 -12.059 1.00 57.34 330 LEU A N 1
ATOM 2587 C CA . LEU A 1 330 ? -14.995 12.819 -11.582 1.00 57.34 330 LEU A CA 1
ATOM 2588 C C . LEU A 1 330 ? -15.976 13.446 -10.575 1.00 57.34 330 LEU A C 1
ATOM 2590 O O . LEU A 1 330 ? -15.856 13.210 -9.370 1.00 57.34 330 LEU A O 1
ATOM 2594 N N . PRO A 1 331 ? -16.944 14.257 -11.038 1.00 54.00 331 PRO A N 1
ATOM 2595 C CA . PRO A 1 331 ? -17.911 14.874 -10.142 1.00 54.00 331 PRO A CA 1
ATOM 2596 C C . PRO A 1 331 ? -18.731 13.801 -9.405 1.00 54.00 331 PRO A C 1
ATOM 2598 O O . PRO A 1 331 ? -19.266 12.885 -10.027 1.00 54.00 331 PRO A O 1
ATOM 2601 N N . GLY A 1 332 ? -18.832 13.934 -8.079 1.00 63.47 332 GLY A N 1
ATOM 2602 C CA . GLY A 1 332 ? -19.731 13.145 -7.229 1.00 63.47 332 GLY A CA 1
ATOM 2603 C C . GLY A 1 332 ? -19.097 12.030 -6.396 1.00 63.47 332 GLY A C 1
ATOM 2604 O O . GLY A 1 332 ? -19.851 11.371 -5.697 1.00 63.47 332 GLY A O 1
ATOM 2605 N N . GLY A 1 333 ? -17.767 11.837 -6.448 1.00 70.19 333 GLY A N 1
ATOM 2606 C CA . GLY A 1 333 ? -16.996 10.875 -5.638 1.00 70.19 333 GLY A CA 1
ATOM 2607 C C . GLY A 1 333 ? -17.463 9.422 -5.743 1.00 70.19 333 GLY A C 1
ATOM 2608 O O . GLY A 1 333 ? -18.541 9.043 -5.304 1.00 70.19 333 GLY A O 1
ATOM 2609 N N . ASN A 1 334 ? -16.622 8.566 -6.313 1.00 81.19 334 ASN A N 1
ATOM 2610 C CA . ASN A 1 334 ? -17.002 7.187 -6.620 1.00 81.19 334 ASN A CA 1
ATOM 2611 C C . ASN A 1 334 ? -16.303 6.187 -5.701 1.00 81.19 334 ASN A C 1
ATOM 2613 O O . ASN A 1 334 ? -15.282 6.496 -5.088 1.00 81.19 334 ASN A O 1
ATOM 2617 N N . ALA A 1 335 ? -16.821 4.958 -5.648 1.00 88.38 335 ALA A N 1
ATOM 2618 C CA . ALA A 1 335 ? -16.053 3.832 -5.131 1.00 88.38 335 ALA A CA 1
ATOM 2619 C C . ALA A 1 335 ? -14.874 3.538 -6.066 1.00 88.38 335 ALA A C 1
ATOM 2621 O O . ALA A 1 335 ? -15.001 3.604 -7.290 1.00 88.38 335 ALA A O 1
ATOM 2622 N N . TRP A 1 336 ? -13.721 3.211 -5.488 1.00 85.44 336 TRP A N 1
ATOM 2623 C CA . TRP A 1 336 ? -12.511 2.864 -6.225 1.00 85.44 336 TRP A CA 1
ATOM 2624 C C . TRP A 1 336 ? -12.164 1.410 -5.942 1.00 85.44 336 TRP A C 1
ATOM 2626 O O . TRP A 1 336 ? -12.006 1.021 -4.785 1.00 85.44 336 TRP A O 1
ATOM 2636 N N . TYR A 1 337 ? -11.960 0.619 -7.001 1.00 86.06 337 TYR A N 1
ATOM 2637 C CA . TYR A 1 337 ? -11.537 -0.779 -6.868 1.00 86.06 337 TYR A CA 1
ATOM 2638 C C . TYR A 1 337 ? -10.296 -0.912 -5.983 1.00 86.06 337 TYR A C 1
ATOM 2640 O O . TYR A 1 337 ? -10.276 -1.754 -5.093 1.00 86.06 337 TYR A O 1
ATOM 2648 N N . VAL A 1 338 ? -9.291 -0.047 -6.170 1.00 85.19 338 VAL A N 1
ATOM 2649 C CA . VAL A 1 338 ? -8.073 -0.056 -5.344 1.00 85.19 338 VAL A CA 1
ATOM 2650 C C . VAL A 1 338 ? -8.367 0.231 -3.872 1.00 85.19 338 VAL A C 1
ATOM 2652 O O . VAL A 1 338 ? -7.768 -0.403 -3.014 1.00 85.19 338 VAL A O 1
ATOM 2655 N N . GLY A 1 339 ? -9.316 1.119 -3.564 1.00 84.62 339 GLY A N 1
ATOM 2656 C CA . GLY A 1 339 ? -9.687 1.420 -2.184 1.00 84.62 339 GLY A CA 1
ATOM 2657 C C . GLY A 1 339 ? -10.409 0.252 -1.515 1.00 84.62 339 GLY A C 1
ATOM 2658 O O . GLY A 1 339 ? -10.074 -0.137 -0.396 1.00 84.62 339 GLY A O 1
ATOM 2659 N N . THR A 1 340 ? -11.349 -0.361 -2.237 1.00 88.31 340 THR A N 1
ATOM 2660 C CA . THR A 1 340 ? -12.124 -1.506 -1.732 1.00 88.31 340 THR A CA 1
ATOM 2661 C C . THR A 1 340 ? -11.231 -2.736 -1.553 1.00 88.31 340 THR A C 1
ATOM 2663 O O . THR A 1 340 ? -11.286 -3.407 -0.525 1.00 88.31 340 THR A O 1
ATOM 2666 N N . LEU A 1 341 ? -10.349 -3.004 -2.521 1.00 88.75 341 LEU A N 1
ATOM 2667 C CA . LEU A 1 341 ? -9.392 -4.108 -2.449 1.00 88.75 341 LEU A CA 1
ATOM 2668 C C . LEU A 1 341 ? -8.308 -3.875 -1.393 1.00 88.75 341 LEU A C 1
ATOM 2670 O O . LEU A 1 341 ? -7.891 -4.839 -0.764 1.00 88.75 341 LEU A O 1
ATOM 2674 N N . ALA A 1 342 ? -7.873 -2.634 -1.154 1.00 89.38 342 ALA A N 1
ATOM 2675 C CA . ALA A 1 342 ? -6.923 -2.328 -0.084 1.00 89.38 342 ALA A CA 1
ATOM 2676 C C . ALA A 1 342 ? -7.526 -2.564 1.305 1.00 89.38 342 ALA A C 1
ATOM 2678 O O . ALA A 1 342 ? -6.855 -3.128 2.165 1.00 89.38 342 ALA A O 1
ATOM 2679 N N . ALA A 1 343 ? -8.797 -2.194 1.511 1.00 93.75 343 ALA A N 1
ATOM 2680 C CA . ALA A 1 343 ? -9.511 -2.507 2.746 1.00 93.75 343 ALA A CA 1
ATOM 2681 C C . ALA A 1 343 ? -9.545 -4.025 2.984 1.00 93.75 343 ALA A C 1
ATOM 2683 O O . ALA A 1 343 ? -9.136 -4.485 4.046 1.00 93.75 343 ALA A O 1
ATOM 2684 N N . ALA A 1 344 ? -9.935 -4.813 1.977 1.00 90.56 344 ALA A N 1
ATOM 2685 C CA . ALA A 1 344 ? -9.884 -6.271 2.080 1.00 90.56 344 ALA A CA 1
ATOM 2686 C C . ALA A 1 344 ? -8.452 -6.792 2.326 1.00 90.56 344 ALA A C 1
ATOM 2688 O O . ALA A 1 344 ? -8.251 -7.641 3.189 1.00 90.56 344 ALA A O 1
ATOM 2689 N N . GLY A 1 345 ? -7.459 -6.253 1.611 1.00 90.00 345 GLY A N 1
ATOM 2690 C CA . GLY A 1 345 ? -6.046 -6.621 1.733 1.00 90.00 345 GLY A CA 1
ATOM 2691 C C . GLY A 1 345 ? -5.512 -6.474 3.155 1.00 90.00 345 GLY A C 1
ATOM 2692 O O . GLY A 1 345 ? -4.942 -7.422 3.681 1.00 90.00 345 GLY A O 1
ATOM 2693 N N . GLN A 1 346 ? -5.800 -5.351 3.822 1.00 96.44 346 GLN A N 1
ATOM 2694 C CA . GLN A 1 346 ? -5.392 -5.143 5.214 1.00 96.44 346 GLN A CA 1
ATOM 2695 C C . GLN A 1 346 ? -5.937 -6.235 6.147 1.00 96.44 346 GLN A C 1
ATOM 2697 O O . GLN A 1 346 ? -5.229 -6.684 7.045 1.00 96.44 346 GLN A O 1
ATOM 2702 N N . LEU A 1 347 ? -7.187 -6.670 5.947 1.00 96.06 347 LEU A N 1
ATOM 2703 C CA . LEU A 1 347 ? -7.787 -7.721 6.772 1.00 96.06 347 LEU A CA 1
ATOM 2704 C C . LEU A 1 347 ? -7.142 -9.086 6.509 1.00 96.06 347 LEU A C 1
ATOM 2706 O O . LEU A 1 347 ? -6.903 -9.824 7.460 1.00 96.06 347 LEU A O 1
ATOM 2710 N N . TYR A 1 348 ? -6.815 -9.410 5.255 1.00 92.31 348 TYR A N 1
ATOM 2711 C CA . TYR A 1 348 ? -6.085 -10.640 4.934 1.00 92.31 348 TYR A CA 1
ATOM 2712 C C . TYR A 1 348 ? -4.675 -10.652 5.532 1.00 92.31 348 TYR A C 1
ATOM 2714 O O . TYR A 1 348 ? -4.277 -11.661 6.112 1.00 92.31 348 TYR A O 1
ATOM 2722 N N . ASP A 1 349 ? -3.951 -9.536 5.454 1.00 93.56 349 ASP A N 1
ATOM 2723 C CA . ASP A 1 349 ? -2.625 -9.406 6.064 1.00 93.56 349 ASP A CA 1
ATOM 2724 C C . ASP A 1 349 ? -2.706 -9.510 7.596 1.00 93.56 349 ASP A C 1
ATOM 2726 O O . ASP A 1 349 ? -1.860 -10.142 8.232 1.00 93.56 349 ASP A O 1
ATOM 2730 N N . ALA A 1 350 ? -3.757 -8.946 8.204 1.00 95.38 350 ALA A N 1
ATOM 2731 C CA . ALA A 1 350 ? -3.981 -9.054 9.639 1.00 95.38 350 ALA A CA 1
ATOM 2732 C C . ALA A 1 350 ? -4.284 -10.494 10.077 1.00 95.38 350 ALA A C 1
ATOM 2734 O O . ALA A 1 350 ? -3.683 -10.976 11.033 1.00 95.38 350 ALA A O 1
ATOM 2735 N N . LEU A 1 351 ? -5.164 -11.194 9.352 1.00 93.44 351 LEU A N 1
ATOM 2736 C CA . LEU A 1 351 ? -5.459 -12.610 9.584 1.00 93.44 351 LEU A CA 1
ATOM 2737 C C . LEU A 1 351 ? -4.205 -13.475 9.457 1.00 93.44 351 LEU A C 1
ATOM 2739 O O . LEU A 1 351 ? -3.978 -14.346 10.293 1.00 93.44 351 LEU A O 1
ATOM 2743 N N . TRP A 1 352 ? -3.373 -13.210 8.448 1.00 91.19 352 TRP A N 1
ATOM 2744 C CA . TRP A 1 352 ? -2.102 -13.907 8.284 1.00 91.19 352 TRP A CA 1
ATOM 2745 C C . TRP A 1 352 ? -1.176 -13.693 9.486 1.00 91.19 352 TRP A C 1
ATOM 2747 O O . TRP A 1 352 ? -0.573 -14.647 9.973 1.00 91.19 352 TRP A O 1
ATOM 2757 N N . ALA A 1 353 ? -1.076 -12.460 9.992 1.00 92.50 353 ALA A N 1
ATOM 2758 C CA . ALA A 1 353 ? -0.246 -12.165 11.156 1.00 92.50 353 ALA A CA 1
ATOM 2759 C C . ALA A 1 353 ? -0.770 -12.881 12.410 1.00 92.50 353 ALA A C 1
ATOM 2761 O O . ALA A 1 353 ? 0.011 -13.491 13.139 1.00 92.50 353 ALA A O 1
ATOM 2762 N N . TYR A 1 354 ? -2.086 -12.873 12.636 1.00 94.38 354 TYR A N 1
ATOM 2763 C CA . TYR A 1 354 ? -2.693 -13.585 13.762 1.00 94.38 354 TYR A CA 1
ATOM 2764 C C . TYR A 1 354 ? -2.461 -15.091 13.706 1.00 94.38 354 TYR A C 1
ATOM 2766 O O . TYR A 1 354 ? -2.170 -15.688 14.739 1.00 94.38 354 TYR A O 1
ATOM 2774 N N . ASP A 1 355 ? -2.523 -15.694 12.518 1.00 93.81 355 ASP A N 1
ATOM 2775 C CA . ASP A 1 355 ? -2.189 -17.107 12.343 1.00 93.81 355 ASP A CA 1
ATOM 2776 C C . ASP A 1 355 ? -0.701 -17.379 12.614 1.00 93.81 355 ASP A C 1
ATOM 2778 O O . ASP A 1 355 ? -0.368 -18.232 13.437 1.00 93.81 355 ASP A O 1
ATOM 2782 N N . LYS A 1 356 ? 0.205 -16.591 12.014 1.00 93.06 356 LYS A N 1
ATOM 2783 C CA . LYS A 1 356 ? 1.656 -16.772 12.187 1.00 93.06 356 LYS A CA 1
ATOM 2784 C C . LYS A 1 356 ? 2.099 -16.636 13.642 1.00 93.06 356 LYS A C 1
ATOM 2786 O O . LYS A 1 356 ? 2.948 -17.404 14.094 1.00 93.06 356 LYS A O 1
ATOM 2791 N N . PHE A 1 357 ? 1.589 -15.632 14.352 1.00 92.25 357 PHE A N 1
ATOM 2792 C CA . PHE A 1 357 ? 2.012 -15.327 15.722 1.00 92.25 357 PHE A CA 1
ATOM 2793 C C . PHE A 1 357 ? 1.111 -15.965 16.787 1.00 92.25 357 PHE A C 1
ATOM 2795 O O . PHE A 1 357 ? 1.437 -15.908 17.972 1.00 92.25 357 PHE A O 1
ATOM 2802 N N . GLY A 1 358 ? 0.001 -16.589 16.385 1.00 92.44 358 GLY A N 1
ATOM 2803 C CA . GLY A 1 358 ? -0.883 -17.361 17.258 1.00 92.44 358 GLY A CA 1
ATOM 2804 C C . GLY A 1 358 ? -1.583 -16.543 18.344 1.00 92.44 358 GLY A C 1
ATOM 2805 O O . GLY A 1 358 ? -1.926 -17.095 19.388 1.00 92.44 358 GLY A O 1
ATOM 2806 N N . SER A 1 359 ? -1.758 -15.234 18.151 1.00 89.50 359 SER A N 1
ATOM 2807 C CA . SER A 1 359 ? -2.414 -14.368 19.135 1.00 89.50 359 SER A CA 1
ATOM 2808 C C . SER A 1 359 ? -3.143 -13.197 18.486 1.00 89.50 359 SER A C 1
ATOM 2810 O O . SER A 1 359 ? -2.691 -12.633 17.491 1.00 89.50 359 SER A O 1
ATOM 2812 N N . ILE A 1 360 ? -4.273 -12.827 19.084 1.00 92.44 360 ILE A N 1
ATOM 2813 C CA . ILE A 1 360 ? -4.976 -11.565 18.858 1.00 92.44 360 ILE A CA 1
ATOM 2814 C C . ILE A 1 360 ? -4.856 -10.785 20.171 1.00 92.44 360 ILE A C 1
ATOM 2816 O O . ILE A 1 360 ? -4.780 -11.364 21.250 1.00 92.44 360 ILE A O 1
ATOM 2820 N N . THR A 1 361 ? -4.738 -9.463 20.094 1.00 91.19 361 THR A N 1
ATOM 2821 C CA . THR A 1 361 ? -4.758 -8.612 21.286 1.00 91.19 361 THR A CA 1
ATOM 2822 C C . THR A 1 361 ? -5.701 -7.456 21.030 1.00 91.19 361 THR A C 1
ATOM 2824 O O . THR A 1 361 ? -5.414 -6.545 20.245 1.00 91.19 361 THR A O 1
ATOM 2827 N N . ILE A 1 362 ? -6.844 -7.497 21.705 1.00 94.62 362 ILE A N 1
ATOM 2828 C CA . ILE A 1 362 ? -7.836 -6.428 21.667 1.00 94.62 362 ILE A CA 1
ATOM 2829 C C . ILE A 1 362 ? -7.491 -5.388 22.733 1.00 94.62 362 ILE A C 1
ATOM 2831 O O . ILE A 1 362 ? -7.499 -5.675 23.929 1.00 94.62 362 ILE A O 1
ATOM 2835 N N . GLY A 1 363 ? -7.202 -4.159 22.312 1.00 92.12 363 GLY A N 1
ATOM 2836 C CA . GLY A 1 363 ? -7.013 -3.029 23.220 1.00 92.12 363 GLY A CA 1
ATOM 2837 C C . GLY A 1 363 ? -8.003 -1.908 22.935 1.00 92.12 363 GLY A C 1
ATOM 2838 O O . GLY A 1 363 ? -8.832 -1.997 22.032 1.00 92.12 363 GLY A O 1
ATOM 2839 N N . ASP A 1 364 ? -7.915 -0.829 23.708 1.00 90.69 364 ASP A N 1
ATOM 2840 C CA . ASP A 1 364 ? -8.852 0.303 23.670 1.00 90.69 364 ASP A CA 1
ATOM 2841 C C . ASP A 1 364 ? -9.027 0.885 22.263 1.00 90.69 364 ASP A C 1
ATOM 2843 O O . ASP A 1 364 ? -10.132 1.246 21.866 1.00 90.69 364 ASP A O 1
ATOM 2847 N N . ALA A 1 365 ? -7.935 0.931 21.500 1.00 90.25 365 ALA A N 1
ATOM 2848 C CA . ALA A 1 365 ? -7.908 1.443 20.141 1.00 90.25 365 ALA A CA 1
ATOM 2849 C C . ALA A 1 365 ? -8.694 0.562 19.161 1.00 90.25 365 ALA A C 1
ATOM 2851 O O . ALA A 1 365 ? -9.492 1.074 18.375 1.00 90.25 365 ALA A O 1
ATOM 2852 N N . SER A 1 366 ? -8.464 -0.754 19.193 1.00 94.31 366 SER A N 1
ATOM 2853 C CA . SER A 1 366 ? -9.045 -1.710 18.245 1.00 94.31 366 SER A CA 1
ATOM 2854 C C . SER A 1 366 ? -10.398 -2.262 18.687 1.00 94.31 366 SER A C 1
ATOM 2856 O O . SER A 1 366 ? -11.109 -2.828 17.859 1.00 94.31 366 SER A O 1
ATOM 2858 N N . LEU A 1 367 ? -10.800 -2.081 19.947 1.00 95.25 367 LEU A N 1
ATOM 2859 C CA . LEU A 1 367 ? -12.063 -2.599 20.477 1.00 95.25 367 LEU A CA 1
ATOM 2860 C C . LEU A 1 367 ? -13.289 -2.229 19.615 1.00 95.25 367 LEU A C 1
ATOM 2862 O O . LEU A 1 367 ? -14.053 -3.137 19.293 1.00 95.25 367 LEU A O 1
ATOM 2866 N N . PRO A 1 368 ? -13.471 -0.978 19.134 1.00 94.88 368 PRO A N 1
ATOM 2867 C CA . PRO A 1 368 ? -14.613 -0.649 18.277 1.00 94.88 368 PRO A CA 1
ATOM 2868 C C . PRO A 1 368 ? -14.611 -1.384 16.930 1.00 94.88 368 PRO A C 1
ATOM 2870 O O . PRO A 1 368 ? -15.678 -1.598 16.352 1.00 94.88 368 PRO A O 1
ATOM 2873 N N . PHE A 1 369 ? -13.432 -1.732 16.399 1.00 96.19 369 PHE A N 1
ATOM 2874 C CA . PHE A 1 369 ? -13.307 -2.567 15.200 1.00 96.19 369 PHE A CA 1
ATOM 2875 C C . PHE A 1 369 ? -13.804 -3.983 15.488 1.00 96.19 369 PHE A C 1
ATOM 2877 O O . PHE A 1 369 ? -14.665 -4.482 14.766 1.00 96.19 369 PHE A O 1
ATOM 2884 N N . TRP A 1 370 ? -13.338 -4.585 16.582 1.00 96.12 370 TRP A N 1
ATOM 2885 C CA . TRP A 1 370 ? -13.732 -5.938 16.963 1.00 96.12 370 TRP A CA 1
ATOM 2886 C C . TRP A 1 370 ? -15.212 -6.038 17.310 1.00 96.12 370 TRP A C 1
ATOM 2888 O O . TRP A 1 370 ? -15.886 -6.895 16.757 1.00 96.12 370 TRP A O 1
ATOM 2898 N N . GLN A 1 371 ? -15.754 -5.105 18.093 1.00 95.81 371 GLN A N 1
ATOM 2899 C CA . GLN A 1 371 ? -17.183 -5.066 18.437 1.00 95.81 371 GLN A CA 1
ATOM 2900 C C . GLN A 1 371 ? -18.099 -4.875 17.223 1.00 95.81 371 GLN A C 1
ATOM 2902 O O . GLN A 1 371 ? -19.269 -5.246 17.264 1.00 95.81 371 GLN A O 1
ATOM 2907 N N . ALA A 1 372 ? -17.589 -4.316 16.120 1.00 94.19 372 ALA A N 1
ATOM 2908 C CA . ALA A 1 372 ? -18.361 -4.242 14.886 1.00 94.19 372 ALA A CA 1
ATOM 2909 C C . ALA A 1 372 ? -18.549 -5.624 14.236 1.00 94.19 372 ALA A C 1
ATOM 2911 O O . ALA A 1 372 ? -19.571 -5.839 13.596 1.00 94.19 372 ALA A O 1
ATOM 2912 N N . ILE A 1 373 ? -17.584 -6.537 14.379 1.00 92.62 373 ILE A N 1
ATOM 2913 C CA . ILE A 1 373 ? -17.582 -7.870 13.746 1.00 92.62 373 ILE A CA 1
ATOM 2914 C C . ILE A 1 373 ? -18.078 -8.946 14.723 1.00 92.62 373 ILE A C 1
ATOM 2916 O O . ILE A 1 373 ? -18.838 -9.831 14.342 1.00 92.62 373 ILE A O 1
ATOM 2920 N N . TYR A 1 374 ? -17.663 -8.846 15.982 1.00 93.69 374 TYR A N 1
ATOM 2921 C CA . TYR A 1 374 ? -17.988 -9.734 17.086 1.00 93.69 374 TYR A CA 1
ATOM 2922 C C . TYR A 1 374 ? -18.439 -8.879 18.286 1.00 93.69 374 TYR A C 1
ATOM 2924 O O . TYR A 1 374 ? -17.590 -8.374 19.021 1.00 93.69 374 TYR A O 1
ATOM 2932 N N . PRO A 1 375 ? -19.757 -8.654 18.468 1.00 93.81 375 PRO A N 1
ATOM 2933 C CA . PRO A 1 375 ? -20.290 -7.703 19.452 1.00 93.81 375 PRO A CA 1
ATOM 2934 C C . PRO A 1 375 ? -19.827 -7.924 20.896 1.00 93.81 375 PRO A C 1
ATOM 2936 O O . PRO A 1 375 ? -19.654 -6.951 21.626 1.00 93.81 375 PRO A O 1
ATOM 2939 N N . ASP A 1 376 ? -19.569 -9.178 21.271 1.00 95.19 376 ASP A N 1
ATOM 2940 C CA . ASP A 1 376 ? -19.120 -9.575 22.611 1.00 95.19 376 ASP A CA 1
ATOM 2941 C C . ASP A 1 376 ? -17.590 -9.479 22.786 1.00 95.19 376 ASP A C 1
ATOM 2943 O O . ASP A 1 376 ? -17.033 -10.008 23.744 1.00 95.19 376 ASP A O 1
ATOM 2947 N N . ALA A 1 377 ? -16.874 -8.844 21.849 1.00 95.38 377 ALA A N 1
ATOM 2948 C CA . ALA A 1 377 ? -15.438 -8.623 21.969 1.00 95.38 377 ALA A CA 1
ATOM 2949 C C . ALA A 1 377 ? -15.105 -7.761 23.198 1.00 95.38 377 ALA A C 1
ATOM 2951 O O . ALA A 1 377 ? -15.659 -6.670 23.380 1.00 95.38 377 ALA A O 1
ATOM 2952 N N . GLU A 1 378 ? -14.130 -8.218 23.985 1.00 95.38 378 GLU A N 1
ATOM 2953 C CA . GLU A 1 378 ? -13.609 -7.534 25.171 1.00 95.38 378 GLU A CA 1
ATOM 2954 C C . GLU A 1 378 ? -12.093 -7.318 25.065 1.00 95.38 378 GLU A C 1
ATOM 2956 O O . GLU A 1 378 ? -11.413 -7.893 24.218 1.00 95.38 378 GLU A O 1
ATOM 2961 N N . LYS A 1 379 ? -11.544 -6.451 25.920 1.00 93.94 379 LYS A N 1
ATOM 2962 C CA . LYS A 1 379 ? -10.104 -6.156 25.948 1.00 93.94 379 LYS A CA 1
ATOM 2963 C C . LYS A 1 379 ? -9.307 -7.350 26.485 1.00 93.94 379 LYS A C 1
ATOM 2965 O O . LYS A 1 379 ? -9.747 -8.012 27.418 1.00 93.94 379 LYS A O 1
ATOM 2970 N N . GLY A 1 380 ? -8.092 -7.545 25.973 1.00 83.44 380 GLY A N 1
ATOM 2971 C CA . GLY A 1 380 ? -7.164 -8.597 26.414 1.00 83.44 380 GLY A CA 1
ATOM 2972 C C . GLY A 1 380 ? -7.486 -10.003 25.898 1.00 83.44 380 GLY A C 1
ATOM 2973 O O . GLY A 1 380 ? -6.800 -10.945 26.294 1.00 83.44 380 GLY A O 1
ATOM 2974 N N . LEU A 1 381 ? -8.511 -10.117 25.049 1.00 60.12 381 LEU A N 1
ATOM 2975 C CA . LEU A 1 381 ? -8.956 -11.333 24.373 1.00 60.12 381 LEU A CA 1
ATOM 2976 C C . LEU A 1 381 ? -8.199 -11.565 23.060 1.00 60.12 381 LEU A C 1
ATOM 2978 O O . LEU A 1 381 ? -7.804 -10.551 22.422 1.00 60.12 381 LEU A O 1
#

InterPro domains:
  IPR008928 Six-hairpin glycosidase superfamily [SSF48208] (55-378)
  IPR011613 GH15-like domain [PF00723] (72-158)
  IPR011613 GH15-like domain [PF00723] (169-376)
  IPR012341 Six-hairpin glycosidase-like superfamily [G3DSA:1.50.10.10] (61-166)
  IPR012341 Six-hairpin glycosidase-like superfamily [G3DSA:1.50.10.10] (167-381)

pLDDT: mean 73.54, std 21.21, range [22.88, 96.56]

Secondary structure (DSSP, 8-state):
------S----B-TTS-B-------------TTTTTSS-----------------S-PPPTTHHHHHHHHHHHHHHHTBTTT-TT-TTPPTTPBPS-----TTS--S--HHHHHHHHHHHHHHHHHH--GGGHHHHHHHHHHHHHHHHS-BTTB-TTSS-STT-TTHHHHTTTS-B--TT---SS---BEEHHHHHHHHHHHHHHHHHHHHTT---HHHHHHHHHHHHHHGGGBPSSS-TTPBPSEEETTEEPSS-S--HHHHHHHHHT--TT--S-TTTT-TTSHHHHHHHHHHHHHTTTSGGGTT--TTS-----S-GGGGGT--SSSTT----HHHHHHHHHHHHHHHHHHHHHT-----TTTHHHHHHHSTT--TT-